Protein AF-A0A534VVU1-F1 (afdb_monomer_lite)

Secondary structure (DSSP, 8-state):
---EEE-SS-TTPPTT--EE-TT--EEEEESSEEEEEEEE--S---PPTT-EEE--TTSEEEEEEEEE-SSSEEEEEEEEEEE-TTSEEEEEEEE-SS---TT--GGGTT-EEEEEEE-S--SS-SS-S----PPPTTHHHHHHHHHHHHSSS-----HHHHHTHHHHHHHHH--GGG-BHHHHHHHHHHHHTTGGGGGG-HHHHHHHHHHHHHHHTTS-SSTTHHHHHHHHHTTGGG--S-TT-HHHHHHHHHHHHHHGGGS-HHHHHHHHHHHHHHHSPPPTT----TT-------HHHHHHHHHH-TTS-HHHHHHHHHHHHHHHHH---TTHHHHHHHHT-SS-SSS-GGGSPPHHHHHHHHHHHHTS-TTT-TTHHHHHHHHS---S-TTTPPPHHHHHHHHHHHHHTT--HHHHHHHHS--PPPHHHHHHHHTSPPPBT----

Sequence (449 aa):
DRTDALCVVPRGAPEGVEQEVQGRTFGLTLGRPVRFRLFASSGYRPEKGGDLVPLDDDLAELPPLQSVVQGEGVAQVRLHSLLTEIGTLELSCVADRGRRESAAPETMVGARWKLEFQLRQTGAAEDRGGSVSALPRAIEPAREAVQLVYGKKPQPVAGREVKDLWRNLEKALGDRAGWTLAVNRDLWGVLWAGAQKRRRSPDHERLFLQLCGFALRPGFGAPLDAWRCEQTFTLFAQGVTHHKEAAVWAAWWILWRRIAAGLGEAEHAAIFGAIEPHLRPTPKGRVANPGKKAPGLAIDEMVRLLGALERLAPSAKLEAGSWLVERLRTGAAPGTAWALGRLGARVPLAGAAHQAVPPEVAAQWLELLLGLDLRINTEAPFAIAQLARLSGDRARDLDEDLRTRAAAALEQARAPAEWARGIREVRELGEKDEQRVFGEALPLGLHLA

Radius of gyration: 26.37 Å; chains: 1; bounding box: 72×68×56 Å

Foldseek 3Di:
DDFKDFAQDAPPRDAPDKDWQPDDKDKDAAQDKDKAWDWDAPDDDPDDRNDIDGDDPRTHIDDIDIDHHHDHDIAIFTWMWHQHPQGKIKIKTWGDQPDPDPDDPPVRHGDIDIDIGHRDPPPPPPDQQQPLPDDDPLLVQLLVLLCLQQNDDPDVQDPVSLVCNVVSNCVRPNDLLQFFLNSLLVSLVSLLVRVVSCLVDLSSLLVSLQSNLSSLFQQDNHPCSLVSLVSVLVCVVVDDNPQLALSSLLSNLLSCLRHLLNDALVSLVSLLVVLCVPQQDDPPPDDDDPPDDRRNNVNLSSLQSLLSSLAYALVSLLRNLVSLLVCVVVHDDHSSLLSNLSSQFCDHQRYDNNRHHFLVSLLVSLVSLLPDDCVVVVNSLVSLLRSLFDQVDPRRHHDPVSLQSSLVSCVVSVHPNVSSVRNVDPDDDDQVNVCVSSVHHDRPSDDRD

pLDDT: mean 81.23, std 17.09, range [28.66, 98.38]

Structure (mmCIF, N/CA/C/O backbone):
data_AF-A0A534VVU1-F1
#
_entry.id   AF-A0A534VVU1-F1
#
loop_
_atom_site.group_PDB
_atom_site.id
_atom_site.type_symbol
_atom_site.label_atom_id
_atom_site.label_alt_id
_atom_site.label_comp_id
_atom_site.label_asym_id
_atom_site.label_entity_id
_atom_site.label_seq_id
_atom_site.pdbx_PDB_ins_code
_atom_site.Cartn_x
_atom_site.Cartn_y
_atom_site.Cartn_z
_atom_site.occupancy
_atom_site.B_iso_or_equiv
_atom_site.auth_seq_id
_atom_site.auth_comp_id
_atom_site.auth_asym_id
_atom_site.auth_atom_id
_atom_site.pdbx_PDB_model_num
ATOM 1 N N . ASP A 1 1 ? -16.776 -12.329 30.759 1.00 42.03 1 ASP A N 1
ATOM 2 C CA . ASP A 1 1 ? -16.805 -13.619 30.046 1.00 42.03 1 ASP A CA 1
ATOM 3 C C . ASP A 1 1 ? -18.231 -14.108 29.913 1.00 42.03 1 ASP A C 1
ATOM 5 O O . ASP A 1 1 ? -18.949 -14.120 30.902 1.00 42.03 1 ASP A O 1
ATOM 9 N N . ARG A 1 2 ? -18.690 -14.384 28.687 1.00 52.81 2 ARG A N 1
ATOM 10 C CA . ARG A 1 2 ? -20.013 -14.986 28.456 1.00 52.81 2 ARG A CA 1
ATOM 11 C C . ARG A 1 2 ? -19.814 -16.496 28.410 1.00 52.81 2 ARG A C 1
ATOM 13 O O . ARG A 1 2 ? -19.095 -16.967 27.535 1.00 52.81 2 ARG A O 1
ATOM 20 N N . THR A 1 3 ? -20.408 -17.198 29.364 1.00 72.81 3 THR A N 1
ATOM 21 C CA . THR A 1 3 ? -20.252 -18.644 29.573 1.00 72.81 3 THR A CA 1
ATOM 22 C C . THR A 1 3 ? -21.280 -19.477 28.822 1.00 72.81 3 THR A C 1
ATOM 24 O O . THR A 1 3 ? -21.130 -20.689 28.775 1.00 72.81 3 THR A O 1
ATOM 27 N N . ASP A 1 4 ? -22.286 -18.839 28.213 1.00 84.06 4 ASP A N 1
ATOM 28 C CA . ASP A 1 4 ? -23.465 -19.534 27.697 1.00 84.06 4 ASP A CA 1
ATOM 29 C C . ASP A 1 4 ? -23.689 -19.244 26.201 1.00 84.06 4 ASP A C 1
ATOM 31 O O . ASP A 1 4 ? -23.531 -18.105 25.735 1.00 84.06 4 ASP A O 1
ATOM 35 N N . ALA A 1 5 ? -24.103 -20.269 25.458 1.00 86.56 5 ALA A N 1
ATOM 36 C CA . ALA A 1 5 ? -24.592 -20.210 24.085 1.00 86.56 5 ALA A CA 1
ATOM 37 C C . ALA A 1 5 ? -26.124 -20.304 24.036 1.00 86.56 5 ALA A C 1
ATOM 39 O O . ALA A 1 5 ? -26.758 -20.850 24.931 1.00 86.56 5 ALA A O 1
ATOM 40 N N . LEU A 1 6 ? -26.725 -19.766 22.974 1.00 87.56 6 LEU A N 1
ATOM 41 C CA . LEU A 1 6 ? -28.162 -19.856 22.711 1.00 87.56 6 LEU A CA 1
ATOM 42 C C . LEU A 1 6 ? -28.423 -20.945 21.671 1.00 87.56 6 LEU A C 1
ATOM 44 O O . LEU A 1 6 ? -27.860 -20.887 20.576 1.00 87.56 6 LEU A O 1
ATOM 48 N N . CYS A 1 7 ? -29.319 -21.881 21.972 1.00 87.75 7 CYS A N 1
ATOM 49 C CA . CYS A 1 7 ? -29.801 -22.838 20.987 1.00 87.75 7 CYS A CA 1
ATOM 50 C C . CYS A 1 7 ? -30.684 -22.113 19.958 1.00 87.75 7 CYS A C 1
ATOM 52 O O . CYS A 1 7 ? -31.794 -21.678 20.269 1.00 87.75 7 CYS A O 1
ATOM 54 N N . VAL A 1 8 ? -30.180 -21.954 18.732 1.00 87.00 8 VAL A N 1
ATOM 55 C CA . VAL A 1 8 ? -30.936 -21.363 17.612 1.00 87.00 8 VAL A CA 1
ATOM 56 C C . VAL A 1 8 ? -31.584 -22.417 16.718 1.00 87.00 8 VAL A C 1
ATOM 58 O O . VAL A 1 8 ? -32.579 -22.112 16.074 1.00 87.00 8 VAL A O 1
ATOM 61 N N . VAL A 1 9 ? -31.062 -23.646 16.691 1.00 87.75 9 VAL A N 1
ATOM 62 C CA . VAL A 1 9 ? -31.640 -24.791 15.970 1.00 87.75 9 VAL A CA 1
ATOM 63 C C . VAL A 1 9 ? -31.540 -26.028 16.865 1.00 87.75 9 VAL A C 1
ATOM 65 O O . VAL A 1 9 ? -30.420 -26.440 17.176 1.00 87.75 9 VAL A O 1
ATOM 68 N N . PRO A 1 10 ? -32.669 -26.621 17.293 1.00 85.94 10 PRO A N 1
ATOM 69 C CA . PRO A 1 10 ? -32.655 -27.828 18.110 1.00 85.94 10 PRO A CA 1
ATOM 70 C C . PRO A 1 10 ? -32.318 -29.071 17.278 1.00 85.94 10 PRO A C 1
ATOM 72 O O . PRO A 1 10 ? -32.496 -29.112 16.056 1.00 85.94 10 PRO A O 1
ATOM 75 N N . ARG A 1 11 ? -31.868 -30.135 17.949 1.00 80.62 11 ARG A N 1
ATOM 76 C CA . ARG A 1 11 ? -31.642 -31.432 17.299 1.00 80.62 11 ARG A CA 1
ATOM 77 C C . ARG A 1 11 ? -32.967 -31.986 16.758 1.00 80.62 11 ARG A C 1
ATOM 79 O O . ARG A 1 11 ? -33.974 -31.983 17.458 1.00 80.62 11 ARG A O 1
ATOM 86 N N . GLY A 1 12 ? -32.956 -32.489 15.522 1.00 72.38 12 GLY A N 1
ATOM 87 C CA . GLY A 1 12 ? -34.159 -33.025 14.867 1.00 72.38 12 GLY A CA 1
ATOM 88 C C . GLY A 1 12 ? -35.072 -31.962 14.245 1.00 72.38 12 GLY A C 1
ATOM 89 O O . GLY A 1 12 ? -36.172 -32.294 13.812 1.00 72.38 12 GLY A O 1
ATOM 90 N N . ALA A 1 13 ? -34.621 -30.705 14.184 1.00 79.31 13 ALA A N 1
ATOM 91 C CA . ALA A 1 13 ? -35.245 -29.653 13.390 1.00 79.31 13 ALA A CA 1
ATOM 92 C C . ALA A 1 13 ? -35.463 -30.103 11.926 1.00 79.31 13 ALA A C 1
ATOM 94 O O . ALA A 1 13 ? -34.503 -30.561 11.301 1.00 79.31 13 ALA A O 1
ATOM 95 N N . PRO A 1 14 ? -36.682 -29.966 11.366 1.00 72.81 14 PRO A N 1
ATOM 96 C CA . PRO A 1 14 ? -36.936 -30.290 9.966 1.00 72.81 14 PRO A CA 1
ATOM 97 C C . PRO A 1 14 ? -36.177 -29.338 9.030 1.00 72.81 14 PRO A C 1
ATOM 99 O O . PRO A 1 14 ? -36.180 -28.121 9.229 1.00 72.81 14 PRO A O 1
ATOM 102 N N . GLU A 1 15 ? -35.531 -29.900 8.008 1.00 79.94 15 GLU A N 1
ATOM 103 C CA . GLU A 1 15 ? -34.862 -29.131 6.956 1.00 79.94 15 GLU A CA 1
ATOM 104 C C . GLU A 1 15 ? -35.895 -28.382 6.095 1.00 79.94 15 GLU A C 1
ATOM 106 O O . GLU A 1 15 ? -37.026 -28.833 5.915 1.00 79.94 15 GLU A O 1
ATOM 111 N N . GLY A 1 16 ? -35.530 -27.198 5.602 1.00 72.94 16 GLY A N 1
ATOM 112 C CA . GLY A 1 16 ? -36.392 -26.335 4.789 1.00 72.94 16 GLY A CA 1
ATOM 113 C C . GLY A 1 16 ? -37.519 -25.633 5.557 1.00 72.94 16 GLY A C 1
ATOM 114 O O . GLY A 1 16 ? -38.262 -24.854 4.961 1.00 72.94 16 GLY A O 1
ATOM 115 N N . VAL A 1 17 ? -37.646 -25.860 6.869 1.00 79.25 17 VAL A N 1
ATOM 116 C CA . VAL A 1 17 ? -38.691 -25.259 7.707 1.00 79.25 17 VAL A CA 1
ATOM 117 C C . VAL A 1 17 ? -38.098 -24.172 8.596 1.00 79.25 17 VAL A C 1
ATOM 119 O O . VAL A 1 17 ? -37.218 -24.420 9.423 1.00 79.25 17 VAL A O 1
ATOM 122 N N . GLU A 1 18 ? -38.611 -22.955 8.438 1.00 82.81 18 GLU A N 1
ATOM 123 C CA . GLU A 1 18 ? -38.248 -21.821 9.282 1.00 82.81 18 GLU A CA 1
ATOM 124 C C . GLU A 1 18 ? -38.813 -21.979 10.700 1.00 82.81 18 GLU A C 1
ATOM 126 O O . GLU A 1 18 ? -39.982 -22.313 10.895 1.00 82.81 18 GLU A O 1
ATOM 131 N N . GLN A 1 19 ? -37.978 -21.700 11.698 1.00 83.12 19 GLN A N 1
ATOM 132 C CA . GLN A 1 19 ? -38.290 -21.804 13.118 1.00 83.12 19 GLN A CA 1
ATOM 133 C C . GLN A 1 19 ? -37.994 -20.480 13.820 1.00 83.12 19 GLN A C 1
ATOM 135 O O . GLN A 1 19 ? -36.931 -19.894 13.645 1.00 83.12 19 GLN A O 1
ATOM 140 N N . GLU A 1 20 ? -38.928 -19.995 14.633 1.00 83.69 20 GLU A N 1
ATOM 141 C CA . GLU A 1 20 ? -38.714 -18.818 15.481 1.00 83.69 20 GLU A CA 1
ATOM 142 C C . GLU A 1 20 ? -38.092 -19.241 16.817 1.00 83.69 20 GLU A C 1
ATOM 144 O O . GLU A 1 20 ? -38.584 -20.153 17.486 1.00 83.69 20 GLU A O 1
ATOM 149 N N . VAL A 1 21 ? -37.033 -18.549 17.238 1.00 83.25 21 VAL A N 1
ATOM 150 C CA . VAL A 1 21 ? -36.447 -18.702 18.572 1.00 83.25 21 VAL A CA 1
ATOM 151 C C . VAL A 1 21 ? -37.388 -18.048 19.584 1.00 83.25 21 VAL A C 1
ATOM 153 O O . VAL A 1 21 ? -37.410 -16.825 19.737 1.00 83.25 21 VAL A O 1
ATOM 156 N N . GLN A 1 22 ? -38.199 -18.860 20.259 1.00 75.50 22 GLN A N 1
ATOM 157 C CA . GLN A 1 22 ? -39.253 -18.362 21.139 1.00 75.50 22 GLN A CA 1
ATOM 158 C C . GLN A 1 22 ? -38.719 -17.829 22.479 1.00 75.50 22 GLN A C 1
ATOM 160 O O . GLN A 1 22 ? -37.677 -18.242 22.986 1.00 75.50 22 GLN A O 1
ATOM 165 N N . GLY A 1 23 ? -39.474 -16.901 23.077 1.00 68.44 23 GLY A N 1
ATOM 166 C CA . GLY A 1 23 ? -39.276 -16.450 24.459 1.00 68.44 23 GLY A CA 1
ATOM 167 C C . GLY A 1 23 ? -38.221 -15.360 24.675 1.00 68.44 23 GLY A C 1
ATOM 168 O O . GLY A 1 23 ? -37.986 -14.992 25.827 1.00 68.44 23 GLY A O 1
ATOM 169 N N . ARG A 1 24 ? -37.583 -14.823 23.620 1.00 72.31 24 ARG A N 1
ATOM 170 C CA . ARG A 1 24 ? -36.541 -13.783 23.748 1.00 72.31 24 ARG A CA 1
ATOM 171 C C . ARG A 1 24 ? -36.556 -12.764 22.602 1.00 72.31 24 ARG A C 1
ATOM 173 O O . ARG A 1 24 ? -36.855 -13.100 21.461 1.00 72.31 24 ARG A O 1
ATOM 180 N N . THR A 1 25 ? -36.153 -11.531 22.912 1.00 77.31 25 THR A N 1
ATOM 181 C CA . THR A 1 25 ? -35.823 -10.478 21.936 1.00 77.31 25 THR A CA 1
ATOM 182 C C . THR A 1 25 ? -34.356 -10.074 22.075 1.00 77.31 25 THR A C 1
ATOM 184 O O . THR A 1 25 ? -33.770 -10.171 23.157 1.00 77.31 25 THR A O 1
ATOM 187 N N . PHE A 1 26 ? -33.747 -9.633 20.976 1.00 79.81 26 PHE A N 1
ATOM 188 C CA . PHE A 1 26 ? -32.320 -9.320 20.894 1.00 79.81 26 PHE A CA 1
ATOM 189 C C . PHE A 1 26 ? -32.096 -7.914 20.341 1.00 79.81 26 PHE A C 1
ATOM 191 O O . PHE A 1 26 ? -32.816 -7.469 19.455 1.00 79.81 26 PHE A O 1
ATOM 198 N N . GLY A 1 27 ? -31.056 -7.227 20.817 1.00 77.81 27 GLY A N 1
ATOM 199 C CA . GLY A 1 27 ? -30.595 -5.974 20.219 1.00 77.81 27 GLY A CA 1
ATOM 200 C C . GLY A 1 27 ? -29.597 -6.231 19.087 1.00 77.81 27 GLY A C 1
ATOM 201 O O . GLY A 1 27 ? -28.489 -6.704 19.339 1.00 77.81 27 GLY A O 1
ATOM 202 N N . LEU A 1 28 ? -29.959 -5.891 17.853 1.00 73.56 28 LEU A N 1
ATOM 203 C CA . LEU A 1 28 ? -29.102 -5.968 16.673 1.00 73.56 28 LEU A CA 1
ATOM 204 C C . LEU A 1 28 ? -28.465 -4.609 16.391 1.00 73.56 28 LEU A C 1
ATOM 206 O O . LEU A 1 28 ? -29.166 -3.645 16.098 1.00 73.56 28 LEU A O 1
ATOM 210 N N . THR A 1 29 ? -27.136 -4.526 16.462 1.00 73.06 29 THR A N 1
ATOM 211 C CA . THR A 1 29 ? -26.418 -3.300 16.078 1.00 73.06 29 THR A CA 1
ATOM 212 C C . THR A 1 29 ? -26.370 -3.188 14.557 1.00 73.06 29 THR A C 1
ATOM 214 O O . THR A 1 29 ? -25.878 -4.097 13.890 1.00 73.06 29 THR A O 1
ATOM 217 N N . LEU A 1 30 ? -26.847 -2.067 14.022 1.00 74.31 30 LEU A N 1
ATOM 218 C CA . LEU A 1 30 ? -26.869 -1.766 12.594 1.00 74.31 30 LEU A CA 1
ATOM 219 C C . LEU A 1 30 ? -25.737 -0.801 12.221 1.00 74.31 30 LEU A C 1
ATOM 221 O O . LEU A 1 30 ? -25.268 -0.015 13.051 1.00 74.31 30 LEU A O 1
ATOM 225 N N . GLY A 1 31 ? -25.269 -0.883 10.976 1.00 60.22 31 GLY A N 1
ATOM 226 C CA . GLY A 1 31 ? -24.243 0.005 10.420 1.00 60.22 31 GLY A CA 1
ATOM 227 C C . GLY A 1 31 ? -22.852 -0.199 11.021 1.00 60.22 31 GLY A C 1
ATOM 228 O O . GLY A 1 31 ? -21.945 0.602 10.796 1.00 60.22 31 GLY A O 1
ATOM 229 N N . ARG A 1 32 ? -22.667 -1.263 11.810 1.00 62.88 32 ARG A N 1
ATOM 230 C CA . ARG A 1 32 ? -21.386 -1.646 12.405 1.00 62.88 32 ARG A CA 1
ATOM 231 C C . ARG A 1 32 ? -21.104 -3.123 12.148 1.00 62.88 32 ARG A C 1
ATOM 233 O O . ARG A 1 32 ? -22.040 -3.921 12.153 1.00 62.88 32 ARG A O 1
ATOM 240 N N . PRO A 1 33 ? -19.827 -3.497 11.983 1.00 59.38 33 PRO A N 1
ATOM 241 C CA . PRO A 1 33 ? -19.409 -4.890 11.999 1.00 59.38 33 PRO A CA 1
ATOM 242 C C . PRO A 1 33 ? -19.873 -5.600 13.271 1.00 59.38 33 PRO A C 1
ATOM 244 O O . PRO A 1 33 ? -19.525 -5.184 14.378 1.00 59.38 33 PRO A O 1
ATOM 247 N N . VAL A 1 34 ? -20.630 -6.682 13.113 1.00 62.38 34 VAL A N 1
ATOM 248 C CA . VAL A 1 34 ? -21.014 -7.580 14.205 1.00 62.38 34 VAL A CA 1
ATOM 249 C C . VAL A 1 34 ? -20.416 -8.962 13.963 1.00 62.38 34 VAL A C 1
ATOM 251 O O . VAL A 1 34 ? -20.370 -9.445 12.832 1.00 62.38 34 VAL A O 1
ATOM 254 N N . ARG A 1 35 ? -19.920 -9.590 15.035 1.00 72.31 35 ARG A N 1
ATOM 255 C CA . ARG A 1 35 ? -19.351 -10.943 15.012 1.00 72.31 35 ARG A CA 1
ATOM 256 C C . ARG A 1 35 ? -20.297 -11.904 15.719 1.00 72.31 35 ARG A C 1
ATOM 258 O O . ARG A 1 35 ? -20.589 -11.719 16.899 1.00 72.31 35 ARG A O 1
ATOM 265 N N . PHE A 1 36 ? -20.700 -12.955 15.019 1.00 76.44 36 PHE A N 1
ATOM 266 C CA . PHE A 1 36 ? -21.474 -14.064 15.558 1.00 76.44 36 PHE A CA 1
ATOM 267 C C . PHE A 1 36 ? -20.544 -15.261 15.761 1.00 76.44 36 PHE A C 1
ATOM 269 O O . PHE A 1 36 ? -19.889 -15.715 14.824 1.00 76.44 36 PHE A O 1
ATOM 276 N N . ARG A 1 37 ? -20.453 -15.749 17.002 1.00 83.38 37 ARG A N 1
ATOM 277 C CA . ARG A 1 37 ? -19.794 -17.024 17.313 1.00 83.38 37 ARG A CA 1
ATOM 278 C C . ARG A 1 37 ? -20.843 -18.117 17.215 1.00 83.38 37 ARG A C 1
ATOM 280 O O . ARG A 1 37 ? -21.902 -17.989 17.828 1.00 83.38 37 ARG A O 1
ATOM 287 N N . LEU A 1 38 ? -20.553 -19.142 16.431 1.00 82.81 38 LEU A N 1
ATOM 288 C CA . LEU A 1 38 ? -21.445 -20.270 16.216 1.00 82.81 38 LEU A CA 1
ATOM 289 C C . LEU A 1 38 ? -20.794 -21.510 16.789 1.00 82.81 38 LEU A C 1
ATOM 291 O O . LEU A 1 38 ? -19.580 -21.667 16.714 1.00 82.81 38 LEU A O 1
ATOM 295 N N . PHE A 1 39 ? -21.622 -22.378 17.339 1.00 85.44 39 PHE A N 1
ATOM 296 C CA . PHE A 1 39 ? -21.194 -23.639 17.906 1.00 85.44 39 PHE A CA 1
ATOM 297 C C . PHE A 1 39 ? -22.112 -24.727 17.378 1.00 85.44 39 PHE A C 1
ATOM 299 O O . PHE A 1 39 ? -23.312 -24.496 17.208 1.00 85.44 39 PHE A O 1
ATOM 306 N N . ALA A 1 40 ? -21.550 -25.897 17.116 1.00 84.25 40 ALA A N 1
ATOM 307 C CA . ALA A 1 40 ? -22.297 -27.077 16.724 1.00 84.25 40 ALA A CA 1
ATOM 308 C C . ALA A 1 40 ? -21.909 -28.248 17.623 1.00 84.25 40 ALA A C 1
ATOM 310 O O . ALA A 1 40 ? -20.743 -28.414 17.971 1.00 84.25 40 ALA A O 1
ATOM 311 N N . SER A 1 41 ? -22.893 -29.075 17.968 1.00 82.38 41 SER A N 1
ATOM 312 C CA . SER A 1 41 ? -22.658 -30.349 18.642 1.00 82.38 41 SER A CA 1
ATOM 313 C C . SER A 1 41 ? -23.031 -31.498 17.711 1.00 82.38 41 SER A C 1
ATOM 315 O O . SER A 1 41 ? -24.065 -31.464 17.036 1.00 82.38 41 SER A O 1
ATOM 317 N N . SER A 1 42 ? -22.177 -32.518 17.669 1.00 72.69 42 SER A N 1
ATOM 318 C CA . SER A 1 42 ? -22.425 -33.784 16.974 1.00 72.69 42 SER A CA 1
ATOM 319 C C . SER A 1 42 ? -23.099 -34.830 17.875 1.00 72.69 42 SER A C 1
ATOM 321 O O . SER A 1 42 ? -23.611 -35.827 17.362 1.00 72.69 42 SER A O 1
ATOM 323 N N . GLY A 1 43 ? -23.132 -34.594 19.194 1.00 70.31 43 GLY A N 1
ATOM 324 C CA . GLY A 1 43 ? -23.745 -35.461 20.200 1.00 70.31 43 GLY A CA 1
ATOM 325 C C . GLY A 1 43 ? -25.255 -35.256 20.368 1.00 70.31 43 GLY A C 1
ATOM 326 O O . GLY A 1 43 ? -25.864 -34.350 19.792 1.00 70.31 43 GLY A O 1
ATOM 327 N N . TYR A 1 44 ? -25.883 -36.123 21.167 1.00 76.56 44 TYR A N 1
ATOM 328 C CA . TYR A 1 44 ? -27.276 -35.935 21.573 1.00 76.56 44 TYR A CA 1
ATOM 329 C C . TYR A 1 44 ? -27.378 -34.786 22.579 1.00 76.56 44 TYR A C 1
ATOM 331 O O . TYR A 1 44 ? -26.708 -34.794 23.608 1.00 76.56 44 TYR A O 1
ATOM 339 N N . ARG A 1 45 ? -28.253 -33.824 22.284 1.00 79.75 45 ARG A N 1
ATOM 340 C CA . ARG A 1 45 ? -28.497 -32.622 23.082 1.00 79.75 45 ARG A CA 1
ATOM 341 C C . ARG A 1 45 ? -30.016 -32.418 23.199 1.00 79.75 45 ARG A C 1
ATOM 343 O O . ARG A 1 45 ? -30.676 -32.368 22.158 1.00 79.75 45 ARG A O 1
ATOM 350 N N . PRO A 1 46 ? -30.598 -32.356 24.413 1.00 81.75 46 PRO A N 1
ATOM 351 C CA . PRO A 1 46 ? -32.051 -32.271 24.607 1.00 81.75 46 PRO A CA 1
ATOM 352 C C . PRO A 1 46 ? -32.626 -30.850 24.462 1.00 81.75 46 PRO A C 1
ATOM 354 O O . PRO A 1 46 ? -33.828 -30.661 24.661 1.00 81.75 46 PRO A O 1
ATOM 357 N N . GLU A 1 47 ? -31.792 -29.850 24.176 1.00 85.75 47 GLU A N 1
ATOM 358 C CA . GLU A 1 47 ? -32.191 -28.442 24.245 1.00 85.75 47 GLU A CA 1
ATOM 359 C C . GLU A 1 47 ? -33.103 -28.013 23.097 1.00 85.75 47 GLU A C 1
ATOM 361 O O . GLU A 1 47 ? -32.979 -28.460 21.952 1.00 85.75 47 GLU A O 1
ATOM 366 N N . LYS A 1 48 ? -34.031 -27.112 23.421 1.00 85.56 48 LYS A N 1
ATOM 367 C CA . LYS A 1 48 ? -34.996 -26.537 22.487 1.00 85.56 48 LYS A CA 1
ATOM 368 C C . LYS A 1 48 ? -34.515 -25.171 22.002 1.00 85.56 48 LYS A C 1
ATOM 370 O O . LYS A 1 48 ? -33.710 -24.500 22.647 1.00 85.56 48 LYS A O 1
ATOM 375 N N . GLY A 1 49 ? -35.051 -24.727 20.865 1.00 84.81 49 GLY A N 1
ATOM 376 C CA . GLY A 1 49 ? -34.786 -23.380 20.358 1.00 84.81 49 GLY A CA 1
ATOM 377 C C . GLY A 1 49 ? -35.157 -22.315 21.398 1.00 84.81 49 GLY A C 1
ATOM 378 O O . GLY A 1 49 ? -36.304 -22.258 21.833 1.00 84.81 49 GLY A O 1
ATOM 379 N N . GLY A 1 50 ? -34.192 -21.477 21.787 1.00 83.00 50 GLY A N 1
ATOM 380 C CA . GLY A 1 50 ? -34.346 -20.434 22.813 1.00 83.00 50 GLY A CA 1
ATOM 381 C C . GLY A 1 50 ? -33.664 -20.730 24.153 1.00 83.00 50 GLY A C 1
ATOM 382 O O . GLY A 1 50 ? -33.479 -19.803 24.958 1.00 83.00 50 GLY A O 1
ATOM 383 N N . ASP A 1 51 ? -33.243 -21.977 24.374 1.00 86.44 51 ASP A N 1
ATOM 384 C CA . ASP A 1 51 ? -32.551 -22.392 25.594 1.00 86.44 51 ASP A CA 1
ATOM 385 C C . ASP A 1 51 ? -31.115 -21.848 25.630 1.00 86.44 51 ASP A C 1
ATOM 387 O O . ASP A 1 51 ? -30.429 -21.769 24.606 1.00 86.44 51 ASP A O 1
ATOM 391 N N . LEU A 1 52 ? -30.663 -21.450 26.823 1.00 85.38 52 LEU A N 1
ATOM 392 C CA . LEU A 1 52 ? -29.267 -21.098 27.075 1.00 85.38 52 LEU A CA 1
ATOM 393 C C . LEU A 1 52 ? -28.548 -22.307 27.657 1.00 85.38 52 LEU A C 1
ATOM 395 O O . LEU A 1 52 ? -29.022 -22.906 28.621 1.00 85.38 52 LEU A O 1
ATOM 399 N N . VAL A 1 53 ? -27.401 -22.626 27.079 1.00 87.12 53 VAL A N 1
ATOM 400 C CA . VAL A 1 53 ? -26.574 -23.771 27.451 1.00 87.12 53 VAL A CA 1
ATOM 401 C C . VAL A 1 53 ? -25.174 -23.298 27.794 1.00 87.12 53 VAL A C 1
ATOM 403 O O . VAL A 1 53 ? -24.677 -22.398 27.116 1.00 87.12 53 VAL A O 1
ATOM 406 N N . PRO A 1 54 ? -24.515 -23.876 28.807 1.00 86.75 54 PRO A N 1
ATOM 407 C CA . PRO A 1 54 ? -23.113 -23.585 29.050 1.00 86.75 54 PRO A CA 1
ATOM 408 C C . PRO A 1 54 ? -22.275 -23.988 27.828 1.00 86.75 54 PRO A C 1
ATOM 410 O O . PRO A 1 54 ? -22.576 -24.961 27.137 1.00 86.75 54 PRO A O 1
ATOM 413 N N . LEU A 1 55 ? -21.232 -23.209 27.549 1.00 85.56 55 LEU A N 1
ATOM 414 C CA . LEU A 1 55 ? -20.189 -23.579 26.601 1.00 85.56 55 LEU A CA 1
ATOM 415 C C . LEU A 1 55 ? -19.334 -24.679 27.238 1.00 85.56 55 LEU A C 1
ATOM 417 O O . LEU A 1 55 ? -18.552 -24.403 28.147 1.00 85.56 55 LEU A O 1
ATOM 421 N N . ASP A 1 56 ? -19.520 -25.906 26.768 1.00 82.81 56 ASP A N 1
ATOM 422 C CA . ASP A 1 56 ? -18.787 -27.106 27.164 1.00 82.81 56 ASP A CA 1
ATOM 423 C C . ASP A 1 56 ? -17.921 -27.634 26.008 1.00 82.81 56 ASP A C 1
ATOM 425 O O . ASP A 1 56 ? -17.985 -27.142 24.879 1.00 82.81 56 ASP A O 1
ATOM 429 N N . ASP A 1 57 ? -17.087 -28.635 26.296 1.00 78.56 57 ASP A N 1
ATOM 430 C CA . ASP A 1 57 ? -16.176 -29.238 25.313 1.00 78.56 57 ASP A CA 1
ATOM 431 C C . ASP A 1 57 ? -16.922 -29.993 24.188 1.00 78.56 57 ASP A C 1
ATOM 433 O O . ASP A 1 57 ? -16.344 -30.278 23.139 1.00 78.56 57 ASP A O 1
ATOM 437 N N . ASP A 1 58 ? -18.220 -30.264 24.368 1.00 78.94 58 ASP A N 1
ATOM 438 C CA . ASP A 1 58 ? -19.094 -30.928 23.390 1.00 78.94 58 ASP A CA 1
ATOM 439 C C . ASP A 1 58 ? -19.639 -29.969 22.310 1.00 78.94 58 ASP A C 1
ATOM 441 O O . ASP A 1 58 ? -20.342 -30.392 21.377 1.00 78.94 58 ASP A O 1
ATOM 445 N N . LEU A 1 59 ? -19.329 -28.673 22.425 1.00 82.88 59 LEU A N 1
ATOM 446 C CA . LEU A 1 59 ? -19.678 -27.621 21.475 1.00 82.88 59 LEU A CA 1
ATOM 447 C C . LEU A 1 59 ? -18.453 -27.187 20.661 1.00 82.88 59 LEU A C 1
ATOM 449 O O . LEU A 1 59 ? -17.665 -26.335 21.071 1.00 82.88 59 LEU A O 1
ATOM 453 N N . ALA A 1 60 ? -18.341 -27.709 19.440 1.00 82.06 60 ALA A N 1
ATOM 454 C CA . ALA A 1 60 ? -17.307 -27.292 18.502 1.00 82.06 60 ALA A CA 1
ATOM 455 C C . ALA A 1 60 ? -17.609 -25.887 17.959 1.00 82.06 60 ALA A C 1
ATOM 457 O O . ALA A 1 60 ? -18.668 -25.652 17.369 1.00 82.06 60 ALA A O 1
ATOM 458 N N . GLU A 1 61 ? -16.678 -24.945 18.138 1.00 82.19 61 GLU A N 1
ATOM 459 C CA . GLU A 1 61 ? -16.796 -23.604 17.561 1.00 82.19 61 GLU A CA 1
ATOM 460 C C . GLU A 1 61 ? -16.631 -23.668 16.036 1.00 82.19 61 GLU A C 1
ATOM 462 O O . GLU A 1 61 ? -15.624 -24.143 15.511 1.00 82.19 61 GLU A O 1
ATOM 467 N N . LEU A 1 62 ? -17.634 -23.167 15.321 1.00 77.31 62 LEU A N 1
ATOM 468 C CA . LEU A 1 62 ? -17.604 -22.997 13.874 1.00 77.31 62 LEU A CA 1
ATOM 469 C C . LEU A 1 62 ? -16.917 -21.669 13.512 1.00 77.31 62 LEU A C 1
ATOM 471 O O . LEU A 1 62 ? -16.897 -20.743 14.334 1.00 77.31 62 LEU A O 1
ATOM 475 N N . PRO A 1 63 ? -16.397 -21.521 12.275 1.00 64.44 63 PRO A N 1
ATOM 476 C CA . PRO A 1 63 ? -15.831 -20.261 11.811 1.00 64.44 63 PRO A CA 1
ATOM 477 C C . PRO A 1 63 ? -16.776 -19.082 12.107 1.00 64.44 63 PRO A C 1
ATOM 479 O O . PRO A 1 63 ? -17.947 -19.113 11.719 1.00 64.44 63 PRO A O 1
ATOM 482 N N . PRO A 1 64 ? -16.310 -18.043 12.825 1.00 65.81 64 PRO A N 1
ATOM 483 C CA . PRO A 1 64 ? -17.179 -16.963 13.263 1.00 65.81 64 PRO A CA 1
ATOM 484 C C . PRO A 1 64 ? -17.649 -16.142 12.062 1.00 65.81 64 PRO A C 1
ATOM 486 O O . PRO A 1 64 ? -16.830 -15.677 11.267 1.00 65.81 64 PRO A O 1
ATOM 489 N N . LEU A 1 65 ? -18.953 -15.879 11.968 1.00 63.56 65 LEU A N 1
ATOM 490 C CA . LEU A 1 65 ? -19.483 -15.005 10.926 1.00 63.56 65 LEU A CA 1
ATOM 491 C C . LEU A 1 65 ? -19.271 -13.542 11.319 1.00 63.56 65 LEU A C 1
ATOM 493 O O . LEU A 1 65 ? -19.617 -13.123 12.426 1.00 63.56 65 LEU A O 1
ATOM 497 N N . GLN A 1 66 ? -18.743 -12.749 10.392 1.00 63.69 66 GLN A N 1
ATOM 498 C CA . GLN A 1 66 ? -18.682 -11.296 10.512 1.00 63.69 66 GLN A CA 1
ATOM 499 C C . GLN A 1 66 ? -19.524 -10.684 9.400 1.00 63.69 66 GLN A C 1
ATOM 501 O O . GLN A 1 66 ? -19.246 -10.903 8.226 1.00 63.69 66 GLN A O 1
ATOM 506 N N . SER A 1 67 ? -20.555 -9.928 9.769 1.00 57.25 67 SER A N 1
ATOM 507 C CA . SER A 1 67 ? -21.439 -9.263 8.811 1.00 57.25 67 SER A CA 1
ATOM 508 C C . SER A 1 67 ? -21.701 -7.822 9.239 1.00 57.25 67 SER A C 1
ATOM 510 O O . SER A 1 67 ? -21.613 -7.485 10.423 1.00 57.25 67 SER A O 1
ATOM 512 N N . VAL A 1 68 ? -21.997 -6.960 8.268 1.00 62.09 68 VAL A N 1
ATOM 513 C CA . VAL A 1 68 ? -22.489 -5.601 8.510 1.00 62.09 68 VAL A CA 1
ATOM 514 C C . VAL A 1 68 ? -23.968 -5.600 8.175 1.00 62.09 68 VAL A C 1
ATOM 516 O O . VAL A 1 68 ? -24.356 -5.752 7.019 1.00 62.09 68 VAL A O 1
ATOM 519 N N . VAL A 1 69 ? -24.800 -5.418 9.194 1.00 67.69 69 VAL A N 1
ATOM 520 C CA . VAL A 1 69 ? -26.241 -5.305 8.991 1.00 67.69 69 VAL A CA 1
ATOM 521 C C . VAL A 1 69 ? -26.568 -3.869 8.596 1.00 67.69 69 VAL A C 1
ATOM 523 O O . VAL A 1 69 ? -26.228 -2.937 9.324 1.00 67.69 69 VAL A O 1
ATOM 526 N N . GLN A 1 70 ? -27.204 -3.680 7.441 1.00 53.22 70 GLN A N 1
ATOM 527 C CA . GLN 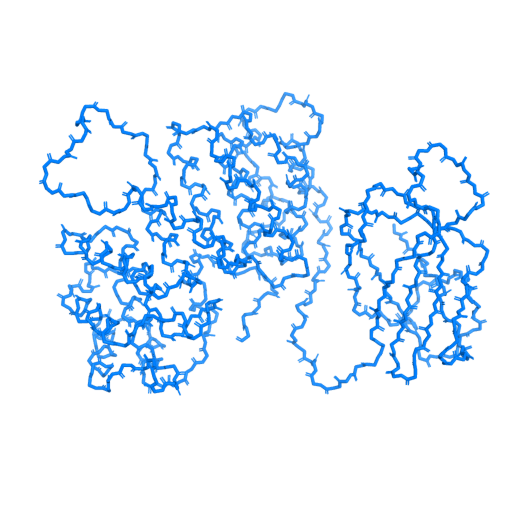A 1 70 ? -27.554 -2.350 6.941 1.00 53.22 70 GLN A CA 1
ATOM 528 C C . GLN A 1 70 ? -28.555 -1.631 7.861 1.00 53.22 70 GLN A C 1
ATOM 530 O O . GLN A 1 70 ? -29.518 -2.232 8.342 1.00 53.22 70 GLN A O 1
ATOM 535 N N . GLY A 1 71 ? -28.324 -0.333 8.075 1.00 65.38 71 GLY A N 1
ATOM 536 C CA . GLY A 1 71 ? -29.117 0.558 8.928 1.00 65.38 71 GLY A CA 1
ATOM 537 C C . GLY A 1 71 ? -28.241 1.340 9.912 1.00 65.38 71 GLY A C 1
ATOM 538 O O . GLY A 1 71 ? -27.018 1.255 9.858 1.00 65.38 71 GLY A O 1
ATOM 539 N N . GLU A 1 72 ? -28.857 2.072 10.838 1.00 59.09 72 GLU A N 1
ATOM 540 C CA . GLU A 1 72 ? -28.162 2.798 11.907 1.00 59.09 72 GLU A CA 1
ATOM 541 C C . GLU A 1 72 ? -28.825 2.528 13.265 1.00 59.09 72 GLU A C 1
ATOM 543 O O . GLU A 1 72 ? -30.042 2.378 13.358 1.00 59.09 72 GLU A O 1
ATOM 548 N N . GLY A 1 73 ? -28.028 2.472 14.336 1.00 70.19 73 GLY A N 1
ATOM 549 C CA . GLY A 1 73 ? -28.529 2.294 15.704 1.00 70.19 73 GLY A CA 1
ATOM 550 C C . GLY A 1 73 ? -28.620 0.834 16.157 1.00 70.19 73 GLY A C 1
ATOM 551 O O . GLY A 1 73 ? -27.830 -0.009 15.735 1.00 70.19 73 GLY A O 1
ATOM 552 N N . VAL A 1 74 ? -29.538 0.548 17.085 1.00 72.06 74 VAL A N 1
ATOM 553 C CA . VAL A 1 74 ? -29.789 -0.800 17.621 1.00 72.06 74 VAL A CA 1
ATOM 554 C C . VAL A 1 74 ? -31.266 -1.137 17.425 1.00 72.06 74 VAL A C 1
ATOM 556 O O . VAL A 1 74 ? -32.123 -0.422 17.937 1.00 72.06 74 VAL A O 1
ATOM 559 N N . ALA A 1 75 ? -31.564 -2.219 16.704 1.00 70.56 75 ALA A N 1
ATOM 560 C CA . ALA A 1 75 ? -32.925 -2.698 16.461 1.00 70.56 75 ALA A CA 1
ATOM 561 C C . ALA A 1 75 ? -33.281 -3.866 17.389 1.00 70.56 75 ALA A C 1
ATOM 563 O O . ALA A 1 75 ? -32.474 -4.775 17.562 1.00 70.56 75 ALA A O 1
ATOM 564 N N . GLN A 1 76 ? -34.488 -3.873 17.960 1.00 79.00 76 GLN A N 1
ATOM 565 C CA . GLN A 1 76 ? -35.012 -5.047 18.665 1.00 79.00 76 GLN A CA 1
ATOM 566 C C . GLN A 1 76 ? -35.539 -6.060 17.649 1.00 79.00 76 GLN A C 1
ATOM 568 O O . GLN A 1 76 ? -36.419 -5.748 16.845 1.00 79.00 76 GLN A O 1
ATOM 573 N N . VAL A 1 77 ? -34.981 -7.265 17.675 1.00 77.19 77 VAL A N 1
ATOM 574 C CA . VAL A 1 77 ? -35.264 -8.320 16.705 1.00 77.19 77 VAL A CA 1
ATOM 575 C C . VAL A 1 77 ? -35.585 -9.638 17.392 1.00 77.19 77 VAL A C 1
ATOM 577 O O . VAL A 1 77 ? -35.096 -9.931 18.485 1.00 77.19 77 VAL A O 1
ATOM 580 N N . ARG A 1 78 ? -36.377 -10.460 16.714 1.00 81.88 78 ARG A N 1
ATOM 581 C CA . ARG A 1 78 ? -36.499 -11.889 16.984 1.00 81.88 78 ARG A CA 1
ATOM 582 C C . ARG A 1 78 ? -35.654 -12.655 15.985 1.00 81.88 78 ARG A C 1
ATOM 584 O O . ARG A 1 78 ? -35.464 -12.212 14.852 1.00 81.88 78 ARG A O 1
ATOM 591 N N . LEU A 1 79 ? -35.114 -13.779 16.430 1.00 84.06 79 LEU A N 1
ATOM 592 C CA . LEU A 1 79 ? -34.295 -14.635 15.589 1.00 84.06 79 LEU A CA 1
ATOM 593 C C . LEU A 1 79 ? -35.172 -15.729 14.999 1.00 84.06 79 LEU A C 1
ATOM 595 O O . LEU A 1 79 ? -35.871 -16.428 15.726 1.00 84.06 79 LEU A O 1
ATOM 599 N N . HIS A 1 80 ? -35.093 -15.880 13.689 1.00 83.38 80 HIS A N 1
ATOM 600 C CA . HIS A 1 80 ? -35.614 -17.027 12.972 1.00 83.38 80 HIS A CA 1
ATOM 601 C C . HIS A 1 80 ? -34.443 -17.819 12.423 1.00 83.38 80 HIS A C 1
ATOM 603 O O . HIS A 1 80 ? -33.479 -17.223 11.953 1.00 83.38 80 HIS A O 1
ATOM 609 N N . SER A 1 81 ? -34.511 -19.136 12.482 1.00 84.62 81 SER A N 1
ATOM 610 C CA . SER A 1 81 ? -33.503 -20.037 11.951 1.00 84.62 81 SER A CA 1
ATOM 611 C C . SER A 1 81 ? -34.130 -20.987 10.936 1.00 84.62 81 SER A C 1
ATOM 613 O O . SER A 1 81 ? -35.273 -21.413 11.080 1.00 84.62 81 SER A O 1
ATOM 615 N N . LEU A 1 82 ? -33.391 -21.316 9.888 1.00 81.81 82 LEU A N 1
ATOM 616 C CA . LEU A 1 82 ? -33.773 -22.309 8.895 1.00 81.81 82 LEU A CA 1
ATOM 617 C C . LEU A 1 82 ? -32.541 -23.145 8.572 1.00 81.81 82 LEU A C 1
ATOM 619 O O . LEU A 1 82 ? -31.479 -22.604 8.282 1.00 81.81 82 LEU A O 1
ATOM 623 N N . LEU A 1 83 ? -32.672 -24.464 8.638 1.00 78.31 83 LEU A N 1
ATOM 624 C CA . LEU A 1 83 ? -31.639 -25.376 8.166 1.00 78.31 83 LEU A CA 1
ATOM 625 C C . LEU A 1 83 ? -31.998 -25.798 6.744 1.00 78.31 83 LEU A C 1
ATOM 627 O O . LEU A 1 83 ? -33.039 -26.407 6.531 1.00 78.31 83 LEU A O 1
ATOM 631 N N . THR A 1 84 ? -31.178 -25.444 5.765 1.00 72.31 84 THR A N 1
ATOM 632 C CA . THR A 1 84 ? -31.398 -25.837 4.364 1.00 72.31 84 THR A CA 1
ATOM 633 C C . THR A 1 84 ? -30.999 -27.297 4.128 1.00 72.31 84 THR A C 1
ATOM 635 O O . THR A 1 84 ? -30.125 -27.826 4.816 1.00 72.31 84 THR A O 1
ATOM 638 N N . GLU A 1 85 ? -31.569 -27.914 3.090 1.00 69.25 85 GLU A N 1
ATOM 639 C CA . GLU A 1 85 ? -31.273 -29.297 2.662 1.00 69.25 85 GLU A CA 1
ATOM 640 C C . GLU A 1 85 ? -29.792 -29.512 2.283 1.00 69.25 85 GLU A C 1
ATOM 642 O O . GLU A 1 85 ? -29.237 -30.606 2.389 1.00 69.25 85 GLU A O 1
ATOM 647 N N . ILE A 1 86 ? -29.109 -28.435 1.880 1.00 62.53 86 ILE A N 1
ATOM 648 C CA . ILE A 1 86 ? -27.675 -28.435 1.554 1.00 62.53 86 ILE A CA 1
ATOM 649 C C . ILE A 1 86 ? -26.772 -28.254 2.787 1.00 62.53 86 ILE A C 1
ATOM 651 O O . ILE A 1 86 ? -25.549 -28.218 2.656 1.00 62.53 86 ILE A O 1
ATOM 655 N N . GLY A 1 87 ? -27.341 -28.174 3.995 1.00 64.31 87 GLY A N 1
ATOM 656 C CA . GLY A 1 87 ? -26.587 -28.033 5.239 1.00 64.31 87 GLY A CA 1
ATOM 657 C C . GLY A 1 87 ? -26.062 -26.620 5.492 1.00 64.31 87 GLY A C 1
ATOM 658 O O . GLY A 1 87 ? -24.990 -26.457 6.066 1.00 64.31 87 GLY A O 1
ATOM 659 N N . THR A 1 88 ? -26.799 -25.599 5.069 1.00 70.62 88 THR A N 1
ATOM 660 C CA . THR A 1 88 ? -26.565 -24.189 5.419 1.00 70.62 88 THR A CA 1
ATOM 661 C C . THR A 1 88 ? -27.606 -23.770 6.454 1.00 70.62 88 THR A C 1
ATOM 663 O O . THR A 1 88 ? -28.800 -23.964 6.232 1.00 70.62 88 THR A O 1
ATOM 666 N N . LEU A 1 89 ? -27.169 -23.212 7.581 1.00 77.75 89 LEU A N 1
ATOM 667 C CA . LEU A 1 89 ? -28.024 -22.474 8.503 1.00 77.75 89 LEU A CA 1
ATOM 668 C C . LEU A 1 89 ? -28.323 -21.107 7.889 1.00 77.75 89 LEU A C 1
ATOM 670 O O . LEU A 1 89 ? -27.434 -20.425 7.397 1.00 77.75 89 LEU A O 1
ATOM 674 N N . GLU A 1 90 ? -29.558 -20.660 7.971 1.00 78.62 90 GLU A N 1
ATOM 675 C CA . GLU A 1 90 ? -29.950 -19.288 7.696 1.00 78.62 90 GLU A CA 1
ATOM 676 C C . GLU A 1 90 ? -30.553 -18.720 8.976 1.00 78.62 90 GLU A C 1
ATOM 678 O O . GLU A 1 90 ? -31.460 -19.313 9.548 1.00 78.62 90 GLU A O 1
ATOM 683 N N . LEU A 1 91 ? -30.056 -17.581 9.446 1.00 79.38 91 LEU A N 1
ATOM 684 C CA . LEU A 1 91 ? -30.578 -16.864 10.606 1.00 79.38 91 LEU A CA 1
ATOM 685 C C . LEU A 1 91 ? -31.116 -15.536 10.106 1.00 79.38 91 LEU A C 1
ATOM 687 O O . LEU A 1 91 ? -30.395 -14.738 9.515 1.00 79.38 91 LEU A O 1
ATOM 691 N N . SER A 1 92 ? -32.389 -15.283 10.343 1.00 79.12 92 SER A N 1
ATOM 692 C CA . SER A 1 92 ? -33.022 -14.019 10.017 1.00 79.12 92 SER A CA 1
ATOM 693 C C . SER A 1 92 ? -33.350 -13.262 11.290 1.00 79.12 92 SER A C 1
ATOM 695 O O . SER A 1 92 ? -34.062 -13.752 12.160 1.00 79.12 92 SER A O 1
ATOM 697 N N . CYS A 1 93 ? -32.843 -12.041 11.388 1.00 77.38 93 CYS A N 1
ATOM 698 C CA . CYS A 1 93 ? -33.260 -11.093 12.405 1.00 77.38 93 CYS A CA 1
ATOM 699 C C . CYS A 1 93 ? -34.513 -10.378 11.894 1.00 77.38 93 CYS A C 1
ATOM 701 O O . CYS A 1 93 ? -34.445 -9.674 10.888 1.00 77.38 93 CYS A O 1
ATOM 703 N N . VAL A 1 94 ? -35.652 -10.553 12.558 1.00 79.12 94 VAL A N 1
ATOM 704 C CA . VAL A 1 94 ? -36.925 -9.922 12.185 1.00 79.12 94 VAL A CA 1
ATOM 705 C C . VAL A 1 94 ? -37.276 -8.870 13.227 1.00 79.12 94 VAL A C 1
ATOM 707 O O . VAL A 1 94 ? -37.334 -9.178 14.415 1.00 79.12 94 VAL A O 1
ATOM 710 N N . ALA A 1 95 ? -37.491 -7.626 12.801 1.00 75.50 95 ALA A N 1
ATOM 711 C CA . ALA A 1 95 ? -37.862 -6.530 13.691 1.00 75.50 95 ALA A CA 1
ATOM 712 C C . ALA A 1 95 ? -39.152 -6.853 14.466 1.00 75.50 95 ALA A C 1
ATOM 714 O O . ALA A 1 95 ? -40.177 -7.200 13.869 1.00 75.50 95 ALA A O 1
ATOM 715 N N . ASP A 1 96 ? -39.109 -6.726 15.795 1.00 68.38 96 ASP A N 1
ATOM 716 C CA . ASP A 1 96 ? -40.270 -7.004 16.638 1.00 68.38 96 ASP A CA 1
ATOM 717 C C . ASP A 1 96 ? -41.323 -5.892 16.495 1.00 68.38 96 ASP A C 1
ATOM 719 O O . ASP A 1 96 ? -41.053 -4.715 16.733 1.00 68.38 96 ASP A O 1
ATOM 723 N N . ARG A 1 97 ? -42.553 -6.264 16.122 1.00 56.84 97 ARG A N 1
ATOM 724 C CA . ARG A 1 97 ? -43.686 -5.331 15.979 1.00 56.84 97 ARG A CA 1
ATOM 725 C C . ARG A 1 97 ? -44.260 -4.868 17.329 1.00 56.84 97 ARG A C 1
ATOM 727 O O . ARG A 1 97 ? -45.097 -3.971 17.347 1.00 56.84 97 ARG A O 1
ATOM 734 N N . GLY A 1 98 ? -43.852 -5.486 18.443 1.00 48.50 98 GLY A N 1
ATOM 735 C CA . GLY A 1 98 ? -44.595 -5.461 19.707 1.00 48.50 98 GLY A CA 1
ATOM 736 C C . GLY A 1 98 ? -44.278 -4.366 20.730 1.00 48.50 98 GLY A C 1
ATOM 737 O O . GLY A 1 98 ? -45.054 -4.217 21.673 1.00 48.50 98 GLY A O 1
ATOM 738 N N . ARG A 1 99 ? -43.194 -3.583 20.619 1.00 43.88 99 ARG A N 1
ATOM 739 C CA . ARG A 1 99 ? -42.908 -2.550 21.636 1.00 43.88 99 ARG A CA 1
ATOM 740 C C . ARG A 1 99 ? -42.269 -1.300 21.038 1.00 43.88 99 ARG A C 1
ATOM 742 O O . ARG A 1 99 ? -41.085 -1.258 20.725 1.00 43.88 99 ARG A O 1
ATOM 749 N N . ARG A 1 100 ? -43.101 -0.269 20.884 1.00 43.19 100 ARG A N 1
ATOM 750 C CA . ARG A 1 100 ? -42.727 1.079 20.450 1.00 43.19 100 ARG A CA 1
ATOM 751 C C . ARG A 1 100 ? -42.003 1.780 21.606 1.00 43.19 100 ARG A C 1
ATOM 753 O O . ARG A 1 100 ? -42.615 2.551 22.334 1.00 43.19 100 ARG A O 1
ATOM 760 N N . GLU A 1 101 ? -40.724 1.483 21.813 1.00 37.47 101 GLU A N 1
ATOM 761 C CA . GLU A 1 101 ? -39.864 2.366 22.604 1.00 37.47 101 GLU A CA 1
ATOM 762 C C . GLU A 1 101 ? -39.215 3.399 21.681 1.00 37.47 101 GLU A C 1
ATOM 764 O O . GLU A 1 101 ? -38.702 3.114 20.599 1.00 37.47 101 GLU A O 1
ATOM 769 N N . SER A 1 102 ? -39.371 4.644 22.104 1.00 43.12 102 SER A N 1
ATOM 770 C CA . SER A 1 102 ? -39.093 5.898 21.420 1.00 43.12 102 SER A CA 1
ATOM 771 C C . SER A 1 102 ? -37.645 6.013 20.933 1.00 43.12 102 SER A C 1
ATOM 773 O O . SER A 1 102 ? -36.786 6.405 21.714 1.00 43.12 102 SER A O 1
ATOM 775 N N . ALA A 1 103 ? -37.400 5.685 19.655 1.00 43.09 103 ALA A N 1
ATOM 776 C CA . ALA A 1 103 ? -36.338 6.239 18.787 1.00 43.09 103 ALA A CA 1
ATOM 777 C C . ALA A 1 103 ? -36.223 5.555 17.400 1.00 43.09 103 ALA A C 1
ATOM 779 O O . ALA A 1 103 ? -35.395 5.980 16.599 1.00 43.09 103 ALA A O 1
ATOM 780 N N . ALA A 1 104 ? -36.992 4.505 17.083 1.00 40.78 104 ALA A N 1
ATOM 781 C CA . ALA A 1 104 ? -36.887 3.854 15.772 1.00 40.78 104 ALA A CA 1
ATOM 782 C C . ALA A 1 104 ? -37.669 4.632 14.684 1.00 40.78 104 ALA A C 1
ATOM 784 O O . ALA A 1 104 ? -38.858 4.898 14.887 1.00 40.78 104 ALA A O 1
ATOM 785 N N . PRO A 1 105 ? -37.050 4.998 13.542 1.00 42.62 105 PRO A N 1
ATOM 786 C CA . PRO A 1 105 ? -37.754 5.627 12.425 1.00 42.62 105 PRO A CA 1
ATOM 787 C C . PRO A 1 105 ? -38.820 4.686 11.833 1.00 42.62 105 PRO A C 1
ATOM 789 O O . PRO A 1 105 ? -38.655 3.465 11.818 1.00 42.62 105 PRO A O 1
ATOM 792 N N . GLU A 1 106 ? -39.921 5.255 11.325 1.00 42.38 106 GLU A N 1
ATOM 793 C CA . GLU A 1 106 ? -41.093 4.522 10.798 1.00 42.38 106 GLU A CA 1
ATOM 794 C C . GLU A 1 106 ? -40.763 3.544 9.652 1.00 42.38 106 GLU A C 1
ATOM 796 O O . GLU A 1 106 ? -41.530 2.625 9.377 1.00 42.38 106 GLU A O 1
ATOM 801 N N . THR A 1 107 ? -39.584 3.672 9.040 1.00 45.03 107 THR A N 1
ATOM 802 C CA . THR A 1 107 ? -39.062 2.819 7.962 1.00 45.03 107 THR A CA 1
ATOM 803 C C . THR A 1 107 ? -38.628 1.411 8.394 1.00 45.03 107 THR A C 1
ATOM 805 O O . THR A 1 107 ? -38.239 0.618 7.540 1.00 45.03 107 THR A O 1
ATOM 808 N N . MET A 1 108 ? -38.684 1.065 9.686 1.00 45.75 108 MET A N 1
ATOM 809 C CA . MET A 1 108 ? -38.152 -0.206 10.215 1.00 45.75 108 MET A CA 1
ATOM 810 C C . MET A 1 108 ? -39.210 -1.242 10.637 1.00 45.75 108 MET A C 1
ATOM 812 O O . MET A 1 108 ? -38.861 -2.327 11.111 1.00 45.75 108 MET A O 1
ATOM 816 N N . VAL A 1 109 ? -40.504 -0.952 10.467 1.00 43.81 109 VAL A N 1
ATOM 817 C CA . VAL A 1 109 ? -41.589 -1.877 10.838 1.00 43.81 109 VAL A CA 1
ATOM 818 C C . VAL A 1 109 ? -41.613 -3.075 9.880 1.00 43.81 109 VAL A C 1
ATOM 820 O O . VAL A 1 109 ? -41.992 -2.949 8.722 1.00 43.81 109 VAL A O 1
ATOM 823 N N . GLY A 1 110 ? -41.241 -4.260 10.373 1.00 51.38 110 GLY A N 1
ATOM 824 C CA . GLY A 1 110 ? -41.204 -5.493 9.572 1.00 51.38 110 GLY A CA 1
ATOM 825 C C . GLY A 1 110 ? -39.913 -5.713 8.777 1.00 51.38 110 GLY A C 1
ATOM 826 O O . GLY A 1 110 ? -39.894 -6.565 7.893 1.00 51.38 110 GLY A O 1
ATOM 827 N N . ALA A 1 111 ? -38.842 -4.977 9.087 1.00 59.28 111 ALA A N 1
ATOM 828 C CA . ALA A 1 111 ? -37.531 -5.218 8.497 1.00 59.28 111 ALA A CA 1
ATOM 829 C C . ALA A 1 111 ? -37.005 -6.622 8.857 1.00 59.28 111 ALA A C 1
ATOM 831 O O . ALA A 1 111 ? -37.101 -7.066 10.005 1.00 59.28 111 ALA A O 1
ATOM 832 N N . ARG A 1 112 ? -36.455 -7.317 7.857 1.00 71.12 112 ARG A N 1
ATOM 833 C CA . ARG A 1 112 ? -35.869 -8.655 7.975 1.00 71.12 112 ARG A CA 1
ATOM 834 C C . ARG A 1 112 ? -34.445 -8.625 7.436 1.00 71.12 112 ARG A C 1
ATOM 836 O O . ARG A 1 112 ? -34.235 -8.294 6.273 1.00 71.12 112 ARG A O 1
ATOM 843 N N . TRP A 1 113 ? -33.484 -9.005 8.269 1.00 72.94 113 TRP A N 1
ATOM 844 C CA . TRP A 1 113 ? -32.072 -9.093 7.899 1.00 72.94 113 TRP A CA 1
ATOM 845 C C . TRP A 1 113 ? -31.635 -10.553 7.895 1.00 72.94 113 TRP A C 1
ATOM 847 O O . TRP A 1 113 ? -31.642 -11.194 8.944 1.00 72.94 113 TRP A O 1
ATOM 857 N N . LYS A 1 114 ? -31.273 -11.072 6.718 1.00 69.50 114 LYS A N 1
ATOM 858 C CA . LYS A 1 114 ? -30.833 -12.459 6.529 1.00 69.50 114 LYS A CA 1
ATOM 859 C C . LYS A 1 114 ? -29.322 -12.582 6.751 1.00 69.50 114 LYS A C 1
ATOM 861 O O . LYS A 1 114 ? -28.549 -11.772 6.246 1.00 69.50 114 LYS A O 1
ATOM 866 N N . LEU A 1 115 ? -28.919 -13.601 7.499 1.00 68.56 115 LEU A N 1
ATOM 867 C CA . LEU A 1 115 ? -27.544 -14.029 7.736 1.00 68.56 115 LEU A CA 1
ATOM 868 C C . LEU A 1 115 ? -27.452 -15.500 7.308 1.00 68.56 115 LEU A C 1
ATOM 870 O O . LEU A 1 115 ? -28.233 -16.319 7.780 1.00 68.56 115 LEU A O 1
ATOM 874 N N . GLU A 1 116 ? -26.538 -15.844 6.407 1.00 59.44 116 GLU A N 1
ATOM 875 C CA . GLU A 1 116 ? -26.374 -17.215 5.898 1.00 59.44 116 GLU A CA 1
ATOM 876 C C . GLU A 1 116 ? -25.068 -17.824 6.437 1.00 59.44 116 GLU A C 1
ATOM 878 O O . GLU A 1 116 ? -24.040 -17.146 6.488 1.00 59.44 116 GLU A O 1
ATOM 883 N N . PHE A 1 117 ? -25.100 -19.095 6.851 1.00 65.62 117 PHE A N 1
ATOM 884 C CA . PHE A 1 117 ? -23.972 -19.824 7.441 1.00 65.62 117 PHE A CA 1
ATOM 885 C C . PHE A 1 117 ? -23.871 -21.231 6.851 1.00 65.62 117 PHE A C 1
ATOM 887 O O . PHE A 1 117 ? -24.763 -22.054 7.027 1.00 65.62 117 PHE A O 1
ATOM 894 N N . GLN A 1 118 ? -22.767 -21.559 6.191 1.00 55.94 118 GLN A N 1
ATOM 895 C CA . GLN A 1 118 ? -22.535 -22.911 5.676 1.00 55.94 118 GLN A CA 1
ATOM 896 C C . GLN A 1 118 ? -22.086 -23.830 6.825 1.00 55.94 118 GLN A C 1
ATOM 898 O O . GLN A 1 118 ? -21.092 -23.535 7.485 1.00 55.94 118 GLN A O 1
ATOM 903 N N . LEU A 1 119 ? -22.814 -24.923 7.096 1.00 54.78 119 LEU A N 1
ATOM 904 C CA . LEU A 1 119 ? -22.499 -25.852 8.198 1.00 54.78 119 LEU A CA 1
ATOM 905 C C . LEU A 1 119 ? -21.713 -27.086 7.742 1.00 54.78 119 LEU A C 1
ATOM 907 O O . LEU A 1 119 ? -21.139 -27.785 8.574 1.00 54.78 119 LEU A O 1
ATOM 911 N N . ARG A 1 120 ? -21.689 -27.381 6.437 1.00 47.16 120 ARG A N 1
ATOM 912 C CA . ARG A 1 120 ? -20.926 -28.501 5.876 1.00 47.16 120 ARG A CA 1
ATOM 913 C C . ARG A 1 120 ? -19.607 -27.985 5.314 1.00 47.16 120 ARG A C 1
ATOM 915 O O . ARG A 1 120 ? -19.600 -27.183 4.386 1.00 47.16 120 ARG A O 1
ATOM 922 N N . GLN A 1 121 ? -18.493 -28.478 5.856 1.00 46.06 121 GLN A N 1
ATOM 923 C CA . GLN A 1 121 ? -17.205 -28.380 5.179 1.00 46.06 121 GLN A CA 1
ATOM 924 C C . GLN A 1 121 ? -17.276 -29.241 3.916 1.00 46.06 121 GLN A C 1
ATOM 926 O O . GLN A 1 121 ? -17.189 -30.467 3.973 1.00 46.06 121 GLN A O 1
ATOM 931 N N . THR A 1 122 ? -17.453 -28.612 2.759 1.00 30.94 122 THR A N 1
ATOM 932 C CA . THR A 1 122 ? -17.018 -29.223 1.506 1.00 30.94 122 THR A CA 1
ATOM 933 C C . THR A 1 122 ? -15.496 -29.212 1.520 1.00 30.94 122 THR A C 1
ATOM 935 O O . THR A 1 122 ? -14.879 -28.148 1.431 1.00 30.94 122 THR A O 1
ATOM 938 N N . GLY A 1 123 ? -14.901 -30.394 1.689 1.00 38.66 123 GLY A N 1
ATOM 939 C CA . GLY A 1 123 ? -13.468 -30.601 1.512 1.00 38.66 123 GLY A CA 1
ATOM 940 C C . GLY A 1 123 ? -13.017 -29.993 0.182 1.00 38.66 123 GLY A C 1
ATOM 941 O O . GLY A 1 123 ? -13.642 -30.260 -0.843 1.00 38.66 123 GLY A O 1
ATOM 942 N N . ALA A 1 124 ? -11.979 -29.152 0.268 1.00 30.30 124 ALA A N 1
ATOM 943 C CA . ALA A 1 124 ? -11.359 -28.268 -0.742 1.00 30.30 124 ALA A CA 1
ATOM 944 C C . ALA A 1 124 ? -11.266 -26.787 -0.305 1.00 30.30 124 ALA A C 1
ATOM 946 O O . ALA A 1 124 ? -10.906 -25.928 -1.105 1.00 30.30 124 ALA A O 1
ATOM 947 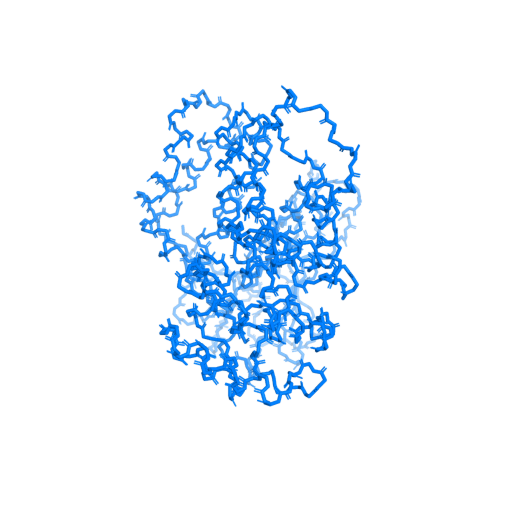N N . ALA A 1 125 ? -11.527 -26.482 0.969 1.00 30.88 125 ALA A N 1
ATOM 948 C CA . ALA A 1 125 ? -11.130 -25.223 1.601 1.00 30.88 125 ALA A CA 1
ATOM 949 C C . ALA A 1 125 ? -10.445 -25.482 2.952 1.00 30.88 125 ALA A C 1
ATOM 951 O O . ALA A 1 125 ? -10.755 -24.841 3.953 1.00 30.88 125 ALA A O 1
ATOM 952 N N . GLU A 1 126 ? -9.525 -26.445 2.995 1.00 32.34 126 GLU A N 1
ATOM 953 C CA . GLU A 1 126 ? -8.529 -26.459 4.063 1.00 32.34 126 GLU A CA 1
ATOM 954 C C . GLU A 1 126 ? -7.465 -25.401 3.717 1.00 32.34 126 GLU A C 1
ATOM 956 O O . GLU A 1 126 ? -6.907 -25.391 2.620 1.00 32.34 126 GLU A O 1
ATOM 961 N N . ASP A 1 127 ? -7.253 -24.477 4.658 1.00 29.19 127 ASP A N 1
ATOM 962 C CA . ASP A 1 127 ? -6.104 -23.564 4.773 1.00 29.19 127 ASP A CA 1
ATOM 963 C C . ASP A 1 127 ? -6.039 -22.219 4.018 1.00 29.19 127 ASP A C 1
ATOM 965 O O . ASP A 1 127 ? -4.955 -21.672 3.825 1.00 29.19 127 ASP A O 1
ATOM 969 N N . ARG A 1 128 ? -7.166 -21.574 3.671 1.00 31.70 128 ARG A N 1
ATOM 970 C CA . ARG A 1 128 ? -7.125 -20.181 3.131 1.00 31.70 128 ARG A CA 1
ATOM 971 C C . ARG A 1 128 ? -8.041 -19.146 3.792 1.00 31.70 128 ARG A C 1
ATOM 973 O O . ARG A 1 128 ? -8.139 -18.013 3.326 1.00 31.70 128 ARG A O 1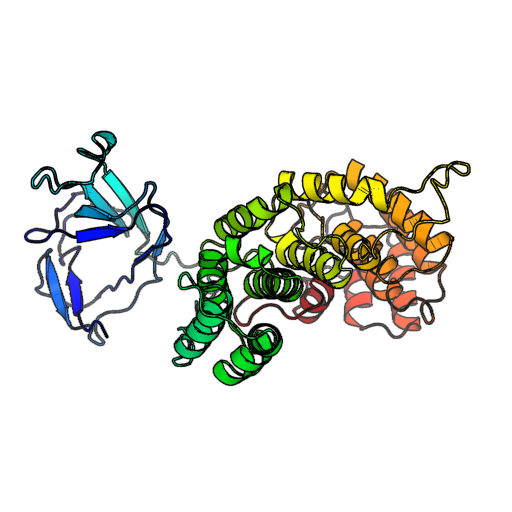
ATOM 980 N N . GLY A 1 129 ? -8.666 -19.484 4.917 1.00 28.66 129 GLY A N 1
ATOM 981 C CA . GLY A 1 129 ? -9.297 -18.503 5.801 1.00 28.66 129 GLY A CA 1
ATOM 982 C C . GLY A 1 129 ? -8.340 -18.159 6.931 1.00 28.66 129 GLY A C 1
ATOM 983 O O . GLY A 1 129 ? -8.248 -18.934 7.876 1.00 28.66 129 GLY A O 1
ATOM 984 N N . GLY A 1 130 ? -7.623 -17.032 6.833 1.00 32.97 130 GLY A N 1
ATOM 985 C CA . GLY A 1 130 ? -6.677 -16.594 7.862 1.00 32.97 130 GLY A CA 1
ATOM 986 C C . GLY A 1 130 ? -7.294 -16.733 9.251 1.00 32.97 130 GLY A C 1
ATOM 987 O O . GLY A 1 130 ? -8.294 -16.077 9.559 1.00 32.97 130 GLY A O 1
ATOM 988 N N . SER A 1 131 ? -6.733 -17.626 10.072 1.00 30.98 131 SER A N 1
ATOM 989 C CA . SER A 1 131 ? -7.178 -17.814 11.445 1.00 30.98 131 SER A CA 1
ATOM 990 C C . SER A 1 131 ? -7.110 -16.448 12.118 1.00 30.98 131 SER A C 1
ATOM 992 O O . SER A 1 131 ? -6.024 -15.887 12.296 1.00 30.98 131 SER A O 1
ATOM 994 N N . VAL A 1 132 ? -8.258 -15.860 12.453 1.00 38.97 132 VAL A N 1
ATOM 995 C CA . VAL A 1 132 ? -8.273 -14.645 13.263 1.00 38.97 132 VAL A CA 1
ATOM 996 C C . VAL A 1 132 ? -7.799 -15.080 14.641 1.00 38.97 132 VAL A C 1
ATOM 998 O O . VAL A 1 132 ? -8.599 -15.537 15.456 1.00 38.97 132 VAL A O 1
ATOM 1001 N N . SER A 1 133 ? -6.486 -14.981 14.867 1.00 48.34 133 SER A N 1
ATOM 1002 C CA . SER A 1 133 ? -5.862 -15.145 16.176 1.00 48.34 133 SER A CA 1
ATOM 1003 C C . SER A 1 133 ? -6.723 -14.425 17.205 1.00 48.34 133 SER A C 1
ATOM 1005 O O . SER A 1 133 ? -7.108 -13.270 16.991 1.00 48.34 133 SER A O 1
ATOM 1007 N N . ALA A 1 134 ? -7.028 -15.090 18.319 1.00 54.72 134 ALA A N 1
ATOM 1008 C CA . ALA A 1 134 ? -7.674 -14.433 19.444 1.00 54.72 134 ALA A CA 1
ATOM 1009 C C . ALA A 1 134 ? -6.902 -13.150 19.798 1.00 54.72 134 ALA A C 1
ATOM 1011 O O . ALA A 1 134 ? -5.671 -13.098 19.683 1.00 54.72 134 ALA A O 1
ATOM 1012 N N . LEU A 1 135 ? -7.628 -12.098 20.184 1.00 69.75 135 LEU A N 1
ATOM 1013 C CA . LEU A 1 135 ? -6.989 -10.863 20.623 1.00 69.75 135 LEU A CA 1
ATOM 1014 C C . LEU A 1 135 ? -6.187 -11.144 21.903 1.00 69.75 135 LEU A C 1
ATOM 1016 O O . LEU A 1 135 ? -6.683 -11.847 22.789 1.00 69.75 135 LEU A O 1
ATOM 1020 N N . PRO A 1 136 ? -4.963 -10.604 22.028 1.00 71.62 136 PRO A N 1
ATOM 1021 C CA . PRO A 1 136 ? -4.175 -10.775 23.237 1.00 71.62 136 PRO A CA 1
ATOM 1022 C C . PRO A 1 136 ? -4.880 -10.096 24.414 1.00 71.62 136 PRO A C 1
ATOM 1024 O O . PRO A 1 136 ? -5.513 -9.056 24.252 1.00 71.62 136 PRO A O 1
ATOM 1027 N N . ARG A 1 137 ? -4.702 -10.622 25.632 1.00 69.56 137 ARG A N 1
ATOM 1028 C CA . ARG A 1 137 ? -5.228 -9.983 26.858 1.00 69.56 137 ARG A CA 1
ATOM 1029 C C . ARG A 1 137 ? -4.745 -8.535 27.021 1.00 69.56 137 ARG A C 1
ATOM 1031 O O . ARG A 1 137 ? -5.447 -7.712 27.593 1.00 69.56 137 ARG A O 1
ATOM 1038 N N . ALA A 1 138 ? -3.570 -8.220 26.475 1.00 74.88 138 ALA A N 1
ATOM 1039 C CA . ALA A 1 138 ? -2.988 -6.882 26.474 1.00 74.88 138 ALA A CA 1
ATOM 1040 C C . ALA A 1 138 ? -3.595 -5.920 25.427 1.00 74.88 138 ALA A C 1
ATOM 1042 O O . ALA A 1 138 ? -3.094 -4.806 25.265 1.00 74.88 138 ALA A O 1
ATOM 1043 N N . ILE A 1 139 ? -4.668 -6.308 24.723 1.00 86.88 139 ILE A N 1
ATOM 1044 C CA . ILE A 1 139 ? -5.333 -5.429 23.755 1.00 86.88 139 ILE A CA 1
ATOM 1045 C C . ILE A 1 139 ? -5.981 -4.214 24.429 1.00 86.88 139 ILE A C 1
ATOM 1047 O O . ILE A 1 139 ? -5.902 -3.118 23.882 1.00 86.88 139 ILE A O 1
ATOM 1051 N N . GLU A 1 140 ? -6.556 -4.360 25.629 1.00 86.81 140 GLU A N 1
ATOM 1052 C CA . GLU A 1 140 ? -7.271 -3.255 26.289 1.00 86.81 140 GLU A CA 1
ATOM 1053 C C . GLU A 1 140 ? -6.357 -2.054 26.603 1.00 86.81 140 GLU A C 1
ATOM 1055 O O . GLU A 1 140 ? -6.690 -0.952 26.162 1.00 86.81 140 GLU A O 1
ATOM 1060 N N . PRO A 1 141 ? -5.159 -2.219 27.211 1.00 90.44 141 PRO A N 1
ATOM 1061 C CA . PRO A 1 141 ? -4.207 -1.113 27.365 1.00 90.44 141 PRO A CA 1
ATOM 1062 C C . PRO A 1 141 ? -3.830 -0.420 26.046 1.00 90.44 141 PRO A C 1
ATOM 1064 O O . PRO A 1 141 ? -3.620 0.793 26.007 1.00 90.44 141 PRO A O 1
ATOM 1067 N N . ALA A 1 142 ? -3.753 -1.170 24.942 1.00 92.62 142 ALA A N 1
ATOM 1068 C CA . ALA A 1 142 ? -3.464 -0.598 23.631 1.00 92.62 142 ALA A CA 1
ATOM 1069 C C . ALA A 1 142 ? -4.641 0.240 23.103 1.00 92.62 142 ALA A C 1
ATOM 1071 O O . ALA A 1 142 ? -4.434 1.338 22.579 1.00 92.62 142 ALA A O 1
ATOM 1072 N N . ARG A 1 143 ? -5.883 -0.228 23.293 1.00 89.06 143 ARG A N 1
ATOM 1073 C CA . ARG A 1 143 ? -7.090 0.545 22.962 1.00 89.06 143 ARG A CA 1
ATOM 1074 C C . ARG A 1 143 ? -7.171 1.825 23.782 1.00 89.06 143 ARG A C 1
ATOM 1076 O O . ARG A 1 143 ? -7.452 2.879 23.216 1.00 89.06 143 ARG A O 1
ATOM 1083 N N . GLU A 1 144 ? -6.888 1.750 25.079 1.00 91.81 144 GLU A N 1
ATOM 1084 C CA . GLU A 1 144 ? -6.849 2.911 25.972 1.00 91.81 144 GLU A CA 1
ATOM 1085 C C . GLU A 1 144 ? -5.820 3.944 25.506 1.00 91.81 144 GLU A C 1
ATOM 1087 O O . GLU A 1 144 ? -6.140 5.130 25.434 1.00 91.81 144 GLU A O 1
ATOM 1092 N N . ALA A 1 145 ? -4.623 3.512 25.093 1.00 92.81 145 ALA A N 1
ATOM 1093 C CA . ALA A 1 145 ? -3.601 4.409 24.554 1.00 92.81 145 ALA A CA 1
ATOM 1094 C C . ALA A 1 145 ? -4.076 5.152 23.289 1.00 92.81 145 ALA A C 1
ATOM 1096 O O . ALA A 1 145 ? -3.856 6.358 23.156 1.00 92.81 145 ALA A O 1
ATOM 1097 N N . VAL A 1 146 ? -4.776 4.469 22.373 1.00 93.19 146 VAL A N 1
ATOM 1098 C CA . VAL A 1 146 ? -5.367 5.113 21.184 1.00 93.19 146 VAL A CA 1
ATOM 1099 C C . VAL A 1 146 ? -6.506 6.058 21.575 1.00 93.19 146 VAL A C 1
ATOM 1101 O O . VAL A 1 146 ? -6.589 7.173 21.057 1.00 93.19 146 VAL A O 1
ATOM 1104 N N . GLN A 1 147 ? -7.376 5.645 22.498 1.00 91.50 147 GLN A N 1
ATOM 1105 C CA . GLN A 1 147 ? -8.507 6.449 22.969 1.00 91.50 147 GLN A CA 1
ATOM 1106 C C . GLN A 1 147 ? -8.070 7.681 23.762 1.00 91.50 147 GLN A C 1
ATOM 1108 O O . GLN A 1 147 ? -8.753 8.701 23.700 1.00 91.50 147 GLN A O 1
ATOM 1113 N N . LEU A 1 148 ? -6.934 7.636 24.455 1.00 90.44 148 LEU A N 1
ATOM 1114 C CA . LEU A 1 148 ? -6.361 8.807 25.111 1.00 90.44 148 LEU A CA 1
ATOM 1115 C C . LEU A 1 148 ? -6.079 9.913 24.084 1.00 90.44 148 LEU A C 1
ATOM 1117 O O . LEU A 1 148 ? -6.456 11.063 24.289 1.00 90.44 148 LEU A O 1
ATOM 1121 N N . VAL A 1 149 ? -5.498 9.552 22.935 1.00 91.44 149 VAL A N 1
ATOM 1122 C CA . VAL A 1 149 ? -5.117 10.507 21.881 1.00 91.44 149 VAL A CA 1
ATOM 1123 C C . VAL A 1 149 ? -6.306 10.900 20.989 1.00 91.44 149 VAL A C 1
ATOM 1125 O O . VAL A 1 149 ? -6.508 12.084 20.703 1.00 91.44 149 VAL A O 1
ATOM 1128 N N . TYR A 1 150 ? -7.125 9.935 20.556 1.00 91.62 150 TYR A N 1
ATOM 1129 C CA . TYR A 1 150 ? -8.177 10.133 19.541 1.00 91.62 150 TYR A CA 1
ATOM 1130 C C . TYR A 1 150 ? -9.616 9.984 20.064 1.00 91.62 150 TYR A C 1
ATOM 1132 O O . TYR A 1 150 ? -10.570 10.073 19.290 1.00 91.62 150 TYR A O 1
ATOM 1140 N N . GLY A 1 151 ? -9.808 9.785 21.366 1.00 85.25 151 GLY A N 1
ATOM 1141 C CA . GLY A 1 151 ? -11.117 9.538 21.968 1.00 85.25 151 GLY A CA 1
ATOM 1142 C C . GLY A 1 151 ? -12.069 10.737 21.990 1.00 85.25 151 GLY A C 1
ATOM 1143 O O . GLY A 1 151 ? -11.736 11.885 21.672 1.00 85.25 151 GLY A O 1
ATOM 1144 N N . LYS A 1 152 ? -13.315 10.443 22.389 1.00 70.44 152 LYS A N 1
ATOM 1145 C CA . LYS A 1 152 ? -14.429 11.406 22.413 1.00 70.44 152 LYS A CA 1
ATOM 1146 C C . LYS A 1 152 ? -14.266 12.490 23.475 1.00 70.44 152 LYS A C 1
ATOM 1148 O O . LYS A 1 152 ? -14.620 13.637 23.208 1.00 70.44 152 LYS A O 1
ATOM 1153 N N . LYS A 1 153 ? -13.755 12.140 24.661 1.00 64.69 153 LYS A N 1
ATOM 1154 C CA . LYS A 1 153 ? -13.561 13.100 25.753 1.00 64.69 153 LYS A CA 1
ATOM 1155 C C . LYS A 1 153 ? -12.344 13.970 25.423 1.00 64.69 153 LYS A C 1
ATOM 1157 O O . LYS A 1 153 ? -11.263 13.415 25.241 1.00 64.69 153 LYS A O 1
ATOM 1162 N N . PRO A 1 154 ? -12.489 15.301 25.309 1.00 53.75 154 PRO A N 1
ATOM 1163 C CA . PRO A 1 154 ? -11.346 16.187 25.183 1.00 53.75 154 PRO A CA 1
ATOM 1164 C C . PRO A 1 154 ? -10.602 16.180 26.519 1.00 53.75 154 PRO A C 1
ATOM 1166 O O . PRO A 1 154 ? -10.927 16.935 27.427 1.00 53.75 154 PRO A O 1
ATOM 1169 N N . GLN A 1 155 ? -9.637 15.278 26.661 1.00 59.84 155 GLN A N 1
ATOM 1170 C CA . GLN A 1 155 ? -8.591 15.467 27.649 1.00 59.84 155 GLN A CA 1
ATOM 1171 C C . GLN A 1 155 ? -7.566 16.433 27.044 1.00 59.84 155 GLN A C 1
ATOM 1173 O O . GLN A 1 155 ? -7.341 16.387 25.828 1.00 59.84 155 GLN A O 1
ATOM 1178 N N . PRO A 1 156 ? -6.982 17.346 27.834 1.00 60.22 156 PRO A N 1
ATOM 1179 C CA . PRO A 1 156 ? -5.803 18.083 27.412 1.00 60.22 156 PRO A CA 1
ATOM 1180 C C . PRO A 1 156 ? -4.656 17.080 27.262 1.00 60.22 156 PRO A C 1
ATOM 1182 O O . PRO A 1 156 ? -3.889 16.853 28.189 1.00 60.22 156 PRO A O 1
ATOM 1185 N N . VAL A 1 157 ? -4.591 16.437 26.096 1.00 62.81 157 VAL A N 1
ATOM 1186 C CA . VAL A 1 157 ? -3.521 15.506 25.751 1.00 62.81 157 VAL A CA 1
ATOM 1187 C C . VAL A 1 157 ? -2.262 16.342 25.577 1.00 62.81 157 VAL A C 1
ATOM 1189 O O . VAL A 1 157 ? -2.194 17.203 24.691 1.00 62.81 157 VAL A O 1
ATOM 1192 N N . ALA A 1 158 ? -1.272 16.135 26.437 1.00 63.34 158 ALA A N 1
ATOM 1193 C CA . ALA A 1 158 ? 0.006 16.811 26.302 1.00 63.34 158 ALA A CA 1
ATOM 1194 C C . ALA A 1 158 ? 0.639 16.399 24.964 1.00 63.34 158 ALA A C 1
ATOM 1196 O O . ALA A 1 158 ? 0.575 15.236 24.567 1.00 63.34 158 ALA A O 1
ATOM 1197 N N . GLY A 1 159 ? 1.329 17.314 24.271 1.00 71.06 159 GLY A N 1
ATOM 1198 C CA . GLY A 1 159 ? 1.987 16.996 22.990 1.00 71.06 159 GLY A CA 1
ATOM 1199 C C . GLY A 1 159 ? 2.956 15.801 23.061 1.00 71.06 159 GLY A C 1
ATOM 1200 O O . GLY A 1 159 ? 3.244 15.170 22.046 1.00 71.06 159 GLY A O 1
ATOM 1201 N N . ARG A 1 160 ? 3.420 15.453 24.269 1.00 77.69 160 ARG A N 1
ATOM 1202 C CA . ARG A 1 160 ? 4.216 14.258 24.565 1.00 77.69 160 ARG A CA 1
ATOM 1203 C C . ARG A 1 160 ? 3.436 12.949 24.395 1.00 77.69 160 ARG A C 1
ATOM 1205 O O . ARG A 1 160 ? 3.975 12.013 23.821 1.00 77.69 160 ARG A O 1
ATOM 1212 N N . GLU A 1 161 ? 2.189 12.882 24.846 1.00 77.38 161 GLU A N 1
ATOM 1213 C CA . GLU A 1 161 ? 1.377 11.655 24.817 1.00 77.38 161 GLU A CA 1
ATOM 1214 C C . GLU A 1 161 ? 1.042 11.233 23.385 1.00 77.38 161 GLU A C 1
ATOM 1216 O O . GLU A 1 161 ? 1.048 10.047 23.068 1.00 77.38 161 GLU A O 1
ATOM 1221 N N . VAL A 1 162 ? 0.848 12.212 22.496 1.00 83.50 162 VAL A N 1
ATOM 1222 C CA . VAL A 1 162 ? 0.686 11.976 21.056 1.00 83.50 162 VAL A CA 1
ATOM 1223 C C . VAL A 1 162 ? 1.959 11.336 20.495 1.00 83.50 162 VAL A C 1
ATOM 1225 O O . VAL A 1 162 ? 1.904 10.263 19.903 1.00 83.50 162 VAL A O 1
ATOM 1228 N N . LYS A 1 163 ? 3.125 11.949 20.739 1.00 87.50 163 LYS A N 1
ATOM 1229 C CA . LYS A 1 163 ? 4.429 11.469 20.242 1.00 87.50 163 LYS A CA 1
ATOM 1230 C C . LYS A 1 163 ? 4.820 10.098 20.795 1.00 87.50 163 LYS A C 1
ATOM 1232 O O . LYS A 1 163 ? 5.481 9.331 20.100 1.00 87.50 163 LYS A O 1
ATOM 1237 N N . ASP A 1 164 ? 4.389 9.792 22.013 1.00 91.69 164 ASP A N 1
ATOM 1238 C CA . ASP A 1 164 ? 4.680 8.539 22.703 1.00 91.69 164 ASP A CA 1
ATOM 1239 C C . ASP A 1 164 ? 3.710 7.398 22.330 1.00 91.69 164 ASP A C 1
ATOM 1241 O O . ASP A 1 164 ? 3.904 6.275 22.794 1.00 91.69 164 ASP A O 1
ATOM 1245 N N . LEU A 1 165 ? 2.705 7.633 21.470 1.00 93.56 165 LEU A N 1
ATOM 1246 C CA . LEU A 1 165 ? 1.683 6.636 21.121 1.00 93.56 165 LEU A CA 1
ATOM 1247 C C . LEU A 1 165 ? 2.283 5.318 20.612 1.00 93.56 165 LEU A C 1
ATOM 1249 O O . LEU A 1 165 ? 1.928 4.261 21.122 1.00 93.56 165 LEU A O 1
ATOM 1253 N N . TRP A 1 166 ? 3.226 5.364 19.664 1.00 94.69 166 TRP A N 1
ATOM 1254 C CA . TRP A 1 166 ? 3.892 4.151 19.165 1.00 94.69 166 TRP A CA 1
ATOM 1255 C C . TRP A 1 166 ? 4.596 3.377 20.279 1.00 94.69 166 TRP A C 1
ATOM 1257 O O . TRP A 1 166 ? 4.408 2.170 20.398 1.00 94.69 166 TRP A O 1
ATOM 1267 N N . ARG A 1 167 ? 5.336 4.085 21.140 1.00 94.69 167 ARG A N 1
ATOM 1268 C CA . ARG A 1 167 ? 6.046 3.484 22.273 1.00 94.69 167 ARG A CA 1
ATOM 1269 C C . ARG A 1 167 ? 5.075 2.852 23.271 1.00 94.69 167 ARG A C 1
ATOM 1271 O O . ARG A 1 167 ? 5.357 1.792 23.816 1.00 94.69 167 ARG A O 1
ATOM 1278 N N . ASN A 1 168 ? 3.937 3.494 23.522 1.00 93.69 168 ASN A N 1
ATOM 1279 C CA . ASN A 1 168 ? 2.917 2.976 24.431 1.00 93.69 168 ASN A CA 1
ATOM 1280 C C . ASN A 1 168 ? 2.226 1.731 23.856 1.00 93.69 168 ASN A C 1
ATOM 1282 O O . ASN A 1 168 ? 1.967 0.789 24.601 1.00 93.69 168 ASN A O 1
ATOM 1286 N N . LEU A 1 169 ? 1.988 1.697 22.541 1.00 94.88 169 LEU A N 1
ATOM 1287 C CA . LEU A 1 169 ? 1.466 0.512 21.861 1.00 94.88 169 LEU A CA 1
ATOM 1288 C C . LEU A 1 169 ? 2.465 -0.650 21.904 1.00 94.88 169 LEU A C 1
ATOM 1290 O O . LEU A 1 169 ? 2.075 -1.757 22.254 1.00 94.88 169 LEU A O 1
ATOM 1294 N N . GLU A 1 170 ? 3.749 -0.408 21.626 1.00 94.69 170 GLU A N 1
ATOM 1295 C CA . GLU A 1 170 ? 4.805 -1.431 21.732 1.00 94.69 170 GLU A CA 1
ATOM 1296 C C . GLU A 1 170 ? 4.987 -1.926 23.172 1.00 94.69 170 GLU A C 1
ATOM 1298 O O . GLU A 1 170 ? 5.169 -3.118 23.405 1.00 94.69 170 GLU A O 1
ATOM 1303 N N . LYS A 1 171 ? 4.865 -1.038 24.165 1.00 94.62 171 LYS A N 1
ATOM 1304 C CA . LYS A 1 171 ? 4.888 -1.428 25.581 1.00 94.62 171 LYS A CA 1
ATOM 1305 C C . LYS A 1 171 ? 3.731 -2.370 25.938 1.00 94.62 171 LYS A C 1
ATOM 1307 O O . LYS A 1 171 ? 3.909 -3.239 26.785 1.00 94.62 171 LYS A O 1
ATOM 1312 N N . ALA A 1 172 ? 2.559 -2.181 25.333 1.00 91.62 172 ALA A N 1
ATOM 1313 C CA . ALA A 1 172 ? 1.382 -3.007 25.591 1.00 91.62 172 ALA A CA 1
ATOM 1314 C C . ALA A 1 172 ? 1.398 -4.326 24.800 1.00 91.62 172 ALA A C 1
ATOM 1316 O O . ALA A 1 172 ? 1.084 -5.376 25.350 1.00 91.62 172 ALA A O 1
ATOM 1317 N N . LEU A 1 173 ? 1.752 -4.277 23.516 1.00 88.38 173 LEU A N 1
ATOM 1318 C CA . LEU A 1 173 ? 1.566 -5.379 22.566 1.00 88.38 173 LEU A CA 1
ATOM 1319 C C . LEU A 1 173 ? 2.865 -6.105 22.194 1.00 88.38 173 LEU A C 1
ATOM 1321 O O . LEU A 1 173 ? 2.816 -7.110 21.489 1.00 88.38 173 LEU A O 1
ATOM 1325 N N . GLY A 1 174 ? 4.016 -5.613 22.651 1.00 91.19 174 GLY A N 1
ATOM 1326 C CA . GLY A 1 174 ? 5.323 -6.082 22.208 1.00 91.19 174 GLY A CA 1
ATOM 1327 C C . GLY A 1 174 ? 5.710 -5.526 20.837 1.00 91.19 174 GLY A C 1
ATOM 1328 O O . GLY A 1 174 ? 5.121 -4.559 20.340 1.00 91.19 174 GLY A O 1
ATOM 1329 N N . ASP A 1 175 ? 6.725 -6.144 20.232 1.00 90.44 175 ASP A N 1
ATOM 1330 C CA . ASP A 1 175 ? 7.294 -5.692 18.963 1.00 90.44 175 ASP A CA 1
ATOM 1331 C C . ASP A 1 175 ? 6.254 -5.639 17.832 1.00 90.44 175 ASP A C 1
ATOM 1333 O O . ASP A 1 175 ? 5.418 -6.531 17.674 1.00 90.44 175 ASP A O 1
ATOM 1337 N N . ARG A 1 176 ? 6.335 -4.586 17.014 1.00 89.44 176 ARG A N 1
ATOM 1338 C CA . ARG A 1 176 ? 5.386 -4.310 15.927 1.00 89.44 176 ARG A CA 1
ATOM 1339 C C . ARG A 1 176 ? 5.356 -5.382 14.845 1.00 89.44 176 ARG A C 1
ATOM 1341 O O . ARG A 1 176 ? 4.307 -5.553 14.219 1.00 89.44 176 ARG A O 1
ATOM 1348 N N . ALA A 1 177 ? 6.463 -6.086 14.602 1.00 82.81 177 ALA A N 1
ATOM 1349 C CA . ALA A 1 177 ? 6.478 -7.195 13.650 1.00 82.81 177 ALA A CA 1
ATOM 1350 C C . ALA A 1 177 ? 5.667 -8.395 14.169 1.00 82.81 177 ALA A C 1
ATOM 1352 O O . ALA A 1 177 ? 5.173 -9.186 13.372 1.00 82.81 177 ALA A O 1
ATOM 1353 N N . GLY A 1 178 ? 5.468 -8.491 15.489 1.00 78.56 178 GLY A N 1
ATOM 1354 C CA . GLY A 1 178 ? 4.656 -9.519 16.138 1.00 78.56 178 GLY A CA 1
ATOM 1355 C C . GLY A 1 178 ? 3.146 -9.253 16.132 1.00 78.56 178 GLY A C 1
ATOM 1356 O O . GLY A 1 178 ? 2.376 -10.098 16.585 1.00 78.56 178 GLY A O 1
ATOM 1357 N N . TRP A 1 179 ? 2.682 -8.093 15.654 1.00 84.75 179 TRP A N 1
ATOM 1358 C CA . TRP A 1 179 ? 1.256 -7.760 15.701 1.00 84.75 179 TRP A CA 1
ATOM 1359 C C . TRP A 1 179 ? 0.477 -8.529 14.627 1.00 84.75 179 TRP A C 1
ATOM 1361 O O . TRP A 1 179 ? 0.687 -8.344 13.426 1.00 84.75 179 TRP A O 1
ATOM 1371 N N . THR A 1 180 ? -0.467 -9.362 15.067 1.00 79.00 180 THR A N 1
ATOM 1372 C CA . THR A 1 180 ? -1.313 -10.186 14.190 1.00 79.00 180 THR A CA 1
ATOM 1373 C C . THR A 1 180 ? -2.319 -9.350 13.396 1.00 79.00 180 THR A C 1
ATOM 1375 O O . THR A 1 180 ? -2.607 -8.196 13.735 1.00 79.00 180 THR A O 1
ATOM 1378 N N . LEU A 1 181 ? -2.915 -9.934 12.349 1.00 76.12 181 LEU A N 1
ATOM 1379 C CA . LEU A 1 181 ? -4.043 -9.316 11.635 1.00 76.12 181 LEU A CA 1
ATOM 1380 C C . LEU A 1 181 ? -5.161 -8.868 12.589 1.00 76.12 181 LEU A C 1
ATOM 1382 O O . LEU A 1 181 ? -5.648 -7.746 12.477 1.00 76.12 181 LEU A O 1
ATOM 1386 N N . ALA A 1 182 ? -5.530 -9.710 13.559 1.00 76.19 182 ALA A N 1
ATOM 1387 C CA . ALA A 1 182 ? -6.590 -9.410 14.519 1.00 76.19 182 ALA A CA 1
ATOM 1388 C C . ALA A 1 182 ? -6.289 -8.143 15.335 1.00 76.19 182 ALA A C 1
ATOM 1390 O O . ALA A 1 182 ? -7.139 -7.258 15.427 1.00 76.19 182 ALA A O 1
ATOM 1391 N N . VAL A 1 183 ? -5.065 -8.027 15.864 1.00 85.06 183 VAL A N 1
ATOM 1392 C CA . VAL A 1 183 ? -4.609 -6.845 16.615 1.00 85.06 183 VAL A CA 1
ATOM 1393 C C . VAL A 1 183 ? -4.644 -5.601 15.735 1.00 85.06 183 VAL A C 1
ATOM 1395 O O . VAL A 1 183 ? -5.204 -4.580 16.126 1.00 85.06 183 VAL A O 1
ATOM 1398 N N . ASN A 1 184 ? -4.093 -5.687 14.524 1.00 88.06 184 ASN A N 1
ATOM 1399 C CA . ASN A 1 184 ? -4.057 -4.555 13.603 1.00 88.06 184 ASN A CA 1
ATOM 1400 C C . ASN A 1 184 ? -5.476 -4.072 13.247 1.00 88.06 184 ASN A C 1
ATOM 1402 O O . ASN A 1 184 ? -5.763 -2.880 13.348 1.00 88.06 184 ASN A O 1
ATOM 1406 N N . ARG A 1 185 ? -6.403 -4.975 12.907 1.00 86.19 185 ARG A N 1
ATOM 1407 C CA . ARG A 1 185 ? -7.781 -4.590 12.552 1.00 86.19 185 ARG A CA 1
ATOM 1408 C C . ARG A 1 185 ? -8.594 -4.070 13.738 1.00 86.19 185 ARG A C 1
ATOM 1410 O O . ARG A 1 185 ? -9.450 -3.206 13.538 1.00 86.19 185 ARG A O 1
ATOM 1417 N N . ASP A 1 186 ? -8.311 -4.540 14.951 1.00 87.19 186 ASP A N 1
ATOM 1418 C CA . ASP A 1 186 ? -8.894 -3.998 16.181 1.00 87.19 186 ASP A CA 1
ATOM 1419 C C . ASP A 1 186 ? -8.426 -2.558 16.442 1.00 87.19 186 ASP A C 1
ATOM 1421 O O . ASP A 1 186 ? -9.250 -1.650 16.588 1.00 87.19 186 ASP A O 1
ATOM 1425 N N . LEU A 1 187 ? -7.109 -2.321 16.379 1.00 92.88 187 LEU A N 1
ATOM 1426 C CA . LEU A 1 187 ? -6.526 -0.986 16.528 1.00 92.88 187 LEU A CA 1
ATOM 1427 C C . LEU A 1 187 ? -7.034 -0.015 15.459 1.00 92.88 187 LEU A C 1
ATOM 1429 O O . LEU A 1 187 ? -7.320 1.139 15.783 1.00 92.88 187 LEU A O 1
ATOM 1433 N N . TRP A 1 188 ? -7.200 -0.472 14.211 1.00 94.69 188 TRP A N 1
ATOM 1434 C CA . TRP A 1 188 ? -7.829 0.334 13.162 1.00 94.69 188 TRP A CA 1
ATOM 1435 C C . TRP A 1 188 ? -9.234 0.777 13.582 1.00 94.69 188 TRP A C 1
ATOM 1437 O O . TRP A 1 188 ? -9.553 1.955 13.462 1.00 94.69 188 TRP A O 1
ATOM 1447 N N . GLY A 1 189 ? -10.055 -0.124 14.135 1.00 88.00 189 GLY A N 1
ATOM 1448 C CA . GLY A 1 189 ? -11.420 0.197 14.563 1.00 88.00 189 GLY A CA 1
ATOM 1449 C C . GLY A 1 189 ? -11.461 1.262 15.660 1.00 88.00 189 GLY A C 1
ATOM 1450 O O . GLY A 1 189 ? -12.239 2.217 15.579 1.00 88.00 189 GLY A O 1
ATOM 1451 N N . VAL A 1 190 ? -10.582 1.140 16.658 1.00 89.44 190 VAL A N 1
ATOM 1452 C CA . VAL A 1 190 ? -10.477 2.119 17.752 1.00 89.44 190 VAL A CA 1
ATOM 1453 C C . VAL A 1 190 ? -9.955 3.467 17.256 1.00 89.44 190 VAL A C 1
ATOM 1455 O O . VAL A 1 190 ? -10.492 4.511 17.632 1.00 89.44 190 VAL A O 1
ATOM 1458 N N . LEU A 1 191 ? -8.949 3.459 16.381 1.00 95.12 191 LEU A N 1
ATOM 1459 C CA . LEU A 1 191 ? -8.394 4.667 15.773 1.00 95.12 191 LEU A CA 1
ATOM 1460 C C . LEU A 1 191 ? -9.431 5.381 14.895 1.00 95.12 191 LEU A C 1
ATOM 1462 O O . LEU A 1 191 ? -9.605 6.599 14.992 1.00 95.12 191 LEU A O 1
ATOM 1466 N N . TRP A 1 192 ? -10.143 4.624 14.059 1.00 93.50 192 TRP A N 1
ATOM 1467 C CA . TRP A 1 192 ? -11.107 5.142 13.093 1.00 93.50 192 TRP A CA 1
ATOM 1468 C C . TRP A 1 192 ? -12.299 5.827 13.765 1.00 93.50 192 TRP A C 1
ATOM 1470 O O . TRP A 1 192 ? -12.740 6.886 13.315 1.00 93.50 192 TRP A O 1
ATOM 1480 N N . ALA A 1 193 ? -12.756 5.311 14.911 1.00 89.19 193 ALA A N 1
ATOM 1481 C CA . ALA A 1 193 ? -13.796 5.955 15.718 1.00 89.19 193 ALA A CA 1
ATOM 1482 C C . ALA A 1 193 ? -13.444 7.407 16.120 1.00 89.19 193 ALA A C 1
ATOM 1484 O O . ALA A 1 193 ? -14.336 8.217 16.388 1.00 89.19 193 ALA A O 1
ATOM 1485 N N . GLY A 1 194 ? -12.150 7.742 16.146 1.00 89.62 194 GLY A N 1
ATOM 1486 C CA . GLY A 1 194 ? -11.603 9.064 16.431 1.00 89.62 194 GLY A CA 1
ATOM 1487 C C . GLY A 1 194 ? -11.084 9.834 15.211 1.00 89.62 194 GLY A C 1
ATOM 1488 O O . GLY A 1 194 ? -10.400 10.841 15.396 1.00 89.62 194 GLY A O 1
ATOM 1489 N N . ALA A 1 195 ? -11.389 9.424 13.973 1.00 92.38 195 ALA A N 1
ATOM 1490 C CA . ALA A 1 195 ? -10.742 9.942 12.756 1.00 92.38 195 ALA A CA 1
ATOM 1491 C C . ALA A 1 195 ? -10.793 11.470 12.582 1.00 92.38 195 ALA A C 1
ATOM 1493 O O . ALA A 1 195 ? -9.862 12.080 12.049 1.00 92.38 195 ALA A O 1
ATOM 1494 N N . GLN A 1 196 ? -11.847 12.130 13.064 1.00 91.06 196 GLN A N 1
ATOM 1495 C CA . GLN A 1 196 ? -11.957 13.593 13.002 1.00 91.06 196 GLN A CA 1
ATOM 1496 C C . GLN A 1 196 ? -10.959 14.310 13.927 1.00 91.06 196 GLN A C 1
ATOM 1498 O O . GLN A 1 196 ? -10.599 15.460 13.684 1.00 91.06 196 GLN A O 1
ATOM 1503 N N . LYS A 1 197 ? -10.451 13.636 14.967 1.00 91.81 197 LYS A N 1
ATOM 1504 C CA . LYS A 1 197 ? -9.485 14.204 15.919 1.00 91.81 197 LYS A CA 1
ATOM 1505 C C . LYS A 1 197 ? -8.066 14.297 15.356 1.00 91.81 197 LYS A C 1
ATOM 1507 O O . LYS A 1 197 ? -7.254 15.027 15.918 1.00 91.81 197 LYS A O 1
ATOM 1512 N N . ARG A 1 198 ? -7.777 13.654 14.219 1.00 94.69 198 ARG A N 1
ATOM 1513 C CA . ARG A 1 198 ? -6.475 13.761 13.537 1.00 94.69 198 ARG A CA 1
ATOM 1514 C C . ARG A 1 198 ? -6.098 15.206 13.189 1.00 94.69 198 ARG A C 1
ATOM 1516 O O . ARG A 1 198 ? -4.927 15.544 13.153 1.00 94.69 198 ARG A O 1
ATOM 1523 N N . ARG A 1 199 ? -7.089 16.081 12.984 1.00 93.69 199 ARG A N 1
ATOM 1524 C CA . ARG A 1 199 ? -6.892 17.474 12.553 1.00 93.69 199 ARG A CA 1
ATOM 1525 C C . ARG A 1 199 ? -6.430 18.424 13.672 1.00 93.69 199 ARG A C 1
ATOM 1527 O O . ARG A 1 199 ? -6.302 19.614 13.425 1.00 93.69 199 ARG A O 1
ATOM 1534 N N . ARG A 1 200 ? -6.205 17.932 14.898 1.00 92.38 200 ARG A N 1
ATOM 1535 C CA . ARG A 1 200 ? -5.865 18.757 16.077 1.00 92.38 200 ARG A CA 1
ATOM 1536 C C . ARG A 1 200 ? -4.477 19.396 16.018 1.00 92.38 200 ARG A C 1
ATOM 1538 O O . ARG A 1 200 ? -4.313 20.521 16.474 1.00 92.38 200 ARG A O 1
ATOM 1545 N N . SER A 1 201 ? -3.476 18.663 15.538 1.00 93.19 201 SER A N 1
ATOM 1546 C CA . SER A 1 201 ? -2.105 19.162 15.381 1.00 93.19 201 SER A CA 1
ATOM 1547 C C . SER A 1 201 ? -1.351 18.348 14.323 1.00 93.19 201 SER A C 1
ATOM 1549 O O . SER A 1 201 ? -1.799 17.244 13.991 1.00 93.19 201 SER A O 1
ATOM 1551 N N . PRO A 1 202 ? -0.187 18.822 13.833 1.00 94.25 202 PRO A N 1
ATOM 1552 C CA . PRO A 1 202 ? 0.643 18.060 12.901 1.00 94.25 202 PRO A CA 1
ATOM 1553 C C . PRO A 1 202 ? 0.993 16.653 13.388 1.00 94.25 202 PRO A C 1
ATOM 1555 O O . PRO A 1 202 ? 0.959 15.699 12.615 1.00 94.25 202 PRO A O 1
ATOM 1558 N N . ASP A 1 203 ? 1.295 16.510 14.682 1.00 94.94 203 ASP A N 1
ATOM 1559 C CA . ASP A 1 203 ? 1.622 15.213 15.276 1.00 94.94 203 ASP A CA 1
ATOM 1560 C C . ASP A 1 203 ? 0.415 14.271 15.301 1.00 94.94 203 ASP A C 1
ATOM 1562 O O . ASP A 1 203 ? 0.577 13.093 14.991 1.00 94.94 203 ASP A O 1
ATOM 1566 N N . HIS A 1 204 ? -0.791 14.779 15.592 1.00 95.88 204 HIS A N 1
ATOM 1567 C CA . HIS A 1 204 ? -2.012 13.970 15.520 1.00 95.88 204 HIS A CA 1
ATOM 1568 C C . HIS A 1 204 ? -2.263 13.490 14.091 1.00 95.88 204 HIS A C 1
ATOM 1570 O O . HIS A 1 204 ? -2.583 12.326 13.881 1.00 95.88 204 HIS A O 1
ATOM 1576 N N . GLU A 1 205 ? -2.117 14.362 13.096 1.00 97.12 205 GLU A N 1
ATOM 1577 C CA . GLU A 1 205 ? -2.392 13.981 11.714 1.00 97.12 205 GLU A CA 1
ATOM 1578 C C . GLU A 1 205 ? -1.361 12.973 11.204 1.00 97.12 205 GLU A C 1
ATOM 1580 O O . GLU A 1 205 ? -1.727 11.913 10.698 1.00 97.12 205 GLU A O 1
ATOM 1585 N N . ARG A 1 206 ? -0.071 13.251 11.420 1.00 97.12 206 ARG A N 1
ATOM 1586 C CA . ARG A 1 206 ? 1.029 12.362 11.037 1.00 97.12 206 ARG A CA 1
ATOM 1587 C C . ARG A 1 206 ? 0.875 10.971 11.649 1.00 97.12 206 ARG A C 1
ATOM 1589 O O . ARG A 1 206 ? 0.952 9.978 10.928 1.00 97.12 206 ARG A O 1
ATOM 1596 N N . LEU A 1 207 ? 0.670 10.885 12.963 1.00 97.00 207 LEU A N 1
ATOM 1597 C CA . LEU A 1 207 ? 0.596 9.600 13.660 1.00 97.00 207 LEU A CA 1
ATOM 1598 C C . LEU A 1 207 ? -0.691 8.844 13.344 1.00 97.00 207 LEU A C 1
ATOM 1600 O O . LEU A 1 207 ? -0.647 7.622 13.217 1.00 97.00 207 LEU A O 1
ATOM 1604 N N . PHE A 1 208 ? -1.808 9.549 13.154 1.00 97.88 208 PHE A N 1
ATOM 1605 C CA . PHE A 1 208 ? -3.048 8.939 12.688 1.00 97.88 208 PHE A CA 1
ATOM 1606 C C . PHE A 1 208 ? -2.844 8.263 11.329 1.00 97.88 208 PHE A C 1
ATOM 1608 O O . PHE A 1 208 ? -3.171 7.091 11.181 1.00 97.88 208 PHE A O 1
ATOM 1615 N N . LEU A 1 209 ? -2.266 8.972 10.352 1.00 98.19 209 LEU A N 1
ATOM 1616 C CA . LEU A 1 209 ? -2.028 8.438 9.006 1.00 98.19 209 LEU A CA 1
ATOM 1617 C C . LEU A 1 209 ? -1.075 7.234 9.040 1.00 98.19 209 LEU A C 1
ATOM 1619 O O . LEU A 1 209 ? -1.356 6.200 8.433 1.00 98.19 209 LEU A O 1
ATOM 1623 N N . GLN A 1 210 ? 0.012 7.333 9.813 1.00 97.56 210 GLN A N 1
ATOM 1624 C CA . GLN A 1 210 ? 0.969 6.238 9.987 1.00 97.56 210 GLN A CA 1
ATOM 1625 C C . GLN A 1 210 ? 0.329 4.992 10.604 1.00 97.56 210 GLN A C 1
ATOM 1627 O O . GLN A 1 210 ? 0.519 3.896 10.073 1.00 97.56 210 GLN A O 1
ATOM 1632 N N . LEU A 1 211 ? -0.398 5.145 11.716 1.00 97.25 211 LEU A N 1
ATOM 1633 C CA . LEU A 1 211 ? -1.017 4.024 12.421 1.00 97.25 211 LEU A CA 1
ATOM 1634 C C . LEU A 1 211 ? -2.177 3.438 11.617 1.00 97.25 211 LEU A C 1
ATOM 1636 O O . LEU A 1 211 ? -2.289 2.223 11.554 1.00 97.25 211 LEU A O 1
ATOM 1640 N N . CYS A 1 212 ? -2.985 4.268 10.953 1.00 97.50 212 CYS A N 1
ATOM 1641 C CA . CYS A 1 212 ? -4.076 3.811 10.094 1.00 97.50 212 CYS A CA 1
ATOM 1642 C C . CYS A 1 212 ? -3.549 2.928 8.955 1.00 97.50 212 CYS A C 1
ATOM 1644 O O . CYS A 1 212 ? -4.018 1.806 8.778 1.00 97.50 212 CYS A O 1
ATOM 1646 N N . GLY A 1 213 ? -2.508 3.385 8.248 1.00 96.69 213 GLY A N 1
ATOM 1647 C CA . GLY A 1 213 ? -1.912 2.618 7.154 1.00 96.69 213 GLY A CA 1
ATOM 1648 C C . GLY A 1 213 ? -1.235 1.348 7.642 1.00 96.69 213 GLY A C 1
ATOM 1649 O O . GLY A 1 213 ? -1.399 0.296 7.038 1.00 96.69 213 GLY A O 1
ATOM 1650 N N . PHE A 1 214 ? -0.524 1.421 8.771 1.00 95.69 214 PHE A N 1
ATOM 1651 C CA . PHE A 1 214 ? 0.084 0.243 9.385 1.00 95.69 214 PHE A CA 1
ATOM 1652 C C . PHE A 1 214 ? -0.990 -0.778 9.782 1.00 95.69 214 PHE A C 1
ATOM 1654 O O . PHE A 1 214 ? -0.916 -1.936 9.392 1.00 95.69 214 PHE A O 1
ATOM 1661 N N . ALA A 1 215 ? -2.026 -0.352 10.498 1.00 95.19 215 ALA A N 1
ATOM 1662 C CA . ALA A 1 215 ? -3.096 -1.207 10.994 1.00 95.19 215 ALA A CA 1
ATOM 1663 C C . ALA A 1 215 ? -3.989 -1.786 9.886 1.00 95.19 215 ALA A C 1
ATOM 1665 O O . ALA A 1 215 ? -4.670 -2.781 10.130 1.00 95.19 215 ALA A O 1
ATOM 1666 N N . LEU A 1 216 ? -3.996 -1.192 8.685 1.00 93.81 216 LEU A N 1
ATOM 1667 C CA . LEU A 1 216 ? -4.798 -1.648 7.548 1.00 93.81 216 LEU A CA 1
ATOM 1668 C C . LEU A 1 216 ? -3.996 -2.384 6.461 1.00 93.81 216 LEU A C 1
ATOM 1670 O O . LEU A 1 216 ? -4.598 -3.064 5.639 1.00 93.81 216 LEU A O 1
ATOM 1674 N N . ARG A 1 217 ? -2.658 -2.346 6.470 1.00 91.94 217 ARG A N 1
ATOM 1675 C CA . ARG A 1 217 ? -1.826 -3.024 5.456 1.00 91.94 217 ARG A CA 1
ATOM 1676 C C . ARG A 1 217 ? -2.166 -4.523 5.304 1.00 91.94 217 ARG A C 1
ATOM 1678 O O . ARG A 1 217 ? -2.510 -5.157 6.311 1.00 91.94 217 ARG A O 1
ATOM 1685 N N . PRO A 1 218 ? -2.085 -5.104 4.094 1.00 87.69 218 PRO A N 1
ATOM 1686 C CA . PRO A 1 218 ? -1.928 -4.462 2.781 1.00 87.69 218 PRO A CA 1
ATOM 1687 C C . PRO A 1 218 ? -3.249 -3.899 2.200 1.00 87.69 218 PRO A C 1
ATOM 1689 O O . PRO A 1 218 ? -3.324 -3.553 1.024 1.00 87.69 218 PRO A O 1
ATOM 1692 N N . GLY A 1 219 ? -4.311 -3.827 3.006 1.00 88.12 219 GLY A N 1
ATOM 1693 C CA . GLY A 1 219 ? -5.664 -3.440 2.598 1.00 88.12 219 GLY A CA 1
ATOM 1694 C C . GLY A 1 219 ? -6.603 -4.621 2.326 1.00 88.12 219 GLY A C 1
ATOM 1695 O O . GLY A 1 219 ? -7.749 -4.412 1.942 1.00 88.12 219 GLY A O 1
ATOM 1696 N N . PHE A 1 220 ? -6.144 -5.857 2.528 1.00 80.44 220 PHE A N 1
ATOM 1697 C CA . PHE A 1 220 ? -6.935 -7.080 2.379 1.00 80.44 220 PHE A CA 1
ATOM 1698 C C . PHE A 1 220 ? -6.395 -8.194 3.288 1.00 80.44 220 PHE A C 1
ATOM 1700 O O . PHE A 1 220 ? -5.369 -8.024 3.953 1.00 80.44 220 PHE A O 1
ATOM 1707 N N . GLY A 1 221 ? -7.086 -9.337 3.289 1.00 70.75 221 GLY A N 1
ATOM 1708 C CA . GLY A 1 221 ? -6.652 -10.554 3.977 1.00 70.75 221 GLY A CA 1
ATOM 1709 C C . GLY A 1 221 ? -7.351 -10.829 5.307 1.00 70.75 221 GLY A C 1
ATOM 1710 O O . GLY A 1 221 ? -7.322 -11.958 5.783 1.00 70.75 221 GLY A O 1
ATOM 1711 N N . ALA A 1 222 ? -8.037 -9.840 5.884 1.00 70.06 222 ALA A N 1
ATOM 1712 C CA . ALA A 1 222 ? -8.953 -10.041 6.999 1.00 70.06 222 ALA A CA 1
ATOM 1713 C C . ALA A 1 222 ? -10.411 -9.751 6.588 1.00 70.06 222 ALA A C 1
ATOM 1715 O O . ALA A 1 222 ? -10.663 -8.952 5.676 1.00 70.06 222 ALA A O 1
ATOM 1716 N N . PRO A 1 223 ? -11.403 -10.354 7.274 1.00 70.62 223 PRO A N 1
ATOM 1717 C CA . PRO A 1 223 ? -12.807 -10.041 7.037 1.00 70.62 223 PRO A CA 1
ATOM 1718 C C . PRO A 1 223 ? -13.074 -8.537 7.150 1.00 70.62 223 PRO A C 1
ATOM 1720 O O . PRO A 1 223 ? -12.602 -7.895 8.090 1.00 70.62 223 PRO A O 1
ATOM 1723 N N . LEU A 1 224 ? -13.871 -7.995 6.224 1.00 79.00 224 LEU A N 1
ATOM 1724 C CA . LEU A 1 224 ? -14.258 -6.576 6.133 1.00 79.00 224 LEU A CA 1
ATOM 1725 C C . LEU A 1 224 ? -13.141 -5.599 5.742 1.00 79.00 224 LEU A C 1
ATOM 1727 O O . LEU A 1 224 ? -13.326 -4.389 5.859 1.00 79.00 224 LEU A O 1
ATOM 1731 N N . ASP A 1 225 ? -12.002 -6.075 5.246 1.00 82.69 225 ASP A N 1
ATOM 1732 C CA . ASP A 1 225 ? -10.937 -5.169 4.807 1.00 82.69 225 ASP A CA 1
ATOM 1733 C C . ASP A 1 225 ? -11.323 -4.294 3.616 1.00 82.69 225 ASP A C 1
ATOM 1735 O O . ASP A 1 225 ? -10.967 -3.120 3.612 1.00 82.69 225 ASP A O 1
ATOM 1739 N N . ALA A 1 226 ? -12.130 -4.803 2.678 1.00 80.00 226 ALA A N 1
ATOM 1740 C CA . ALA A 1 226 ? -12.686 -3.988 1.595 1.00 80.00 226 ALA A CA 1
ATOM 1741 C C . ALA A 1 226 ? -13.470 -2.783 2.148 1.00 80.00 226 ALA A C 1
ATOM 1743 O O . ALA A 1 226 ? -13.231 -1.646 1.748 1.00 80.00 226 ALA A O 1
ATOM 1744 N N . TRP A 1 227 ? -14.318 -3.014 3.156 1.00 85.56 227 TRP A N 1
ATOM 1745 C CA . TRP A 1 227 ? -15.052 -1.947 3.837 1.00 85.56 227 TRP A CA 1
ATOM 1746 C C . TRP A 1 227 ? -14.116 -1.000 4.601 1.00 85.56 227 TRP A C 1
ATOM 1748 O O . TRP A 1 227 ? -14.265 0.213 4.511 1.00 85.56 227 TRP A O 1
ATOM 1758 N N . ARG A 1 228 ? -13.108 -1.509 5.326 1.00 88.88 228 ARG A N 1
ATOM 1759 C CA . ARG A 1 228 ? -12.128 -0.643 6.015 1.00 88.88 228 ARG A CA 1
ATOM 1760 C C . ARG A 1 228 ? -11.349 0.234 5.036 1.00 88.88 228 ARG A C 1
ATOM 1762 O O . ARG A 1 228 ? -11.069 1.391 5.356 1.00 88.88 228 ARG A O 1
ATOM 1769 N N . CYS A 1 229 ? -11.003 -0.302 3.869 1.00 91.56 229 CYS A N 1
ATOM 1770 C CA . CYS A 1 229 ? -10.358 0.431 2.786 1.00 91.56 229 CYS A CA 1
ATOM 1771 C C . CYS A 1 229 ? -11.274 1.521 2.235 1.00 91.56 229 CYS A C 1
ATOM 1773 O O . CYS A 1 229 ? -10.849 2.671 2.192 1.00 91.56 229 CYS A O 1
ATOM 1775 N N . GLU A 1 230 ? -12.533 1.201 1.931 1.00 89.75 230 GLU A N 1
ATOM 1776 C CA . GLU A 1 230 ? -13.548 2.173 1.503 1.00 89.75 230 GLU A CA 1
ATOM 1777 C C . GLU A 1 230 ? -13.703 3.307 2.529 1.00 89.75 230 GLU A C 1
ATOM 1779 O O . GLU A 1 230 ? -13.577 4.486 2.193 1.00 89.75 230 GLU A O 1
ATOM 1784 N N . GLN A 1 231 ? -13.876 2.962 3.811 1.00 91.69 231 GLN A N 1
ATOM 1785 C CA . GLN A 1 231 ? -13.970 3.947 4.887 1.00 91.69 231 GLN A CA 1
ATOM 1786 C C . GLN A 1 231 ? -12.708 4.806 4.964 1.00 91.69 231 GLN A C 1
ATOM 1788 O O . GLN A 1 231 ? -12.801 6.032 4.995 1.00 91.69 231 GLN A O 1
ATOM 1793 N N . THR A 1 232 ? -11.524 4.191 4.937 1.00 97.31 232 THR A N 1
ATOM 1794 C CA . THR A 1 232 ? -10.248 4.918 4.973 1.00 97.31 232 THR A CA 1
ATOM 1795 C C . THR A 1 232 ? -10.109 5.853 3.771 1.00 97.31 232 THR A C 1
ATOM 1797 O O . THR A 1 232 ? -9.664 6.990 3.935 1.00 97.31 232 THR A O 1
ATOM 1800 N N . PHE A 1 233 ? -10.557 5.435 2.585 1.00 97.69 233 PHE A N 1
ATOM 1801 C CA . PHE A 1 233 ? -10.480 6.219 1.355 1.00 97.69 233 PHE A CA 1
ATOM 1802 C C . PHE A 1 233 ? -11.373 7.469 1.370 1.00 97.69 233 PHE A C 1
ATOM 1804 O O . PHE A 1 233 ? -11.049 8.454 0.710 1.00 97.69 233 PHE A O 1
ATOM 1811 N N . THR A 1 234 ? -12.403 7.532 2.225 1.00 95.81 234 THR A N 1
ATOM 1812 C CA . THR A 1 234 ? -13.163 8.782 2.456 1.00 95.81 234 THR A CA 1
ATOM 1813 C C . THR A 1 234 ? -12.285 9.949 2.931 1.00 95.81 234 THR A C 1
ATOM 1815 O O . THR A 1 234 ? -12.674 11.115 2.808 1.00 95.81 234 THR A O 1
ATOM 1818 N N . LEU A 1 235 ? -11.090 9.672 3.472 1.00 96.50 235 LEU A N 1
ATOM 1819 C CA . LEU A 1 235 ? -10.114 10.705 3.810 1.00 96.50 235 LEU A CA 1
ATOM 1820 C C . LEU A 1 235 ? -9.504 11.356 2.575 1.00 96.50 235 LEU A C 1
ATOM 1822 O O . LEU A 1 235 ? -9.151 12.527 2.662 1.00 96.50 235 LEU A O 1
ATOM 1826 N N . PHE A 1 236 ? -9.380 10.637 1.457 1.00 97.31 236 PHE A N 1
ATOM 1827 C CA . PHE A 1 236 ? -8.642 11.083 0.276 1.00 97.31 236 PHE A CA 1
ATOM 1828 C C . PHE A 1 236 ? -9.157 12.432 -0.240 1.00 97.31 236 PHE A C 1
ATOM 1830 O O . PHE A 1 236 ? -8.387 13.383 -0.360 1.00 97.31 236 PHE A O 1
ATOM 1837 N N . ALA A 1 237 ? -10.479 12.562 -0.393 1.00 93.06 237 ALA A N 1
ATOM 1838 C CA . ALA A 1 237 ? -11.139 13.806 -0.797 1.00 93.06 237 ALA A CA 1
ATOM 1839 C C . ALA A 1 237 ? -10.982 14.958 0.218 1.00 93.06 237 ALA A C 1
ATOM 1841 O O . ALA A 1 237 ? -11.142 16.124 -0.132 1.00 93.06 237 ALA A O 1
ATOM 1842 N N . GLN A 1 238 ? -10.676 14.653 1.482 1.00 94.19 238 GLN A N 1
ATOM 1843 C CA . GLN A 1 238 ? -10.473 15.657 2.531 1.00 94.19 238 GLN A CA 1
ATOM 1844 C C . GLN A 1 238 ? -9.046 16.222 2.531 1.00 94.19 238 GLN A C 1
ATOM 1846 O O . GLN A 1 238 ? -8.829 17.297 3.088 1.00 94.19 238 GLN A O 1
ATOM 1851 N N . GLY A 1 239 ? -8.085 15.493 1.955 1.00 93.38 239 GLY A N 1
ATOM 1852 C CA . GLY A 1 239 ? -6.669 15.843 1.968 1.00 93.38 239 GLY A CA 1
ATOM 1853 C C . GLY A 1 239 ? -6.051 15.922 3.370 1.00 93.38 239 GLY A C 1
ATOM 1854 O O . GLY A 1 239 ? -6.624 15.482 4.376 1.00 93.38 239 GLY A O 1
ATOM 1855 N N . VAL A 1 240 ? -4.852 16.506 3.421 1.00 94.44 240 VAL A N 1
ATOM 1856 C CA . VAL A 1 240 ? -4.136 16.809 4.667 1.00 94.44 240 VAL A CA 1
ATOM 1857 C C . VAL A 1 240 ? -4.480 18.210 5.168 1.00 94.44 240 VAL A C 1
ATOM 1859 O O . VAL A 1 240 ? -4.556 19.170 4.403 1.00 94.44 240 VAL A O 1
ATOM 1862 N N . THR A 1 241 ? -4.646 18.349 6.479 1.00 95.06 241 THR A N 1
ATOM 1863 C CA . THR A 1 241 ? -4.945 19.628 7.136 1.00 95.06 241 THR A CA 1
ATOM 1864 C C . THR A 1 241 ? -3.667 20.451 7.303 1.00 95.06 241 THR A C 1
ATOM 1866 O O . THR A 1 241 ? -3.597 21.618 6.909 1.00 95.06 241 THR A O 1
ATOM 1869 N N . HIS A 1 242 ? -2.610 19.828 7.825 1.00 94.38 242 HIS A N 1
ATOM 1870 C CA . HIS A 1 242 ? -1.324 20.464 8.115 1.00 94.38 242 HIS A CA 1
ATOM 1871 C C . HIS A 1 242 ? -0.370 20.389 6.913 1.00 94.38 242 HIS A C 1
ATOM 1873 O O . HIS A 1 242 ? 0.760 19.923 7.009 1.00 94.38 242 HIS A O 1
ATOM 1879 N N . HIS A 1 243 ? -0.821 20.890 5.762 1.00 92.06 243 HIS A N 1
ATOM 1880 C CA . HIS A 1 243 ? -0.123 20.852 4.467 1.00 92.06 243 HIS A CA 1
ATOM 1881 C C . HIS A 1 243 ? 1.266 21.523 4.434 1.00 92.06 243 HIS A C 1
ATOM 1883 O O . HIS A 1 243 ? 2.009 21.340 3.470 1.00 92.06 243 HIS A O 1
ATOM 1889 N N . LYS A 1 244 ? 1.633 22.317 5.447 1.00 91.25 244 LYS A N 1
ATOM 1890 C CA . LYS A 1 244 ? 2.976 22.915 5.561 1.00 91.25 244 LYS A CA 1
ATOM 1891 C C . LYS A 1 244 ? 4.028 21.926 6.075 1.00 91.25 244 LYS A C 1
ATOM 1893 O O . LYS A 1 244 ? 5.220 22.177 5.929 1.00 91.25 244 LYS A O 1
ATOM 1898 N N . GLU A 1 245 ? 3.592 20.811 6.650 1.00 94.12 245 GLU A N 1
ATOM 1899 C CA . GLU A 1 245 ? 4.441 19.869 7.371 1.00 94.12 245 GLU A CA 1
ATOM 1900 C C . GLU A 1 245 ? 4.847 18.705 6.465 1.00 94.12 245 GLU A C 1
ATOM 1902 O O . GLU A 1 245 ? 4.034 17.848 6.116 1.00 94.12 245 GLU A O 1
ATOM 1907 N N . ALA A 1 246 ? 6.129 18.635 6.102 1.00 92.62 246 ALA A N 1
ATOM 1908 C CA . ALA A 1 246 ? 6.630 17.602 5.189 1.00 92.62 246 ALA A CA 1
ATOM 1909 C C . ALA A 1 246 ? 6.417 16.174 5.724 1.00 92.62 246 ALA A C 1
ATOM 1911 O O . ALA A 1 246 ? 6.116 15.248 4.973 1.00 92.62 246 ALA A O 1
ATOM 1912 N N . ALA A 1 247 ? 6.510 15.996 7.044 1.00 94.44 247 ALA A N 1
ATOM 1913 C CA . ALA A 1 247 ? 6.294 14.703 7.683 1.00 94.44 247 ALA A CA 1
ATOM 1914 C C . ALA A 1 247 ? 4.828 14.228 7.607 1.00 94.44 247 ALA A C 1
ATOM 1916 O O . ALA A 1 247 ? 4.578 13.023 7.637 1.00 94.44 247 ALA A O 1
ATOM 1917 N N . VAL A 1 248 ? 3.865 15.152 7.492 1.00 96.94 248 VAL A N 1
ATOM 1918 C CA . VAL A 1 248 ? 2.446 14.821 7.282 1.00 96.94 248 VAL A CA 1
ATOM 1919 C C . VAL A 1 248 ? 2.229 14.340 5.849 1.00 96.94 248 VAL A C 1
ATOM 1921 O O . VAL A 1 248 ? 1.578 13.317 5.654 1.00 96.94 248 VAL A O 1
ATOM 1924 N N . TRP A 1 249 ? 2.844 14.996 4.859 1.00 96.31 249 TRP A N 1
ATOM 1925 C CA . TRP A 1 249 ? 2.820 14.533 3.465 1.00 96.31 249 TRP A CA 1
ATOM 1926 C C . TRP A 1 249 ? 3.459 13.159 3.288 1.00 96.31 249 TRP A C 1
ATOM 1928 O O . TRP A 1 249 ? 2.881 12.297 2.634 1.00 96.31 249 TRP A O 1
ATOM 1938 N N . ALA A 1 250 ? 4.607 12.915 3.923 1.00 95.50 250 ALA A N 1
ATOM 1939 C CA . ALA A 1 250 ? 5.221 11.590 3.904 1.00 95.50 250 ALA A CA 1
ATOM 1940 C C . ALA A 1 250 ? 4.261 10.526 4.463 1.00 95.50 250 ALA A C 1
ATOM 1942 O O . ALA A 1 250 ? 4.013 9.511 3.817 1.00 95.50 250 ALA A O 1
ATOM 1943 N N . ALA A 1 251 ? 3.651 10.779 5.627 1.00 97.44 251 ALA A N 1
ATOM 1944 C CA . ALA A 1 251 ? 2.681 9.861 6.224 1.00 97.44 251 ALA A CA 1
ATOM 1945 C C . ALA A 1 251 ? 1.433 9.645 5.348 1.00 97.44 251 ALA A C 1
ATOM 1947 O O . ALA A 1 251 ? 0.905 8.536 5.311 1.00 97.44 251 ALA A O 1
ATOM 1948 N N . TRP A 1 252 ? 0.986 10.680 4.634 1.00 97.88 252 TRP A N 1
ATOM 1949 C CA . TRP A 1 252 ? -0.140 10.618 3.704 1.00 97.88 252 TRP A CA 1
ATOM 1950 C C . TRP A 1 252 ? 0.128 9.664 2.538 1.00 97.88 252 TRP A C 1
ATOM 1952 O O . TRP A 1 252 ? -0.650 8.741 2.312 1.00 97.88 252 TRP A O 1
ATOM 1962 N N . TRP A 1 253 ? 1.250 9.821 1.834 1.00 96.75 253 TRP A N 1
ATOM 1963 C CA . TRP A 1 253 ? 1.586 8.939 0.712 1.00 96.75 253 TRP A CA 1
ATOM 1964 C C . TRP A 1 253 ? 1.908 7.514 1.167 1.00 96.75 253 TRP A C 1
ATOM 1966 O O . TRP A 1 253 ? 1.515 6.554 0.503 1.00 96.75 253 TRP A O 1
ATOM 1976 N N . ILE A 1 254 ? 2.548 7.361 2.332 1.00 96.38 254 ILE A N 1
ATOM 1977 C CA . ILE A 1 254 ? 2.817 6.048 2.931 1.00 96.38 254 ILE A CA 1
ATOM 1978 C C . ILE A 1 254 ? 1.515 5.318 3.277 1.00 96.38 254 ILE A C 1
ATOM 1980 O O . ILE A 1 254 ? 1.421 4.124 3.004 1.00 96.38 254 ILE A O 1
ATOM 1984 N N . LEU A 1 255 ? 0.506 6.000 3.838 1.00 98.00 255 LEU A N 1
ATOM 1985 C CA . LEU A 1 255 ? -0.810 5.403 4.105 1.00 98.00 255 LEU A CA 1
ATOM 1986 C C . LEU A 1 255 ? -1.373 4.753 2.839 1.00 98.00 255 LEU A C 1
ATOM 1988 O O . LEU A 1 255 ? -1.674 3.561 2.851 1.00 98.00 255 LEU A O 1
ATOM 1992 N N . TRP A 1 256 ? -1.474 5.518 1.751 1.00 98.00 256 TRP A N 1
ATOM 1993 C CA . TRP A 1 256 ? -2.047 5.013 0.505 1.00 98.00 256 TRP A CA 1
ATOM 1994 C C . TRP A 1 256 ? -1.203 3.898 -0.098 1.00 98.00 256 TRP A C 1
ATOM 1996 O O . TRP A 1 256 ? -1.759 2.908 -0.559 1.00 98.00 256 TRP A O 1
ATOM 2006 N N . ARG A 1 257 ? 0.129 3.991 -0.008 1.00 95.50 257 ARG A N 1
ATOM 2007 C CA . ARG A 1 257 ? 1.039 2.949 -0.506 1.00 95.50 257 ARG A CA 1
ATOM 2008 C C . ARG A 1 257 ? 0.826 1.628 0.223 1.00 95.50 257 ARG A C 1
ATOM 2010 O O . ARG A 1 257 ? 0.787 0.582 -0.416 1.00 95.50 257 ARG A O 1
ATOM 2017 N N . ARG A 1 258 ? 0.648 1.680 1.545 1.00 94.50 258 ARG A N 1
ATOM 2018 C CA . ARG A 1 258 ? 0.428 0.502 2.394 1.00 94.50 258 ARG A CA 1
ATOM 2019 C C . ARG A 1 258 ? -0.882 -0.218 2.113 1.00 94.50 258 ARG A C 1
ATOM 2021 O O . ARG A 1 258 ? -0.948 -1.417 2.342 1.00 94.50 258 ARG A O 1
ATOM 2028 N N . ILE A 1 259 ? -1.914 0.494 1.664 1.00 95.44 259 ILE A N 1
ATOM 2029 C CA . ILE A 1 259 ? -3.245 -0.090 1.441 1.00 95.44 259 ILE A CA 1
ATOM 2030 C C . ILE A 1 259 ? -3.612 -0.219 -0.039 1.00 95.44 259 ILE A C 1
ATOM 2032 O O . ILE A 1 259 ? -4.683 -0.731 -0.343 1.00 95.44 259 ILE A O 1
ATOM 2036 N N . ALA A 1 260 ? -2.746 0.227 -0.959 1.00 94.88 260 ALA A N 1
ATOM 2037 C CA . ALA A 1 260 ? -3.025 0.296 -2.395 1.00 94.88 260 ALA A CA 1
ATOM 2038 C C . ALA A 1 260 ? -3.526 -1.034 -2.970 1.00 94.88 260 ALA A C 1
ATOM 2040 O O . ALA A 1 260 ? -4.427 -1.047 -3.804 1.00 94.88 260 ALA A O 1
ATOM 2041 N N . ALA A 1 261 ? -2.994 -2.155 -2.490 1.00 90.06 261 ALA A N 1
ATOM 2042 C CA . ALA A 1 261 ? -3.393 -3.477 -2.948 1.00 90.06 261 ALA A CA 1
ATOM 2043 C C . ALA A 1 261 ? -4.843 -3.855 -2.562 1.00 90.06 261 ALA A C 1
ATOM 2045 O O . ALA A 1 261 ? -5.473 -4.650 -3.255 1.00 90.06 261 ALA A O 1
ATOM 2046 N N . GLY A 1 262 ? -5.396 -3.253 -1.504 1.00 88.94 262 GLY A N 1
ATOM 2047 C CA . GLY A 1 262 ? -6.809 -3.366 -1.128 1.00 88.94 262 GLY A CA 1
ATOM 2048 C C . GLY A 1 262 ? -7.748 -2.367 -1.814 1.00 88.94 262 GLY A C 1
ATOM 2049 O O . GLY A 1 262 ? -8.963 -2.506 -1.695 1.00 88.94 262 GLY A O 1
ATOM 2050 N N . LEU A 1 263 ? -7.218 -1.365 -2.524 1.00 94.38 263 LEU A N 1
ATOM 2051 C CA . L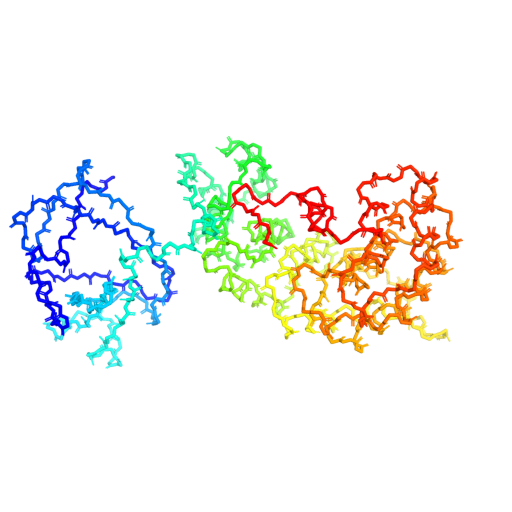EU A 1 263 ? -8.003 -0.325 -3.200 1.00 94.38 263 LEU A CA 1
ATOM 2052 C C . LEU A 1 263 ? -8.410 -0.746 -4.620 1.00 94.38 263 LEU A C 1
ATOM 2054 O O . LEU A 1 263 ? -7.677 -1.478 -5.284 1.00 94.38 263 LEU A O 1
ATOM 2058 N N . GLY A 1 264 ? -9.570 -0.294 -5.099 1.00 91.69 264 GLY A N 1
ATOM 2059 C CA . GLY A 1 264 ? -10.092 -0.579 -6.439 1.00 91.69 264 GLY A CA 1
ATOM 2060 C C . GLY A 1 264 ? -9.502 0.308 -7.541 1.00 91.69 264 GLY A C 1
ATOM 2061 O O . GLY A 1 264 ? -8.658 1.170 -7.308 1.00 91.69 264 GLY A O 1
ATOM 2062 N N . GLU A 1 265 ? -9.941 0.084 -8.781 1.00 95.19 265 GLU A N 1
ATOM 2063 C CA . GLU A 1 265 ? -9.457 0.827 -9.957 1.00 95.19 265 GLU A CA 1
ATOM 2064 C C . GLU A 1 265 ? -9.759 2.330 -9.873 1.00 95.19 265 GLU A C 1
ATOM 2066 O O . GLU A 1 265 ? -8.909 3.156 -10.212 1.00 95.19 265 GLU A O 1
ATOM 2071 N N . ALA A 1 266 ? -10.946 2.693 -9.376 1.00 96.38 266 ALA A N 1
ATOM 2072 C CA . ALA A 1 266 ? -11.360 4.086 -9.230 1.00 96.38 266 ALA A CA 1
ATOM 2073 C C . ALA A 1 266 ? -10.466 4.837 -8.231 1.00 96.38 266 ALA A C 1
ATOM 2075 O O . ALA A 1 266 ? -10.039 5.964 -8.492 1.00 96.38 266 ALA A O 1
ATOM 2076 N N . GLU A 1 267 ? -10.128 4.199 -7.110 1.00 97.94 267 GLU A N 1
ATOM 2077 C CA . GLU A 1 267 ? -9.223 4.756 -6.111 1.00 97.94 267 GLU A CA 1
ATOM 2078 C C . GLU A 1 267 ? -7.797 4.898 -6.653 1.00 97.94 267 GLU A C 1
ATOM 2080 O O . GLU A 1 267 ? -7.152 5.920 -6.416 1.00 97.94 267 GLU A O 1
ATOM 2085 N N . HIS A 1 268 ? -7.308 3.917 -7.423 1.00 98.00 268 HIS A N 1
ATOM 2086 C CA . HIS A 1 268 ? -5.995 4.002 -8.076 1.00 98.00 268 HIS A CA 1
ATOM 2087 C C . HIS A 1 268 ? -5.937 5.177 -9.053 1.00 98.00 268 HIS A C 1
ATOM 2089 O O . HIS A 1 268 ? -4.983 5.954 -9.013 1.00 98.00 268 HIS A O 1
ATOM 2095 N N . ALA A 1 269 ? -6.968 5.354 -9.883 1.00 98.12 269 ALA A N 1
ATOM 2096 C CA . ALA A 1 269 ? -7.063 6.476 -10.814 1.00 98.12 269 ALA A CA 1
ATOM 2097 C C . ALA A 1 269 ? -7.117 7.833 -10.087 1.00 98.12 269 ALA A C 1
ATOM 2099 O O . ALA A 1 269 ? -6.429 8.774 -10.485 1.00 98.12 269 ALA A O 1
ATOM 2100 N N . ALA A 1 270 ? -7.873 7.933 -8.988 1.00 98.38 270 ALA A N 1
ATOM 2101 C CA . ALA A 1 270 ? -7.942 9.147 -8.175 1.00 98.38 270 ALA A CA 1
ATOM 2102 C C . ALA A 1 270 ? -6.592 9.491 -7.521 1.00 98.38 270 ALA A C 1
ATOM 2104 O O . ALA A 1 270 ? -6.181 10.655 -7.522 1.00 98.38 270 ALA A O 1
ATOM 2105 N N . ILE A 1 271 ? -5.872 8.488 -7.005 1.00 98.38 271 ILE A N 1
ATOM 2106 C CA . ILE A 1 271 ? -4.518 8.674 -6.468 1.00 98.38 271 ILE A CA 1
ATOM 2107 C C . ILE A 1 271 ? -3.561 9.127 -7.571 1.00 98.38 271 ILE A C 1
ATOM 2109 O O . ILE A 1 271 ? -2.798 10.071 -7.365 1.00 98.38 271 ILE A O 1
ATOM 2113 N N . PHE A 1 272 ? -3.616 8.499 -8.746 1.00 98.12 272 PHE A N 1
ATOM 2114 C CA . PHE A 1 272 ? -2.785 8.880 -9.885 1.00 98.12 272 PHE A CA 1
ATOM 2115 C C . PHE A 1 272 ? -3.019 10.336 -10.308 1.00 98.12 272 PHE A C 1
ATOM 2117 O O . PHE A 1 272 ? -2.054 11.090 -10.430 1.00 98.12 272 PHE A O 1
ATOM 2124 N N . GLY A 1 273 ? -4.279 10.770 -10.406 1.00 97.00 273 GLY A N 1
ATOM 2125 C CA . GLY A 1 273 ? -4.623 12.163 -10.708 1.00 97.00 273 GLY A CA 1
ATOM 2126 C C . GLY A 1 273 ? -4.120 13.170 -9.664 1.00 97.00 273 GLY A C 1
ATOM 2127 O O . GLY A 1 273 ? -3.812 14.308 -10.006 1.00 97.00 273 GLY A O 1
ATOM 2128 N N . ALA A 1 274 ? -3.971 12.767 -8.397 1.00 95.38 274 ALA A N 1
ATOM 2129 C CA . ALA A 1 274 ? -3.362 13.613 -7.366 1.00 95.38 274 ALA A CA 1
ATOM 2130 C C . ALA A 1 274 ? -1.825 13.664 -7.449 1.00 95.38 274 ALA A C 1
ATOM 2132 O O . ALA A 1 274 ? -1.220 14.627 -6.985 1.00 95.38 274 ALA A O 1
ATOM 2133 N N . ILE A 1 275 ? -1.188 12.638 -8.020 1.00 94.44 275 ILE A N 1
ATOM 2134 C CA . ILE A 1 275 ? 0.267 12.561 -8.215 1.00 94.44 275 ILE A CA 1
ATOM 2135 C C . ILE A 1 275 ? 0.698 13.311 -9.484 1.00 94.44 275 ILE A C 1
ATOM 2137 O O . ILE A 1 275 ? 1.758 13.944 -9.491 1.00 94.44 275 ILE A O 1
ATOM 2141 N N . GLU A 1 276 ? -0.113 13.255 -10.546 1.00 92.69 276 GLU A N 1
ATOM 2142 C CA . GLU A 1 276 ? 0.206 13.795 -11.873 1.00 92.69 276 GLU A CA 1
ATOM 2143 C C . GLU A 1 276 ? 0.761 15.233 -11.841 1.00 92.69 276 GLU A C 1
ATOM 2145 O O . GLU A 1 276 ? 1.849 15.443 -12.384 1.00 92.69 276 GLU A O 1
ATOM 2150 N N . PRO A 1 277 ? 0.140 16.219 -11.156 1.00 90.31 277 PRO A N 1
ATOM 2151 C CA . PRO A 1 277 ? 0.619 17.605 -11.169 1.00 90.31 277 PRO A CA 1
ATOM 2152 C C . PRO A 1 277 ? 2.018 17.796 -10.568 1.00 90.31 277 PRO A C 1
ATOM 2154 O O . PRO A 1 277 ? 2.630 18.849 -10.749 1.00 90.31 277 PRO A O 1
ATOM 2157 N N . HIS A 1 278 ? 2.508 16.810 -9.815 1.00 87.75 278 HIS A N 1
ATOM 2158 C CA . HIS A 1 278 ? 3.767 16.878 -9.081 1.00 87.75 278 HIS A CA 1
ATOM 2159 C C . HIS A 1 278 ? 4.892 16.076 -9.736 1.00 87.75 278 HIS A C 1
ATOM 2161 O O . HIS A 1 278 ? 6.056 16.460 -9.607 1.00 87.75 278 HIS A O 1
ATOM 2167 N N . LEU A 1 279 ? 4.568 14.967 -10.409 1.00 88.00 279 LEU A N 1
ATOM 2168 C CA . LEU A 1 279 ? 5.567 14.098 -11.041 1.00 88.00 279 LEU A CA 1
ATOM 2169 C C . LEU A 1 279 ? 5.678 14.278 -12.551 1.00 88.00 279 LEU A C 1
ATOM 2171 O O . LEU A 1 279 ? 6.737 13.969 -13.101 1.00 88.00 279 LEU A O 1
ATOM 2175 N N . ARG A 1 280 ? 4.634 14.783 -13.216 1.00 88.88 280 ARG A N 1
ATOM 2176 C CA . ARG A 1 280 ? 4.660 15.014 -14.658 1.00 88.88 280 ARG A CA 1
ATOM 2177 C C . ARG A 1 280 ? 5.776 16.010 -15.011 1.00 88.88 280 ARG A C 1
ATOM 2179 O O . ARG A 1 280 ? 5.773 17.131 -14.493 1.00 88.88 280 ARG A O 1
ATOM 2186 N N . PRO A 1 281 ? 6.723 15.645 -15.897 1.00 81.31 281 PRO A N 1
ATOM 2187 C CA . PRO A 1 281 ? 7.775 16.554 -16.328 1.00 81.31 281 PRO A CA 1
ATOM 2188 C C . PRO A 1 281 ? 7.174 17.823 -16.938 1.00 81.31 281 PRO A C 1
ATOM 2190 O O . PRO A 1 281 ? 6.352 17.763 -17.855 1.00 81.31 281 PRO A O 1
ATOM 2193 N N . THR A 1 282 ? 7.574 18.989 -16.433 1.00 76.38 282 THR A N 1
ATOM 2194 C CA . THR A 1 282 ? 7.156 20.268 -17.014 1.00 76.38 282 THR A CA 1
ATOM 2195 C C . THR A 1 282 ? 7.944 20.537 -18.300 1.00 76.38 282 THR A C 1
ATOM 2197 O O . THR A 1 282 ? 9.158 20.318 -18.330 1.00 76.38 282 THR A O 1
ATOM 2200 N N . PRO A 1 283 ? 7.304 21.053 -19.367 1.00 71.25 283 PRO A N 1
ATOM 2201 C CA . PRO A 1 283 ? 8.023 21.507 -20.550 1.00 71.25 283 PRO A CA 1
ATOM 2202 C C . PRO A 1 283 ? 9.089 22.541 -20.168 1.00 71.25 283 PRO A C 1
ATOM 2204 O O . PRO A 1 283 ? 8.827 23.448 -19.369 1.00 71.25 283 PRO A O 1
ATOM 2207 N N . LYS A 1 284 ? 10.292 22.417 -20.746 1.00 57.56 284 LYS A N 1
ATOM 2208 C CA . LYS A 1 284 ? 11.397 23.370 -20.555 1.00 57.56 284 LYS A CA 1
ATOM 2209 C C . LYS A 1 284 ? 10.895 24.788 -20.875 1.00 57.56 284 LYS A C 1
ATOM 2211 O O . LYS A 1 284 ? 10.634 25.093 -22.032 1.00 57.56 284 LYS A O 1
ATOM 2216 N N . GLY A 1 285 ? 10.727 25.633 -19.852 1.00 54.09 285 GLY A N 1
ATOM 2217 C CA . GLY A 1 285 ? 10.315 27.036 -20.024 1.00 54.09 285 GLY A CA 1
ATOM 2218 C C . GLY A 1 285 ? 9.343 27.609 -18.987 1.00 54.09 285 GLY A C 1
ATOM 2219 O O . GLY A 1 285 ? 9.127 28.817 -18.984 1.00 54.09 285 GLY A O 1
ATOM 2220 N N . ARG A 1 286 ? 8.768 26.804 -18.082 1.00 50.78 286 ARG A N 1
ATOM 2221 C CA . ARG A 1 286 ? 7.819 27.312 -17.071 1.00 50.78 286 ARG A CA 1
ATOM 2222 C C . ARG A 1 286 ? 8.167 26.839 -15.660 1.00 50.78 286 ARG A C 1
ATOM 2224 O O . ARG A 1 286 ? 7.476 26.014 -15.075 1.00 50.78 286 ARG A O 1
ATOM 2231 N N . VAL A 1 287 ? 9.237 27.389 -15.086 1.00 53.12 287 VAL A N 1
ATOM 2232 C CA . VAL A 1 287 ? 9.454 27.288 -13.635 1.00 53.12 287 VAL A CA 1
ATOM 2233 C C . VAL A 1 287 ? 8.633 28.395 -12.980 1.00 53.12 287 VAL A C 1
ATOM 2235 O O . VAL A 1 287 ? 9.019 29.562 -12.996 1.00 53.12 287 VAL A O 1
ATOM 2238 N N . ALA A 1 288 ? 7.461 28.051 -12.448 1.00 49.28 288 ALA A N 1
ATOM 2239 C CA . ALA A 1 288 ? 6.685 28.987 -11.646 1.00 49.28 288 ALA A CA 1
ATOM 2240 C C . ALA A 1 288 ? 7.466 29.306 -10.356 1.00 49.28 288 ALA A C 1
ATOM 2242 O O . ALA A 1 288 ? 7.659 28.435 -9.517 1.00 49.28 288 ALA A O 1
ATOM 2243 N N . ASN A 1 289 ? 7.924 30.556 -10.227 1.00 49.75 289 ASN A N 1
ATOM 2244 C CA . ASN A 1 289 ? 8.522 31.166 -9.031 1.00 49.75 289 ASN A CA 1
ATOM 2245 C C . ASN A 1 289 ? 9.549 30.308 -8.246 1.00 49.75 289 ASN A C 1
ATOM 2247 O O . ASN A 1 289 ? 9.209 29.720 -7.218 1.00 49.75 289 ASN A O 1
ATOM 2251 N N . PRO A 1 290 ? 10.845 30.369 -8.614 1.00 52.31 290 PRO A N 1
ATOM 2252 C CA . PRO A 1 290 ? 11.951 29.720 -7.893 1.00 52.31 290 PRO A CA 1
ATOM 2253 C C . PRO A 1 290 ? 12.107 30.118 -6.407 1.00 52.31 290 PRO A C 1
ATOM 2255 O O . PRO A 1 290 ? 12.826 29.455 -5.665 1.00 52.31 290 PRO A O 1
ATOM 2258 N N . GLY A 1 291 ? 11.467 31.209 -5.964 1.00 51.56 291 GLY A N 1
ATOM 2259 C CA . GLY A 1 291 ? 11.647 31.797 -4.629 1.00 51.56 291 GLY A CA 1
ATOM 2260 C C . GLY A 1 291 ? 10.749 31.248 -3.511 1.00 51.56 291 GLY A C 1
ATOM 2261 O O . GLY A 1 291 ? 11.003 31.536 -2.344 1.00 51.56 291 GLY A O 1
ATOM 2262 N N . LYS A 1 292 ? 9.712 30.454 -3.816 1.00 48.12 292 LYS A N 1
ATOM 2263 C CA . LYS A 1 292 ? 8.883 29.789 -2.794 1.00 48.12 292 LYS A CA 1
ATOM 2264 C C . LYS A 1 292 ? 9.160 28.292 -2.832 1.00 48.12 292 LYS A C 1
ATOM 2266 O O . LYS A 1 292 ? 8.587 27.584 -3.653 1.00 48.12 292 LYS A O 1
ATOM 2271 N N . LYS A 1 293 ? 10.009 27.796 -1.922 1.00 50.12 293 LYS A N 1
ATOM 2272 C CA . LYS A 1 293 ? 10.078 26.354 -1.650 1.00 50.12 293 LYS A CA 1
ATOM 2273 C C . LYS A 1 293 ? 8.685 25.919 -1.200 1.00 50.12 293 LYS A C 1
ATOM 2275 O O . LYS A 1 293 ? 8.248 26.293 -0.111 1.00 50.12 293 LYS A O 1
ATOM 2280 N N . ALA A 1 294 ? 7.974 25.189 -2.057 1.00 55.88 294 ALA A N 1
ATOM 2281 C CA . ALA A 1 294 ? 6.763 24.502 -1.645 1.00 55.88 294 ALA A CA 1
ATOM 2282 C C . ALA A 1 294 ? 7.098 23.648 -0.407 1.00 55.88 294 ALA A C 1
ATOM 2284 O O . ALA A 1 294 ? 8.225 23.141 -0.318 1.00 55.88 294 ALA A O 1
ATOM 2285 N N . PRO A 1 295 ? 6.176 23.509 0.564 1.00 61.19 295 PRO A N 1
ATOM 2286 C CA . PRO A 1 295 ? 6.375 22.562 1.654 1.00 61.19 295 PRO A CA 1
ATOM 2287 C C . PRO A 1 295 ? 6.765 21.209 1.060 1.00 61.19 295 PRO A C 1
ATOM 2289 O O . PRO A 1 295 ? 6.258 20.838 0.003 1.00 61.19 295 PRO A O 1
ATOM 2292 N N . GLY A 1 296 ? 7.717 20.512 1.683 1.00 76.25 296 GLY A N 1
ATOM 2293 C CA . GLY A 1 296 ? 8.240 19.258 1.146 1.00 76.25 296 GLY A CA 1
ATOM 2294 C C . GLY A 1 296 ? 7.115 18.237 0.993 1.00 76.25 296 GLY A C 1
ATOM 2295 O O . GLY A 1 296 ? 6.757 17.582 1.962 1.00 76.25 296 GLY A O 1
ATOM 2296 N N . LEU A 1 297 ? 6.572 18.091 -0.218 1.00 87.75 297 LEU A N 1
ATOM 2297 C CA . LEU A 1 297 ? 5.422 17.229 -0.527 1.00 87.75 297 LEU A CA 1
ATOM 2298 C C . LEU A 1 297 ? 5.756 15.729 -0.467 1.00 87.75 297 LEU A C 1
ATOM 2300 O O . LEU A 1 297 ? 4.954 14.912 -0.904 1.00 87.75 297 LEU A O 1
ATOM 2304 N N . ALA A 1 298 ? 6.938 15.372 0.046 1.00 90.56 298 ALA A N 1
ATOM 2305 C CA . ALA A 1 298 ? 7.473 14.016 0.081 1.00 90.56 298 ALA A CA 1
ATOM 2306 C C . ALA A 1 298 ? 7.403 13.326 -1.296 1.00 90.56 298 ALA A C 1
ATOM 2308 O O . ALA A 1 298 ? 6.826 12.252 -1.442 1.00 90.56 298 ALA A O 1
ATOM 2309 N N . ILE A 1 299 ? 8.010 13.967 -2.304 1.00 90.12 299 ILE A N 1
ATOM 2310 C CA . ILE A 1 299 ? 8.037 13.501 -3.702 1.00 90.12 299 ILE A CA 1
ATOM 2311 C C . ILE A 1 299 ? 8.519 12.047 -3.814 1.00 90.12 299 ILE A C 1
ATOM 2313 O O . ILE A 1 299 ? 7.952 11.280 -4.585 1.00 90.12 299 ILE A O 1
ATOM 2317 N N . ASP A 1 300 ? 9.506 11.639 -3.017 1.00 89.94 300 ASP A N 1
ATOM 2318 C CA . ASP A 1 300 ? 10.017 10.263 -3.045 1.00 89.94 300 ASP A CA 1
ATOM 2319 C C . ASP A 1 300 ? 8.950 9.239 -2.610 1.00 89.94 300 ASP A C 1
ATOM 2321 O O . ASP A 1 300 ? 8.863 8.147 -3.171 1.00 89.94 300 ASP A O 1
ATOM 2325 N N . GLU A 1 301 ? 8.066 9.598 -1.672 1.00 93.25 301 GLU A N 1
ATOM 2326 C CA . GLU A 1 301 ? 6.943 8.740 -1.277 1.00 93.25 301 GLU A CA 1
ATOM 2327 C C . GLU A 1 301 ? 5.825 8.731 -2.329 1.00 93.25 301 GLU A C 1
ATOM 2329 O O . GLU A 1 301 ? 5.208 7.687 -2.530 1.00 93.25 301 GLU A O 1
ATOM 2334 N N . MET A 1 302 ? 5.600 9.837 -3.055 1.00 93.50 302 MET A N 1
ATOM 2335 C CA . MET A 1 302 ? 4.702 9.842 -4.224 1.00 93.50 302 MET A CA 1
ATOM 2336 C C . MET A 1 302 ? 5.210 8.893 -5.314 1.00 93.50 302 MET A C 1
ATOM 2338 O O . MET A 1 302 ? 4.430 8.132 -5.879 1.00 93.50 302 MET A O 1
ATOM 2342 N N . VAL A 1 303 ? 6.520 8.906 -5.587 1.00 94.12 303 VAL A N 1
ATOM 2343 C CA . VAL A 1 303 ? 7.158 8.002 -6.556 1.00 94.12 303 VAL A CA 1
ATOM 2344 C C . VAL A 1 303 ? 6.961 6.545 -6.137 1.00 94.12 303 VAL A C 1
ATOM 2346 O O . VAL A 1 303 ? 6.543 5.723 -6.950 1.00 94.12 303 VAL A O 1
ATOM 2349 N N . ARG A 1 304 ? 7.186 6.212 -4.859 1.00 94.00 304 ARG A N 1
ATOM 2350 C CA . ARG A 1 304 ? 6.946 4.851 -4.350 1.00 94.00 304 ARG A CA 1
ATOM 2351 C C . ARG A 1 304 ? 5.465 4.466 -4.393 1.00 94.00 304 ARG A C 1
ATOM 2353 O O . ARG A 1 304 ? 5.152 3.323 -4.709 1.00 94.00 304 ARG A O 1
ATOM 2360 N N . LEU A 1 305 ? 4.552 5.390 -4.092 1.00 95.94 305 LEU A N 1
ATOM 2361 C CA . LEU A 1 305 ? 3.113 5.152 -4.214 1.00 95.94 305 LEU A CA 1
ATOM 2362 C C . LEU A 1 305 ? 2.721 4.858 -5.663 1.00 95.94 305 LEU A C 1
ATOM 2364 O O . LEU A 1 305 ? 2.000 3.896 -5.890 1.00 95.94 305 LEU A O 1
ATOM 2368 N N . LEU A 1 306 ? 3.250 5.609 -6.633 1.00 95.94 306 LEU A N 1
ATOM 2369 C CA . LEU A 1 306 ? 2.984 5.398 -8.057 1.00 95.94 306 LEU A CA 1
ATOM 2370 C C . LEU A 1 306 ? 3.301 3.961 -8.498 1.00 95.94 306 LEU A C 1
ATOM 2372 O O . LEU A 1 306 ? 2.511 3.349 -9.210 1.00 95.94 306 LEU A O 1
ATOM 2376 N N . GLY A 1 307 ? 4.411 3.393 -8.016 1.00 94.50 307 GLY A N 1
ATOM 2377 C CA . GLY A 1 307 ? 4.759 1.992 -8.273 1.00 94.50 307 GLY A CA 1
ATOM 2378 C C . GLY A 1 307 ? 3.777 0.978 -7.669 1.00 94.50 307 GLY A C 1
ATOM 2379 O O . GLY A 1 307 ? 3.646 -0.124 -8.186 1.00 94.50 307 GLY A O 1
ATOM 2380 N N . ALA A 1 308 ? 3.066 1.330 -6.595 1.00 94.38 308 ALA A N 1
ATOM 2381 C CA . ALA A 1 308 ? 2.080 0.457 -5.955 1.00 94.38 308 ALA A CA 1
ATOM 2382 C C . ALA A 1 308 ? 0.696 0.481 -6.637 1.00 94.38 308 ALA A C 1
ATOM 2384 O O . ALA A 1 308 ? -0.160 -0.338 -6.294 1.00 94.38 308 ALA A O 1
ATOM 2385 N N . LEU A 1 309 ? 0.465 1.380 -7.603 1.00 96.00 309 LEU A N 1
ATOM 2386 C CA . LEU A 1 309 ? -0.817 1.526 -8.302 1.00 96.00 309 LEU A CA 1
ATOM 2387 C C . LEU A 1 309 ? -0.982 0.495 -9.433 1.00 96.00 309 LEU A C 1
ATOM 2389 O O . LEU A 1 309 ? -1.095 0.816 -10.618 1.00 96.00 309 LEU A O 1
ATOM 2393 N N . GLU A 1 310 ? -0.970 -0.786 -9.071 1.00 93.75 310 GLU A N 1
ATOM 2394 C CA . GLU A 1 310 ? -1.027 -1.887 -10.036 1.00 93.75 310 GLU A CA 1
ATOM 2395 C C . GLU A 1 310 ? -2.349 -1.987 -10.811 1.00 93.75 310 GLU A C 1
ATOM 2397 O O . GLU A 1 310 ? -2.363 -2.621 -11.866 1.00 93.75 310 GLU A O 1
ATOM 2402 N N . ARG A 1 311 ? -3.435 -1.365 -10.334 1.00 95.44 311 ARG A N 1
ATOM 2403 C CA . ARG A 1 311 ? -4.760 -1.402 -10.974 1.00 95.44 311 ARG A CA 1
ATOM 2404 C C . ARG A 1 311 ? -5.020 -0.227 -11.916 1.00 95.44 311 ARG A C 1
ATOM 2406 O O . ARG A 1 311 ? -6.138 -0.036 -12.381 1.00 95.44 311 ARG A O 1
ATOM 2413 N N . LEU A 1 312 ? -3.994 0.572 -12.213 1.00 96.81 312 LEU A N 1
ATOM 2414 C CA . LEU A 1 312 ? -4.086 1.579 -13.265 1.00 96.81 312 LEU A CA 1
ATOM 2415 C C . LEU A 1 312 ? -4.298 0.932 -14.634 1.00 96.81 312 LEU A C 1
ATOM 2417 O O . LEU A 1 312 ? -3.704 -0.103 -14.950 1.00 96.81 312 LEU A O 1
ATOM 2421 N N . ALA A 1 313 ? -5.082 1.608 -15.473 1.00 95.62 313 ALA A N 1
ATOM 2422 C CA . ALA A 1 313 ? -5.200 1.260 -16.880 1.00 95.62 313 ALA A CA 1
ATOM 2423 C C . ALA A 1 313 ? -3.812 1.265 -17.555 1.00 95.62 313 ALA A C 1
ATOM 2425 O O . ALA A 1 313 ? -2.976 2.115 -17.218 1.00 95.62 313 ALA A O 1
ATOM 2426 N N . PRO A 1 314 ? -3.560 0.385 -18.545 1.00 94.94 314 PRO A N 1
ATOM 2427 C CA . PRO A 1 314 ? -2.266 0.318 -19.220 1.00 94.94 314 PRO A CA 1
ATOM 2428 C C . PRO A 1 314 ? -1.780 1.674 -19.746 1.00 94.94 314 PRO A C 1
ATOM 2430 O O . PRO A 1 314 ? -0.616 2.010 -19.559 1.00 94.94 314 PRO A O 1
ATOM 2433 N N . SER A 1 315 ? -2.663 2.501 -20.315 1.00 96.38 315 SER A N 1
ATOM 2434 C CA . SER A 1 315 ? -2.322 3.848 -20.801 1.00 96.38 315 SER A CA 1
ATOM 2435 C C . SER A 1 315 ? -1.786 4.772 -19.701 1.00 96.38 315 SER A C 1
ATOM 2437 O O . SER A 1 315 ? -0.765 5.426 -19.900 1.00 96.38 315 SER A O 1
ATOM 2439 N N . ALA A 1 316 ? -2.415 4.777 -18.524 1.00 97.31 316 ALA A N 1
ATOM 2440 C CA . ALA A 1 316 ? -1.948 5.549 -17.374 1.00 97.31 316 ALA A CA 1
ATOM 2441 C C . ALA A 1 316 ? -0.595 5.032 -16.859 1.00 97.31 316 ALA A C 1
ATOM 2443 O O . ALA A 1 316 ? 0.272 5.822 -16.491 1.00 97.31 316 ALA A O 1
ATOM 2444 N N . LYS A 1 317 ? -0.361 3.713 -16.897 1.00 97.31 317 LYS A N 1
ATOM 2445 C CA . LYS A 1 317 ? 0.951 3.138 -16.560 1.00 97.31 317 LYS A CA 1
ATOM 2446 C C . LYS A 1 317 ? 2.040 3.524 -17.560 1.00 97.31 317 LYS A C 1
ATOM 2448 O O . LYS A 1 317 ? 3.173 3.763 -17.150 1.00 97.31 317 LYS A O 1
ATOM 2453 N N . LEU A 1 318 ? 1.723 3.603 -18.853 1.00 97.56 318 LEU A N 1
ATOM 2454 C CA . LEU A 1 318 ? 2.667 4.079 -19.870 1.00 97.56 318 LEU A CA 1
ATOM 2455 C C . LEU A 1 318 ? 3.081 5.528 -19.600 1.00 97.56 318 LEU A C 1
ATOM 2457 O O . LEU A 1 318 ? 4.271 5.847 -19.619 1.00 97.56 318 LEU A O 1
ATOM 2461 N N . GLU A 1 319 ? 2.108 6.385 -19.296 1.00 97.06 319 GLU A N 1
ATOM 2462 C CA . GLU A 1 319 ? 2.359 7.782 -18.959 1.00 97.06 319 GLU A CA 1
ATOM 2463 C C . GLU A 1 319 ? 3.203 7.904 -17.683 1.00 97.06 319 GLU A C 1
ATOM 2465 O O . GLU A 1 319 ? 4.285 8.492 -17.716 1.00 97.06 319 GLU A O 1
ATOM 2470 N N . ALA A 1 320 ? 2.779 7.263 -16.594 1.00 96.94 320 ALA A N 1
ATOM 2471 C CA . ALA A 1 320 ? 3.514 7.199 -15.335 1.00 96.94 320 ALA A CA 1
ATOM 2472 C C . ALA A 1 320 ? 4.961 6.707 -15.516 1.00 96.94 320 ALA A C 1
ATOM 2474 O O . ALA A 1 320 ? 5.910 7.307 -15.003 1.00 96.94 320 ALA A O 1
ATOM 2475 N N . GLY A 1 321 ? 5.145 5.629 -16.281 1.00 96.88 321 GLY A N 1
ATOM 2476 C CA . GLY A 1 321 ? 6.453 5.051 -16.562 1.00 96.88 321 GLY A CA 1
ATOM 2477 C C . GLY A 1 321 ? 7.354 5.990 -17.356 1.00 96.88 321 GLY A C 1
ATOM 2478 O O . GLY A 1 321 ? 8.548 6.062 -17.073 1.00 96.88 321 GLY A O 1
ATOM 2479 N N . SER A 1 322 ? 6.798 6.785 -18.275 1.00 96.00 322 SER A N 1
ATOM 2480 C CA . SER A 1 322 ? 7.562 7.801 -19.012 1.00 96.00 322 SER A CA 1
ATOM 2481 C C . SER A 1 322 ? 8.169 8.861 -18.084 1.00 96.00 322 SER A C 1
ATOM 2483 O O . SER A 1 322 ? 9.319 9.263 -18.270 1.00 96.00 322 SER A O 1
ATOM 2485 N N . TRP A 1 323 ? 7.444 9.254 -17.029 1.00 94.81 323 TRP A N 1
ATOM 2486 C CA . TRP A 1 323 ? 7.939 10.198 -16.026 1.00 94.81 323 TRP A CA 1
ATOM 2487 C C . TRP A 1 323 ? 9.082 9.589 -15.210 1.00 94.81 323 TRP A C 1
ATOM 2489 O O . TRP A 1 323 ? 10.087 10.251 -14.956 1.00 94.81 323 TRP A O 1
ATOM 2499 N N . LEU A 1 324 ? 8.951 8.318 -14.817 1.00 95.44 324 LEU A N 1
ATOM 2500 C CA . LEU A 1 324 ? 9.980 7.592 -14.065 1.00 95.44 324 LEU A CA 1
ATOM 2501 C C . LEU A 1 324 ? 11.242 7.347 -14.906 1.00 95.44 324 LEU A C 1
ATOM 2503 O O . LEU A 1 324 ? 12.352 7.496 -14.397 1.00 95.44 324 LEU A O 1
ATOM 2507 N N . VAL A 1 325 ? 11.082 7.032 -16.193 1.00 95.00 325 VAL A N 1
ATOM 2508 C CA . VAL A 1 325 ? 12.186 6.892 -17.154 1.00 95.00 325 VAL A CA 1
ATOM 2509 C C . VAL A 1 325 ? 12.951 8.205 -17.309 1.00 95.00 325 VAL A C 1
ATOM 2511 O O . VAL A 1 325 ? 14.179 8.202 -17.230 1.00 95.00 325 VAL A O 1
ATOM 2514 N N . GLU A 1 326 ? 12.252 9.329 -17.489 1.00 92.69 326 GLU A N 1
ATOM 2515 C CA . GLU A 1 326 ? 12.898 10.643 -17.591 1.00 92.69 326 GLU A CA 1
ATOM 2516 C C . GLU A 1 326 ? 13.661 10.982 -16.306 1.00 92.69 326 GLU A C 1
ATOM 2518 O O . GLU A 1 326 ? 14.830 11.368 -16.360 1.00 92.69 326 GLU A O 1
ATOM 2523 N N . ARG A 1 327 ? 13.047 10.743 -15.137 1.00 90.69 327 ARG A N 1
ATOM 2524 C CA . ARG A 1 327 ? 13.719 10.914 -13.842 1.00 90.69 327 ARG A CA 1
ATOM 2525 C C . ARG A 1 327 ? 15.009 10.099 -13.783 1.00 90.69 327 ARG A C 1
ATOM 2527 O O . ARG A 1 327 ? 16.052 10.695 -13.551 1.00 90.69 327 ARG A O 1
ATOM 2534 N N . LEU A 1 328 ? 14.971 8.797 -14.088 1.00 90.75 328 LEU A N 1
ATOM 2535 C CA . LEU A 1 328 ? 16.167 7.940 -14.102 1.00 90.75 328 LEU A CA 1
ATOM 2536 C C . LEU A 1 328 ? 17.268 8.466 -15.030 1.00 90.75 328 LEU A C 1
ATOM 2538 O O . LEU A 1 328 ? 18.433 8.464 -14.639 1.00 90.75 328 LEU A O 1
ATOM 2542 N N . ARG A 1 329 ? 16.914 8.954 -16.225 1.00 90.06 329 ARG A N 1
ATOM 2543 C CA . ARG A 1 329 ? 17.878 9.514 -17.190 1.00 90.06 329 ARG A CA 1
ATOM 2544 C C . ARG A 1 329 ? 18.536 10.798 -16.698 1.00 90.06 329 ARG A C 1
ATOM 2546 O O . ARG A 1 329 ? 19.715 11.016 -16.955 1.00 90.06 329 ARG A O 1
ATOM 2553 N N . THR A 1 330 ? 17.785 11.646 -16.001 1.00 85.19 330 THR A N 1
ATOM 2554 C CA . THR A 1 330 ? 18.304 12.902 -15.431 1.00 85.19 330 THR A CA 1
ATOM 2555 C C . THR A 1 330 ? 19.067 12.713 -14.115 1.00 85.19 330 THR A C 1
ATOM 2557 O O . THR A 1 330 ? 19.741 13.637 -13.662 1.00 85.19 330 THR A O 1
ATOM 2560 N N . GLY A 1 331 ? 18.989 11.521 -13.516 1.00 78.19 331 GLY A N 1
ATOM 2561 C CA . GLY A 1 331 ? 19.678 11.135 -12.287 1.00 78.19 331 GLY A CA 1
ATOM 2562 C C . GLY A 1 331 ? 18.796 10.260 -11.392 1.00 78.19 331 GLY A C 1
ATOM 2563 O O . GLY A 1 331 ? 17.601 10.500 -11.234 1.00 78.19 331 GLY A O 1
ATOM 2564 N N . ALA A 1 332 ? 19.377 9.235 -10.769 1.00 65.31 332 ALA A N 1
ATOM 2565 C CA . ALA A 1 332 ? 18.622 8.281 -9.962 1.00 65.31 332 ALA A CA 1
ATOM 2566 C C . ALA A 1 332 ? 18.129 8.892 -8.639 1.00 65.31 332 ALA A C 1
ATOM 2568 O O . ALA A 1 332 ? 18.836 8.909 -7.632 1.00 65.31 332 ALA A O 1
ATOM 2569 N N . ALA A 1 333 ? 16.890 9.389 -8.637 1.00 75.81 333 ALA A N 1
ATOM 2570 C CA . ALA A 1 333 ? 16.207 9.789 -7.413 1.00 75.81 333 ALA A CA 1
ATOM 2571 C C . ALA A 1 333 ? 15.720 8.547 -6.634 1.00 75.81 333 ALA A C 1
ATOM 2573 O O . ALA A 1 333 ? 15.217 7.604 -7.266 1.00 75.81 333 ALA A O 1
ATOM 2574 N N . PRO A 1 334 ? 15.808 8.544 -5.289 1.00 82.69 334 PRO A N 1
ATOM 2575 C CA . PRO A 1 334 ? 15.351 7.432 -4.457 1.00 82.69 334 PRO A CA 1
ATOM 2576 C C . PRO A 1 334 ? 13.928 6.975 -4.803 1.00 82.69 334 PRO A C 1
ATOM 2578 O O . PRO A 1 334 ? 13.030 7.788 -5.006 1.00 82.69 334 PRO A O 1
ATOM 2581 N N . GLY A 1 335 ? 13.706 5.665 -4.872 1.00 88.44 335 GLY A N 1
ATOM 2582 C CA . GLY A 1 335 ? 12.411 5.058 -5.171 1.00 88.44 335 GLY A CA 1
ATOM 2583 C C . GLY A 1 335 ? 12.074 4.949 -6.659 1.00 88.44 335 GLY A C 1
ATOM 2584 O O . GLY A 1 335 ? 11.142 4.222 -6.995 1.00 88.44 335 GLY A O 1
ATOM 2585 N N . THR A 1 336 ? 12.798 5.624 -7.563 1.00 93.75 336 THR A N 1
ATOM 2586 C CA . THR A 1 336 ? 12.401 5.718 -8.984 1.00 93.75 336 THR A CA 1
ATOM 2587 C C . THR A 1 336 ? 12.553 4.389 -9.721 1.00 93.75 336 THR A C 1
ATOM 2589 O O . THR A 1 336 ? 11.614 3.952 -10.386 1.00 93.75 336 THR A O 1
ATOM 2592 N N . ALA A 1 337 ? 13.701 3.716 -9.581 1.00 94.12 337 ALA A N 1
ATOM 2593 C CA . ALA A 1 337 ? 13.910 2.410 -10.208 1.00 94.12 337 ALA A CA 1
ATOM 2594 C C . ALA A 1 337 ? 12.939 1.376 -9.624 1.00 94.12 337 ALA A C 1
ATOM 2596 O O . ALA A 1 337 ? 12.273 0.662 -10.370 1.00 94.12 337 ALA A O 1
ATOM 2597 N N . TRP A 1 338 ? 12.787 1.370 -8.296 1.00 93.69 338 TRP A N 1
ATOM 2598 C CA . TRP A 1 338 ? 11.837 0.501 -7.606 1.00 93.69 338 TRP A CA 1
ATOM 2599 C C . TRP A 1 338 ? 10.405 0.685 -8.132 1.00 93.69 338 TRP A C 1
ATOM 2601 O O . TRP A 1 338 ? 9.740 -0.295 -8.467 1.00 93.69 338 TRP A O 1
ATOM 2611 N N . ALA A 1 339 ? 9.948 1.935 -8.268 1.00 95.62 339 ALA A N 1
ATOM 2612 C CA . ALA A 1 339 ? 8.610 2.249 -8.756 1.00 95.62 339 ALA A CA 1
ATOM 2613 C C . ALA A 1 339 ? 8.408 1.809 -10.209 1.00 95.62 339 ALA A C 1
ATOM 2615 O O . ALA A 1 339 ? 7.365 1.239 -10.524 1.00 95.62 339 ALA A O 1
ATOM 2616 N N . LEU A 1 340 ? 9.412 2.009 -11.072 1.00 96.50 340 LEU A N 1
ATOM 2617 C CA . LEU A 1 340 ? 9.365 1.576 -12.470 1.00 96.50 340 LEU A CA 1
ATOM 2618 C C . LEU A 1 340 ? 9.236 0.051 -12.575 1.00 96.50 340 LEU A C 1
ATOM 2620 O O . LEU A 1 340 ? 8.410 -0.454 -13.333 1.00 96.50 340 LEU A O 1
ATOM 2624 N N . GLY A 1 341 ? 10.007 -0.675 -11.762 1.00 95.25 341 GLY A N 1
ATOM 2625 C CA . GLY A 1 341 ? 9.937 -2.130 -11.680 1.00 95.25 341 GLY A CA 1
ATOM 2626 C C . GLY A 1 341 ? 8.562 -2.643 -11.266 1.00 95.25 341 GLY A C 1
ATOM 2627 O O . GLY A 1 341 ? 8.045 -3.581 -11.864 1.00 95.25 341 GLY A O 1
ATOM 2628 N N . ARG A 1 342 ? 7.945 -2.007 -10.265 1.00 94.06 342 ARG A N 1
ATOM 2629 C CA . ARG A 1 342 ? 6.612 -2.384 -9.775 1.00 94.06 342 ARG A CA 1
ATOM 2630 C C . ARG A 1 342 ? 5.506 -2.055 -10.770 1.00 94.06 342 ARG A C 1
ATOM 2632 O O . ARG A 1 342 ? 4.660 -2.900 -11.041 1.00 94.06 342 ARG A O 1
ATOM 2639 N N . LEU A 1 343 ? 5.558 -0.868 -11.368 1.00 95.12 343 LEU A N 1
ATOM 2640 C CA . LEU A 1 343 ? 4.601 -0.435 -12.383 1.00 95.12 343 LEU A CA 1
ATOM 2641 C C . LEU A 1 343 ? 4.619 -1.358 -13.611 1.00 95.12 343 LEU A C 1
ATOM 2643 O O . LEU A 1 343 ? 3.574 -1.648 -14.198 1.00 95.12 343 LEU A O 1
ATOM 2647 N N . GLY A 1 344 ? 5.813 -1.828 -13.980 1.00 95.12 344 GLY A N 1
ATOM 2648 C CA . GLY A 1 344 ? 6.036 -2.743 -15.091 1.00 95.12 344 GLY A CA 1
ATOM 2649 C C . GLY A 1 344 ? 6.041 -4.229 -14.729 1.00 95.12 344 GLY A C 1
ATOM 2650 O O . GLY A 1 344 ? 6.333 -5.040 -15.611 1.00 95.12 344 GLY A O 1
ATOM 2651 N N . ALA A 1 345 ? 5.720 -4.607 -13.489 1.00 93.81 345 ALA A N 1
ATOM 2652 C CA . ALA A 1 345 ? 5.823 -5.988 -13.025 1.00 93.81 345 ALA A CA 1
ATOM 2653 C C . ALA A 1 345 ? 5.032 -6.956 -13.920 1.00 93.81 345 ALA A C 1
ATOM 2655 O O . ALA A 1 345 ? 3.883 -6.696 -14.283 1.00 93.81 345 ALA A O 1
ATOM 2656 N N . ARG A 1 346 ? 5.654 -8.085 -14.283 1.00 93.00 346 ARG A N 1
ATOM 2657 C CA . ARG A 1 346 ? 5.005 -9.124 -15.108 1.00 93.00 346 ARG A CA 1
ATOM 2658 C C . ARG A 1 346 ? 4.007 -9.955 -14.312 1.00 93.00 346 ARG A C 1
ATOM 2660 O O . ARG A 1 346 ? 2.994 -10.387 -14.857 1.00 93.00 346 ARG A O 1
ATOM 2667 N N . VAL A 1 347 ? 4.277 -10.131 -13.020 1.00 89.25 347 VAL A N 1
ATOM 2668 C CA . VAL A 1 347 ? 3.417 -10.820 -12.052 1.00 89.25 347 VAL A CA 1
ATOM 2669 C C . VAL A 1 347 ? 2.987 -9.795 -10.990 1.00 89.25 347 VAL A C 1
ATOM 2671 O O . VAL A 1 347 ? 3.692 -9.634 -9.993 1.00 89.25 347 VAL A O 1
ATOM 2674 N N . PRO A 1 348 ? 1.909 -9.022 -11.235 1.00 84.31 348 PRO A N 1
ATOM 2675 C CA . PRO A 1 348 ? 1.357 -8.097 -10.243 1.00 84.31 348 PRO A CA 1
ATOM 2676 C C . PRO A 1 348 ? 0.818 -8.852 -9.015 1.00 84.31 348 PRO A C 1
ATOM 2678 O O . PRO A 1 348 ? 0.388 -9.996 -9.134 1.00 84.31 348 PRO A O 1
ATOM 2681 N N . LEU A 1 349 ? 0.828 -8.205 -7.845 1.00 79.19 349 LEU A N 1
ATOM 2682 C CA . LEU A 1 349 ? 0.284 -8.760 -6.596 1.00 79.19 349 LEU A CA 1
ATOM 2683 C C . LEU A 1 349 ? -1.230 -8.584 -6.456 1.00 79.19 349 LEU A C 1
ATOM 2685 O O . LEU A 1 349 ? -1.909 -9.429 -5.886 1.00 79.19 349 LEU A O 1
ATOM 2689 N N . ALA A 1 350 ? -1.748 -7.444 -6.901 1.00 76.88 350 ALA A N 1
ATOM 2690 C CA . ALA A 1 350 ? -3.135 -7.031 -6.712 1.00 76.88 350 ALA A CA 1
ATOM 2691 C C . ALA A 1 350 ? -3.799 -6.544 -8.005 1.00 76.88 350 ALA A C 1
ATOM 2693 O O . ALA A 1 350 ? -5.029 -6.421 -8.048 1.00 76.88 350 ALA A O 1
ATOM 2694 N N . GLY A 1 351 ? -3.004 -6.235 -9.033 1.00 79.69 351 GLY A N 1
ATOM 2695 C CA . GLY A 1 351 ? -3.478 -5.953 -10.385 1.00 79.69 351 GLY A CA 1
ATOM 2696 C C . GLY A 1 351 ? -3.820 -7.220 -11.169 1.00 79.69 351 GLY A C 1
ATOM 2697 O O . GLY A 1 351 ? -3.242 -8.284 -10.959 1.00 79.69 351 GLY A O 1
ATOM 2698 N N . ALA A 1 352 ? -4.748 -7.100 -12.112 1.00 84.19 352 ALA A N 1
ATOM 2699 C CA . ALA A 1 352 ? -5.064 -8.161 -13.058 1.00 84.19 352 ALA A CA 1
ATOM 2700 C C . ALA A 1 352 ? -4.020 -8.228 -14.187 1.00 84.19 352 ALA A C 1
ATOM 2702 O O . ALA A 1 352 ? -3.416 -7.222 -14.560 1.00 84.19 352 ALA A O 1
ATOM 2703 N N . ALA A 1 353 ? -3.852 -9.406 -14.797 1.00 86.25 353 ALA A N 1
ATOM 2704 C CA . ALA A 1 353 ? -2.881 -9.623 -15.876 1.00 86.25 353 ALA A CA 1
ATOM 2705 C C . ALA A 1 353 ? -3.040 -8.635 -17.051 1.00 86.25 353 ALA A C 1
ATOM 2707 O O . ALA A 1 353 ? -2.048 -8.128 -17.567 1.00 86.25 353 ALA A O 1
ATOM 2708 N N . HIS A 1 354 ? -4.281 -8.297 -17.422 1.00 88.06 354 HIS A N 1
ATOM 2709 C CA . HIS A 1 354 ? -4.582 -7.364 -18.516 1.00 88.06 354 HIS A CA 1
ATOM 2710 C C . HIS A 1 354 ? -4.203 -5.901 -18.212 1.00 88.06 354 HIS A C 1
ATOM 2712 O O . HIS A 1 354 ? -4.185 -5.069 -19.115 1.00 88.06 354 HIS A O 1
ATOM 2718 N N . GLN A 1 355 ? -3.907 -5.573 -16.951 1.00 92.00 355 GLN A N 1
ATOM 2719 C CA . GLN A 1 355 ? -3.446 -4.247 -16.539 1.00 92.00 355 GLN A CA 1
ATOM 2720 C C . GLN A 1 355 ? -1.921 -4.118 -16.652 1.00 92.00 355 GLN A C 1
ATOM 2722 O O . GLN A 1 355 ? -1.377 -3.042 -16.403 1.00 92.00 355 GLN A O 1
ATOM 2727 N N . ALA A 1 356 ? -1.193 -5.192 -16.971 1.00 92.94 356 ALA A N 1
ATOM 2728 C CA . ALA A 1 356 ? 0.247 -5.123 -17.188 1.00 92.94 356 ALA A CA 1
ATOM 2729 C C . ALA A 1 356 ? 0.573 -4.228 -18.395 1.00 92.94 356 ALA A C 1
ATOM 2731 O O . ALA A 1 356 ? -0.154 -4.204 -19.387 1.00 92.94 356 ALA A O 1
ATOM 2732 N N . VAL A 1 357 ? 1.688 -3.494 -18.327 1.00 95.94 357 VAL A N 1
ATOM 2733 C CA . VAL A 1 357 ? 2.163 -2.752 -19.506 1.00 95.94 357 VAL A CA 1
ATOM 2734 C C . VAL A 1 357 ? 2.581 -3.731 -20.613 1.00 95.94 357 VAL A C 1
ATOM 2736 O O . VAL A 1 357 ? 3.066 -4.820 -20.275 1.00 95.94 357 VAL A O 1
ATOM 2739 N N . PRO A 1 358 ? 2.448 -3.357 -21.900 1.00 96.38 358 PRO A N 1
ATOM 2740 C CA . PRO A 1 358 ? 2.864 -4.198 -23.019 1.00 96.38 358 PRO A CA 1
ATOM 2741 C C . PRO A 1 358 ? 4.323 -4.670 -22.894 1.00 96.38 358 PRO A C 1
ATOM 2743 O O . PRO A 1 358 ? 5.162 -3.914 -22.379 1.00 96.38 358 PRO A O 1
ATOM 2746 N N . PRO A 1 359 ? 4.643 -5.901 -23.337 1.00 96.56 359 PRO A N 1
ATOM 2747 C CA . PRO A 1 359 ? 5.986 -6.465 -23.217 1.00 96.56 359 PRO A CA 1
ATOM 2748 C C . PRO A 1 359 ? 7.045 -5.613 -23.927 1.00 96.56 359 PRO A C 1
ATOM 2750 O O . PRO A 1 359 ? 8.154 -5.478 -23.418 1.00 96.56 359 PRO A O 1
ATOM 2753 N N . GLU A 1 360 ? 6.702 -4.943 -25.028 1.00 97.12 360 GLU A N 1
ATOM 2754 C CA . GLU A 1 360 ? 7.616 -4.073 -25.775 1.00 97.12 360 GLU A CA 1
ATOM 2755 C C . GLU A 1 360 ? 8.063 -2.870 -24.939 1.00 97.12 360 GLU A C 1
ATOM 2757 O O . GLU A 1 360 ? 9.218 -2.450 -24.996 1.00 97.12 360 GLU A O 1
ATOM 2762 N N . VAL A 1 361 ? 7.157 -2.317 -24.130 1.00 97.94 361 VAL A N 1
ATOM 2763 C CA . VAL A 1 361 ? 7.461 -1.179 -23.254 1.00 97.94 361 VAL A CA 1
ATOM 2764 C C . VAL A 1 361 ? 8.238 -1.640 -22.025 1.00 97.94 361 VAL A C 1
ATOM 2766 O O . VAL A 1 361 ? 9.219 -1.004 -21.642 1.00 97.94 361 VAL A O 1
ATOM 2769 N N . ALA A 1 362 ? 7.851 -2.772 -21.433 1.00 97.75 362 ALA A N 1
ATOM 2770 C CA . ALA A 1 362 ? 8.601 -3.370 -20.332 1.00 97.75 362 ALA A CA 1
ATOM 2771 C C . ALA A 1 362 ? 10.042 -3.723 -20.747 1.00 97.75 362 ALA A C 1
ATOM 2773 O O . ALA A 1 362 ? 10.970 -3.471 -19.979 1.00 97.75 362 ALA A O 1
ATOM 2774 N N . ALA A 1 363 ? 10.246 -4.218 -21.972 1.00 98.19 363 ALA A N 1
ATOM 2775 C CA . ALA A 1 363 ? 11.568 -4.475 -22.536 1.00 98.19 363 ALA A CA 1
ATOM 2776 C C . ALA A 1 363 ? 12.411 -3.192 -22.646 1.00 98.19 363 ALA A C 1
ATOM 2778 O O . ALA A 1 363 ? 13.569 -3.184 -22.237 1.00 98.19 363 ALA A O 1
ATOM 2779 N N . GLN A 1 364 ? 11.828 -2.080 -23.108 1.00 98.19 364 GLN A N 1
ATOM 2780 C CA . GLN A 1 364 ? 12.527 -0.786 -23.168 1.00 98.19 364 GLN A CA 1
ATOM 2781 C C . GLN A 1 364 ? 12.953 -0.286 -21.781 1.00 98.19 364 GLN A C 1
ATOM 2783 O O . GLN A 1 364 ? 14.054 0.243 -21.615 1.00 98.19 364 GLN A O 1
ATOM 2788 N N . TRP A 1 365 ? 12.090 -0.442 -20.774 1.00 98.06 365 TRP A N 1
ATOM 2789 C CA . TRP A 1 365 ? 12.414 -0.074 -19.394 1.00 98.06 365 TRP A CA 1
ATOM 2790 C C . TRP A 1 365 ? 13.497 -0.978 -18.805 1.00 98.06 365 TRP A C 1
ATOM 2792 O O . TRP A 1 365 ? 14.380 -0.494 -18.099 1.00 98.06 365 TRP A O 1
ATOM 2802 N N . LEU A 1 366 ? 13.459 -2.272 -19.120 1.00 98.25 366 LEU A N 1
ATOM 2803 C CA . LEU A 1 366 ? 14.474 -3.231 -18.704 1.00 98.25 366 LEU A CA 1
ATOM 2804 C C . LEU A 1 366 ? 15.843 -2.914 -19.318 1.00 98.25 366 LEU A C 1
ATOM 2806 O O . LEU A 1 366 ? 16.827 -2.873 -18.587 1.00 98.25 366 LEU A O 1
ATOM 2810 N N . GLU A 1 367 ? 15.913 -2.610 -20.614 1.00 98.12 367 GLU A N 1
ATOM 2811 C CA . GLU A 1 367 ? 17.164 -2.200 -21.273 1.00 98.12 367 GLU A CA 1
ATOM 2812 C C . GLU A 1 367 ? 17.762 -0.937 -20.639 1.00 98.12 367 GLU A C 1
ATOM 2814 O O . GLU A 1 367 ? 18.962 -0.880 -20.369 1.00 98.12 367 GLU A O 1
ATOM 2819 N N . LEU A 1 368 ? 16.923 0.055 -20.312 1.00 96.75 368 LEU A N 1
ATOM 2820 C CA . LEU A 1 368 ? 17.371 1.242 -19.580 1.00 96.75 368 LEU A CA 1
ATOM 2821 C C . LEU A 1 368 ? 18.008 0.868 -18.234 1.00 96.75 368 LEU A C 1
ATOM 2823 O O . LEU A 1 368 ? 19.059 1.404 -17.895 1.00 96.75 368 LEU A O 1
ATOM 2827 N N . LEU A 1 369 ? 17.379 -0.033 -17.472 1.00 96.25 369 LEU A N 1
ATOM 2828 C CA . LEU A 1 369 ? 17.876 -0.472 -16.166 1.00 96.25 369 LEU A CA 1
ATOM 2829 C C . LEU A 1 369 ? 19.172 -1.285 -16.277 1.00 96.25 369 LEU A C 1
ATOM 2831 O O . LEU A 1 369 ? 20.053 -1.119 -15.437 1.00 96.25 369 LEU A O 1
ATOM 2835 N N . LEU A 1 370 ? 19.309 -2.125 -17.309 1.00 96.88 370 LEU A N 1
ATOM 2836 C CA . LEU A 1 370 ? 20.532 -2.891 -17.581 1.00 96.88 370 LEU A CA 1
ATOM 2837 C C . LEU A 1 370 ? 21.713 -1.995 -17.977 1.00 96.88 370 LEU A C 1
ATOM 2839 O O . LEU A 1 370 ? 22.861 -2.377 -17.765 1.00 96.88 370 LEU A O 1
ATOM 2843 N N . GLY A 1 371 ? 21.445 -0.800 -18.509 1.00 94.88 371 GLY A N 1
ATOM 2844 C CA . GLY A 1 371 ? 22.464 0.212 -18.794 1.00 94.88 371 GLY A CA 1
ATOM 2845 C C . GLY A 1 371 ? 22.966 0.985 -17.566 1.00 94.88 371 GLY A C 1
ATOM 2846 O O . GLY A 1 371 ? 23.911 1.765 -17.691 1.00 94.88 371 GLY A O 1
ATOM 2847 N N . LEU A 1 372 ? 22.354 0.813 -16.389 1.00 92.56 372 LEU A N 1
ATOM 2848 C CA . LEU A 1 372 ? 22.768 1.491 -15.158 1.00 92.56 372 LEU A CA 1
ATOM 2849 C C . LEU A 1 372 ? 23.892 0.730 -14.442 1.00 92.56 372 LEU A C 1
ATOM 2851 O O . LEU A 1 372 ? 23.924 -0.498 -14.429 1.00 92.56 372 LEU A O 1
ATOM 2855 N N . ASP A 1 373 ? 24.763 1.451 -13.723 1.00 91.25 373 ASP A N 1
ATOM 2856 C CA . ASP A 1 373 ? 25.640 0.802 -12.740 1.00 91.25 373 ASP A CA 1
ATOM 2857 C C . ASP A 1 373 ? 24.798 0.347 -11.538 1.00 91.25 373 ASP A C 1
ATOM 2859 O O . ASP A 1 373 ? 24.364 1.163 -10.715 1.00 91.25 373 ASP A O 1
ATOM 2863 N N . LEU A 1 374 ? 24.566 -0.963 -11.446 1.00 91.50 374 LEU A N 1
ATOM 2864 C CA . LEU A 1 374 ? 23.744 -1.600 -10.414 1.00 91.50 374 LEU A CA 1
ATOM 2865 C C . LEU A 1 374 ? 24.337 -1.491 -9.000 1.00 91.50 374 LEU A C 1
ATOM 2867 O O . LEU A 1 374 ? 23.616 -1.673 -8.021 1.00 91.50 374 LEU A O 1
ATOM 2871 N N . ARG A 1 375 ? 25.628 -1.160 -8.866 1.00 86.56 375 ARG A N 1
ATOM 2872 C CA . ARG A 1 375 ? 26.270 -0.924 -7.559 1.00 86.56 375 ARG A CA 1
ATOM 2873 C C . ARG A 1 375 ? 25.922 0.453 -7.005 1.00 86.56 375 ARG A C 1
ATOM 2875 O O . ARG A 1 375 ? 25.843 0.624 -5.794 1.00 86.56 375 ARG A O 1
ATOM 2882 N N . ILE A 1 376 ? 25.717 1.423 -7.896 1.00 87.38 376 ILE A N 1
ATOM 2883 C CA . ILE A 1 376 ? 25.279 2.780 -7.551 1.00 87.38 376 ILE A CA 1
ATOM 2884 C C . ILE A 1 376 ? 23.753 2.799 -7.404 1.00 87.38 376 ILE A C 1
ATOM 2886 O O . ILE A 1 376 ? 23.215 3.359 -6.452 1.00 87.38 376 ILE A O 1
ATOM 2890 N N . ASN A 1 377 ? 23.049 2.143 -8.326 1.00 88.69 377 ASN A N 1
ATOM 2891 C CA . ASN A 1 377 ? 21.592 2.104 -8.381 1.00 88.69 377 ASN A CA 1
ATOM 2892 C C . ASN A 1 377 ? 21.050 0.874 -7.649 1.00 88.69 377 ASN A C 1
ATOM 2894 O O . ASN A 1 377 ? 20.575 -0.072 -8.271 1.00 88.69 377 ASN A O 1
ATOM 2898 N N . THR A 1 378 ? 21.091 0.896 -6.320 1.00 89.50 378 THR A N 1
ATOM 2899 C CA . THR A 1 378 ? 20.767 -0.268 -5.471 1.00 89.50 378 THR A CA 1
ATOM 2900 C C . THR A 1 378 ? 19.324 -0.780 -5.598 1.00 89.50 378 THR A C 1
ATOM 2902 O O . THR A 1 378 ? 19.050 -1.931 -5.268 1.00 89.50 378 THR A O 1
ATOM 2905 N N . GLU A 1 379 ? 18.398 0.033 -6.113 1.00 91.25 379 GLU A N 1
ATOM 2906 C CA . GLU A 1 379 ? 17.009 -0.363 -6.388 1.00 91.25 379 GLU A CA 1
ATOM 2907 C C . GLU A 1 379 ? 16.804 -0.969 -7.791 1.00 91.25 379 GLU A C 1
ATOM 2909 O O . GLU A 1 379 ? 15.797 -1.641 -8.027 1.00 91.25 379 GLU A O 1
ATOM 2914 N N . ALA A 1 380 ? 17.739 -0.763 -8.727 1.00 94.00 380 ALA A N 1
ATOM 2915 C CA . ALA A 1 380 ? 17.625 -1.266 -10.096 1.00 94.00 380 ALA A CA 1
ATOM 2916 C C . ALA A 1 380 ? 17.620 -2.805 -10.183 1.00 94.00 380 ALA A C 1
ATOM 2918 O O . ALA A 1 380 ? 16.788 -3.329 -10.924 1.00 94.00 380 ALA A O 1
ATOM 2919 N N . PRO A 1 381 ? 18.423 -3.555 -9.397 1.00 95.38 381 PRO A N 1
ATOM 2920 C CA . PRO A 1 381 ? 18.324 -5.014 -9.352 1.00 95.38 381 PRO A CA 1
ATOM 2921 C C . PRO A 1 381 ? 16.915 -5.530 -9.024 1.00 95.38 381 PRO A C 1
ATOM 2923 O O . PRO A 1 381 ? 16.422 -6.454 -9.668 1.00 95.38 381 PRO A O 1
ATOM 2926 N N . PHE A 1 382 ? 16.219 -4.902 -8.072 1.00 93.88 382 PHE A N 1
ATOM 2927 C CA . PHE A 1 382 ? 14.837 -5.276 -7.766 1.00 93.88 382 PHE A CA 1
ATOM 2928 C C . PHE A 1 382 ? 13.908 -4.985 -8.951 1.00 93.88 382 PHE A C 1
ATOM 2930 O O . PHE A 1 382 ? 13.066 -5.808 -9.300 1.00 93.88 382 PHE A O 1
ATOM 2937 N N . ALA A 1 383 ? 14.079 -3.832 -9.599 1.00 95.69 383 ALA A N 1
ATOM 2938 C CA . ALA A 1 383 ? 13.259 -3.449 -10.739 1.00 95.69 383 ALA A CA 1
ATOM 2939 C C . ALA A 1 383 ? 13.422 -4.399 -11.934 1.00 95.69 383 ALA A C 1
ATOM 2941 O O . ALA A 1 383 ? 12.429 -4.821 -12.527 1.00 95.69 383 ALA A O 1
ATOM 2942 N N . ILE A 1 384 ? 14.667 -4.787 -12.224 1.00 97.75 384 ILE A N 1
ATOM 2943 C CA . ILE A 1 384 ? 15.019 -5.796 -13.229 1.00 97.75 384 ILE A CA 1
ATOM 2944 C C . ILE A 1 384 ? 14.311 -7.118 -12.917 1.00 97.75 384 ILE A C 1
ATOM 2946 O O . ILE A 1 384 ? 13.662 -7.683 -13.795 1.00 97.75 384 ILE A O 1
ATOM 2950 N N . ALA A 1 385 ? 14.364 -7.574 -11.661 1.00 95.62 385 ALA A N 1
ATOM 2951 C CA . ALA A 1 385 ? 13.712 -8.812 -11.240 1.00 95.62 385 ALA A CA 1
ATOM 2952 C C . ALA A 1 385 ? 12.191 -8.802 -11.473 1.00 95.62 385 ALA A C 1
ATOM 2954 O O . ALA A 1 385 ? 11.631 -9.822 -11.858 1.00 95.62 385 ALA A O 1
ATOM 2955 N N . GLN A 1 386 ? 11.516 -7.665 -11.270 1.00 94.94 386 GLN A N 1
ATOM 2956 C CA . GLN A 1 386 ? 10.063 -7.537 -11.465 1.00 94.94 386 GLN A CA 1
ATOM 2957 C C . GLN A 1 386 ? 9.660 -7.459 -12.950 1.00 94.94 386 GLN A C 1
ATOM 2959 O O . GLN A 1 386 ? 8.654 -8.051 -13.352 1.00 94.94 386 GLN A O 1
ATOM 2964 N N . LEU A 1 387 ? 10.442 -6.738 -13.761 1.00 96.69 387 LEU A N 1
ATOM 2965 C CA . LEU A 1 387 ? 10.200 -6.542 -15.196 1.00 96.69 387 LEU A CA 1
ATOM 2966 C C . LEU A 1 387 ? 10.512 -7.786 -16.031 1.00 96.69 387 LEU A C 1
ATOM 2968 O O . LEU A 1 387 ? 9.827 -8.036 -17.017 1.00 96.69 387 LEU A O 1
ATOM 2972 N N . ALA A 1 388 ? 11.533 -8.553 -15.646 1.00 97.12 388 ALA A N 1
ATOM 2973 C CA . ALA A 1 388 ? 11.987 -9.730 -16.383 1.00 97.12 388 ALA A CA 1
ATOM 2974 C C . ALA A 1 388 ? 11.394 -11.053 -15.869 1.00 97.12 388 ALA A C 1
ATOM 2976 O O . ALA A 1 388 ? 11.678 -12.099 -16.451 1.00 97.12 388 ALA A O 1
ATOM 2977 N N . ARG A 1 389 ? 10.612 -11.036 -14.778 1.00 95.00 389 ARG A N 1
ATOM 2978 C CA . ARG A 1 389 ? 10.061 -12.255 -14.164 1.00 95.00 389 ARG A CA 1
ATOM 2979 C C . ARG A 1 389 ? 9.256 -13.063 -15.179 1.00 95.00 389 ARG A C 1
ATOM 2981 O O . ARG A 1 389 ? 8.408 -12.504 -15.874 1.00 95.00 389 ARG A O 1
ATOM 2988 N N . LEU A 1 390 ? 9.478 -14.375 -15.203 1.00 95.06 390 LEU A N 1
ATOM 2989 C CA . LEU A 1 390 ? 8.705 -15.290 -16.030 1.00 95.06 390 LEU A CA 1
ATOM 2990 C C . LEU A 1 390 ? 7.325 -15.504 -15.396 1.00 95.06 390 LEU A C 1
ATOM 2992 O O . LEU A 1 390 ? 7.211 -16.039 -14.292 1.00 95.06 390 LEU A O 1
ATOM 2996 N N . SER A 1 391 ? 6.277 -15.058 -16.085 1.00 90.75 391 SER A N 1
ATOM 2997 C CA . SER A 1 391 ? 4.892 -15.141 -15.615 1.00 90.75 391 SER A CA 1
ATOM 2998 C C . SER A 1 391 ? 4.191 -16.439 -16.018 1.00 90.75 391 SER A C 1
ATOM 3000 O O . SER A 1 391 ? 3.187 -16.791 -15.404 1.00 90.75 391 SER A O 1
ATOM 3002 N N . GLY A 1 392 ? 4.706 -17.144 -17.034 1.00 90.25 392 GLY A N 1
ATOM 3003 C CA . GLY A 1 392 ? 4.067 -18.329 -17.615 1.00 90.25 392 GLY A CA 1
ATOM 3004 C C . GLY A 1 392 ? 3.000 -17.991 -18.661 1.00 90.25 392 GLY A C 1
ATOM 3005 O O . GLY A 1 392 ? 2.374 -18.892 -19.217 1.00 90.25 392 GLY A O 1
ATOM 3006 N N . ASP A 1 393 ? 2.809 -16.704 -18.949 1.00 90.19 393 ASP A N 1
ATOM 3007 C CA . ASP A 1 393 ? 1.900 -16.186 -19.960 1.00 90.19 393 ASP A CA 1
ATOM 3008 C C . ASP A 1 393 ? 2.695 -15.499 -21.075 1.00 90.19 393 ASP A C 1
ATOM 3010 O O . ASP A 1 393 ? 3.243 -14.403 -20.908 1.00 90.19 393 ASP A O 1
ATOM 3014 N N . ARG A 1 394 ? 2.699 -16.134 -22.253 1.00 88.69 394 ARG A N 1
ATOM 3015 C CA . ARG A 1 394 ? 3.432 -15.666 -23.438 1.00 88.69 394 ARG A CA 1
ATOM 3016 C C . ARG A 1 394 ? 3.039 -14.259 -23.886 1.00 88.69 394 ARG A C 1
ATOM 3018 O O . ARG A 1 394 ? 3.854 -13.605 -24.520 1.00 88.69 394 ARG A O 1
ATOM 3025 N N . ALA A 1 395 ? 1.826 -13.792 -23.584 1.00 88.38 395 ALA A N 1
ATOM 3026 C CA . ALA A 1 395 ? 1.389 -12.451 -23.970 1.00 88.38 395 ALA A CA 1
ATOM 3027 C C . ALA A 1 395 ? 2.035 -11.340 -23.119 1.00 88.38 395 ALA A C 1
ATOM 3029 O O . ALA A 1 395 ? 2.035 -10.176 -23.517 1.00 88.38 395 ALA A O 1
ATOM 3030 N N . ARG A 1 396 ? 2.567 -11.682 -21.939 1.00 90.69 396 ARG A N 1
ATOM 3031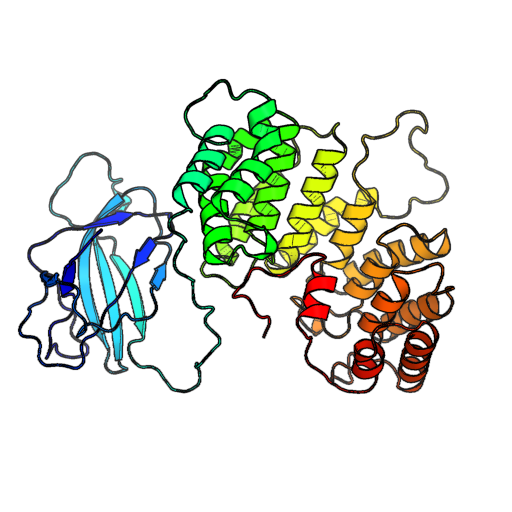 C CA . ARG A 1 396 ? 3.181 -10.730 -20.997 1.00 90.69 396 ARG A CA 1
ATOM 3032 C C . ARG A 1 396 ? 4.686 -10.897 -20.876 1.00 90.69 396 ARG A C 1
ATOM 3034 O O . ARG A 1 396 ? 5.370 -9.924 -20.544 1.00 90.69 396 ARG A O 1
ATOM 3041 N N . ASP A 1 397 ? 5.159 -12.120 -21.077 1.00 95.19 397 ASP A N 1
ATOM 3042 C CA . ASP A 1 397 ? 6.551 -12.507 -20.920 1.00 95.19 397 ASP A CA 1
ATOM 3043 C C . ASP A 1 397 ? 7.462 -11.808 -21.936 1.00 95.19 397 ASP A C 1
ATOM 3045 O O . ASP A 1 397 ? 7.124 -11.648 -23.106 1.00 95.19 397 ASP A O 1
ATOM 3049 N N . LEU A 1 398 ? 8.642 -11.397 -21.467 1.00 96.69 398 LEU A N 1
ATOM 3050 C CA . LEU A 1 398 ? 9.677 -10.822 -22.326 1.00 96.69 398 LEU A CA 1
ATOM 3051 C C . LEU A 1 398 ? 10.430 -11.914 -23.092 1.00 96.69 398 LEU A C 1
ATOM 3053 O O . LEU A 1 398 ? 10.438 -13.076 -22.670 1.00 96.69 398 LEU A O 1
ATOM 3057 N N . ASP A 1 399 ? 11.104 -11.499 -24.166 1.00 96.19 399 ASP A N 1
ATOM 3058 C CA . ASP A 1 399 ? 11.978 -12.352 -24.972 1.00 96.19 399 ASP A CA 1
ATOM 3059 C C . ASP A 1 399 ? 13.053 -13.059 -24.128 1.00 96.19 399 ASP A C 1
ATOM 3061 O O . ASP A 1 399 ? 13.567 -12.519 -23.140 1.00 96.19 399 ASP A O 1
ATOM 3065 N N . GLU A 1 400 ? 13.379 -14.290 -24.516 1.00 95.75 400 GLU A N 1
ATOM 3066 C CA . GLU A 1 400 ? 14.279 -15.158 -23.764 1.00 95.75 400 GLU A CA 1
ATOM 3067 C C . GLU A 1 400 ? 15.715 -14.621 -23.692 1.00 95.75 400 GLU A C 1
ATOM 3069 O O . GLU A 1 400 ? 16.343 -14.743 -22.634 1.00 95.75 400 GLU A O 1
ATOM 3074 N N . ASP A 1 401 ? 16.223 -13.973 -24.746 1.00 97.38 401 ASP A N 1
ATOM 3075 C CA . ASP A 1 401 ? 17.563 -13.373 -24.739 1.00 97.38 401 ASP A CA 1
ATOM 3076 C C . ASP A 1 401 ? 17.642 -12.248 -23.701 1.00 97.38 401 ASP A C 1
ATOM 3078 O O . ASP A 1 401 ? 18.515 -12.236 -22.824 1.00 97.38 401 ASP A O 1
ATOM 3082 N N . LEU A 1 402 ? 16.655 -11.348 -23.723 1.00 97.81 402 LEU A N 1
ATOM 3083 C CA . LEU A 1 402 ? 16.594 -10.225 -22.795 1.00 97.81 402 LEU A CA 1
ATOM 3084 C C . LEU A 1 402 ? 16.440 -10.694 -21.340 1.00 97.81 402 LEU A C 1
ATOM 3086 O O . LEU A 1 402 ? 17.104 -10.166 -20.442 1.00 97.81 402 LEU A O 1
ATOM 3090 N N . ARG A 1 403 ? 15.619 -11.722 -21.089 1.00 97.81 403 ARG A N 1
ATOM 3091 C CA . ARG A 1 403 ? 15.513 -12.343 -19.758 1.00 97.81 403 ARG A CA 1
ATOM 3092 C C . ARG A 1 403 ? 16.825 -12.988 -19.318 1.00 97.81 403 ARG A C 1
ATOM 3094 O O . ARG A 1 403 ? 17.226 -12.835 -18.165 1.00 97.81 403 ARG A O 1
ATOM 3101 N N . THR A 1 404 ? 17.525 -13.669 -20.219 1.00 97.75 404 THR A N 1
ATOM 3102 C CA . THR A 1 404 ? 18.810 -14.310 -19.911 1.00 97.75 404 THR A CA 1
ATOM 3103 C C . THR A 1 404 ? 19.864 -13.273 -19.522 1.00 97.75 404 THR A C 1
ATOM 3105 O O . THR A 1 404 ? 20.535 -13.429 -18.497 1.00 97.75 404 THR A O 1
ATOM 3108 N N . ARG A 1 405 ? 19.946 -12.164 -20.268 1.00 98.25 405 ARG A N 1
ATOM 3109 C CA . ARG A 1 405 ? 20.796 -11.009 -19.936 1.00 98.25 405 ARG A CA 1
ATOM 3110 C C . ARG A 1 405 ? 20.431 -10.397 -18.583 1.00 98.25 405 ARG A C 1
ATOM 3112 O O . ARG A 1 405 ? 21.323 -10.106 -17.786 1.00 98.25 405 ARG A O 1
ATOM 3119 N N . ALA A 1 406 ? 19.138 -10.249 -18.295 1.00 98.19 406 ALA A N 1
ATOM 3120 C CA . ALA A 1 406 ? 18.662 -9.735 -17.014 1.00 98.19 406 ALA A CA 1
ATOM 3121 C C . ALA A 1 406 ? 19.066 -10.630 -15.834 1.00 98.19 406 ALA A C 1
ATOM 3123 O O . ALA A 1 4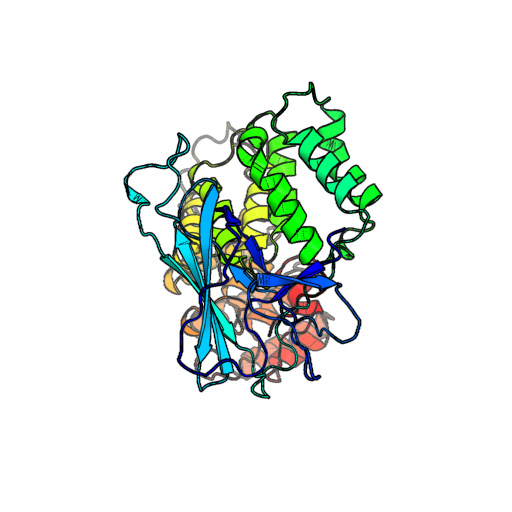06 ? 19.598 -10.133 -14.841 1.00 98.19 406 ALA A O 1
ATOM 3124 N N . ALA A 1 407 ? 18.886 -11.948 -15.951 1.00 97.88 407 ALA A N 1
ATOM 3125 C CA . ALA A 1 407 ? 19.297 -12.896 -14.920 1.00 97.88 407 ALA A CA 1
ATOM 3126 C C . ALA A 1 407 ? 20.816 -12.848 -14.667 1.00 97.88 407 ALA A C 1
ATOM 3128 O O . ALA A 1 407 ? 21.242 -12.796 -13.513 1.00 97.88 407 ALA A O 1
ATOM 3129 N N . ALA A 1 408 ? 21.624 -12.784 -15.731 1.00 97.88 408 ALA A N 1
ATOM 3130 C CA . ALA A 1 408 ? 23.077 -12.662 -15.618 1.00 97.88 408 ALA A CA 1
ATOM 3131 C C . ALA A 1 408 ? 23.506 -11.351 -14.932 1.00 97.88 408 ALA A C 1
ATOM 3133 O O . ALA A 1 408 ? 24.397 -11.358 -14.081 1.00 97.88 408 ALA A O 1
ATOM 3134 N N . ALA A 1 409 ? 22.850 -10.228 -15.246 1.00 97.56 409 ALA A N 1
ATOM 3135 C CA . ALA A 1 409 ? 23.127 -8.942 -14.606 1.00 97.56 409 ALA A CA 1
ATOM 3136 C C . ALA A 1 409 ? 22.836 -8.970 -13.093 1.00 97.56 409 ALA A C 1
ATOM 3138 O O . ALA A 1 409 ? 23.614 -8.431 -12.302 1.00 97.56 409 ALA A O 1
ATOM 3139 N N . LEU A 1 410 ? 21.758 -9.642 -12.670 1.00 96.56 410 LEU A N 1
ATOM 3140 C CA . LEU A 1 410 ? 21.436 -9.821 -11.250 1.00 96.56 410 LEU A CA 1
ATOM 3141 C C . LEU A 1 410 ? 22.481 -10.661 -10.509 1.00 96.56 410 LEU A C 1
ATOM 3143 O O . LEU A 1 410 ? 22.865 -10.314 -9.390 1.00 96.56 410 LEU A O 1
ATOM 3147 N N . GLU A 1 411 ? 22.971 -11.733 -11.129 1.00 96.62 411 GLU A N 1
ATOM 3148 C CA . GLU A 1 411 ? 24.018 -12.584 -10.553 1.00 96.62 411 GLU A CA 1
ATOM 3149 C C . GLU A 1 411 ? 25.341 -11.828 -10.403 1.00 96.62 411 GLU A C 1
ATOM 3151 O O . GLU A 1 411 ? 25.965 -11.868 -9.341 1.00 96.62 411 GLU A O 1
ATOM 3156 N N . GLN A 1 412 ? 25.737 -11.064 -11.425 1.00 95.50 412 GLN A N 1
ATOM 3157 C CA . GLN A 1 412 ? 26.933 -10.218 -11.376 1.00 95.50 412 GLN A CA 1
ATOM 3158 C C . GLN A 1 412 ? 26.834 -9.139 -10.290 1.00 95.50 412 GLN A C 1
ATOM 3160 O O . GLN A 1 412 ? 27.811 -8.874 -9.586 1.00 95.50 412 GLN A O 1
ATOM 3165 N N . ALA A 1 413 ? 25.644 -8.563 -10.102 1.00 93.88 413 ALA A N 1
ATOM 3166 C CA . ALA A 1 413 ? 25.361 -7.605 -9.036 1.00 93.88 413 ALA A CA 1
ATOM 3167 C C . ALA A 1 413 ? 25.235 -8.249 -7.641 1.00 93.88 413 ALA A C 1
ATOM 3169 O O . ALA A 1 413 ? 25.040 -7.528 -6.662 1.00 93.88 413 ALA A O 1
ATOM 3170 N N . ARG A 1 414 ? 25.356 -9.582 -7.528 1.00 94.12 414 ARG A N 1
ATOM 3171 C CA . ARG A 1 414 ? 25.163 -10.355 -6.287 1.00 94.12 414 ARG A CA 1
ATOM 3172 C C . ARG A 1 414 ? 23.793 -10.115 -5.644 1.00 94.12 414 ARG A C 1
ATOM 3174 O O . ARG A 1 414 ? 23.666 -10.077 -4.420 1.00 94.12 414 ARG A O 1
ATOM 3181 N N . ALA A 1 415 ? 22.769 -9.936 -6.475 1.00 92.00 415 ALA A N 1
ATOM 3182 C CA . ALA A 1 415 ? 21.389 -9.870 -6.023 1.00 92.00 415 ALA A CA 1
ATOM 3183 C C . ALA A 1 415 ? 20.928 -11.238 -5.464 1.00 92.00 415 ALA A C 1
ATOM 3185 O O . ALA A 1 415 ? 21.571 -12.259 -5.727 1.00 92.00 415 ALA A O 1
ATOM 3186 N N . PRO A 1 416 ? 19.824 -11.295 -4.694 1.00 90.94 416 PRO A N 1
ATOM 3187 C CA . PRO A 1 416 ? 19.266 -12.553 -4.200 1.00 90.94 416 PRO A CA 1
ATOM 3188 C C . PRO A 1 416 ? 19.075 -13.591 -5.317 1.00 90.94 416 PRO A C 1
ATOM 3190 O O . PRO A 1 416 ? 18.492 -13.284 -6.358 1.00 90.94 416 PRO A O 1
ATOM 3193 N N . ALA A 1 417 ? 19.537 -14.826 -5.095 1.00 91.25 417 ALA A N 1
ATOM 3194 C CA . ALA A 1 417 ? 19.533 -15.883 -6.113 1.00 91.25 417 ALA A CA 1
ATOM 3195 C C . ALA A 1 417 ? 18.118 -16.210 -6.625 1.00 91.25 417 ALA A C 1
ATOM 3197 O O . ALA A 1 417 ? 17.926 -16.480 -7.813 1.00 91.25 417 ALA A O 1
ATOM 3198 N N . GLU A 1 418 ? 17.114 -16.119 -5.746 1.00 89.50 418 GLU A N 1
ATOM 3199 C CA . GLU A 1 418 ? 15.695 -16.235 -6.098 1.00 89.50 418 GLU A CA 1
ATOM 3200 C C . GLU A 1 418 ? 15.253 -15.296 -7.234 1.00 89.50 418 GLU A C 1
ATOM 3202 O O . GLU A 1 418 ? 14.378 -15.675 -8.010 1.00 89.50 418 GLU A O 1
ATOM 3207 N N . TRP A 1 419 ? 15.864 -14.119 -7.402 1.00 92.50 419 TRP A N 1
ATOM 3208 C CA . TRP A 1 419 ? 15.470 -13.184 -8.461 1.00 92.50 419 TRP A CA 1
ATOM 3209 C C . TRP A 1 419 ? 15.900 -13.653 -9.847 1.00 92.50 419 TRP A C 1
ATOM 3211 O O . TRP A 1 419 ? 15.072 -13.718 -10.751 1.00 92.50 419 TRP A O 1
ATOM 3221 N N . ALA A 1 420 ? 17.168 -14.039 -10.011 1.00 94.81 420 ALA A N 1
ATOM 3222 C CA . ALA A 1 420 ? 17.646 -14.613 -11.269 1.00 94.81 420 ALA A CA 1
ATOM 3223 C C . ALA A 1 420 ? 16.897 -15.915 -11.596 1.00 94.81 420 ALA A C 1
ATOM 3225 O O . ALA A 1 420 ? 16.558 -16.174 -12.750 1.00 94.81 420 ALA A O 1
ATOM 3226 N N . ARG A 1 421 ? 16.561 -16.707 -10.570 1.00 93.38 421 ARG A N 1
ATOM 3227 C CA . ARG A 1 421 ? 15.755 -17.920 -10.732 1.00 93.38 421 ARG A CA 1
ATOM 3228 C C . ARG A 1 421 ? 14.329 -17.626 -11.202 1.00 93.38 421 ARG A C 1
ATOM 3230 O O . ARG A 1 421 ? 13.868 -18.288 -12.122 1.00 93.38 421 ARG A O 1
ATOM 3237 N N . GLY A 1 422 ? 13.655 -16.626 -10.631 1.00 91.75 422 GLY A N 1
ATOM 3238 C CA . GLY A 1 422 ? 12.299 -16.219 -11.031 1.00 91.75 422 GLY A CA 1
ATOM 3239 C C . GLY A 1 422 ? 12.201 -15.614 -12.439 1.00 91.75 422 GLY A C 1
ATOM 3240 O O . GLY A 1 422 ? 11.110 -15.509 -12.991 1.00 91.75 422 GLY A O 1
ATOM 3241 N N . ILE A 1 423 ? 13.327 -15.227 -13.043 1.00 96.19 423 ILE A N 1
ATOM 3242 C CA . ILE A 1 423 ? 13.403 -14.828 -14.459 1.00 96.19 423 ILE A CA 1
ATOM 3243 C C . ILE A 1 423 ? 13.477 -16.054 -15.386 1.00 96.19 423 ILE A C 1
ATOM 3245 O O . ILE A 1 423 ? 13.009 -16.003 -16.522 1.00 96.19 423 ILE A O 1
ATOM 3249 N N . ARG A 1 424 ? 14.064 -17.161 -14.913 1.00 94.50 424 ARG A N 1
ATOM 3250 C CA . ARG A 1 424 ? 14.280 -18.392 -15.695 1.00 94.50 424 ARG A CA 1
ATOM 3251 C C . ARG A 1 424 ? 13.137 -19.397 -15.563 1.00 94.50 424 ARG A C 1
ATOM 3253 O O . ARG A 1 424 ? 12.871 -20.146 -16.494 1.00 94.50 424 ARG A O 1
ATOM 3260 N N . GLU A 1 425 ? 12.481 -19.427 -14.408 1.00 93.31 425 GLU A N 1
ATOM 3261 C CA . GLU A 1 425 ? 11.467 -20.418 -14.046 1.00 93.31 425 GLU A CA 1
ATOM 3262 C C . GLU A 1 425 ? 10.194 -19.726 -13.539 1.00 93.31 425 GLU A C 1
ATOM 3264 O O . GLU A 1 425 ? 10.272 -18.759 -12.777 1.00 93.31 425 GLU A O 1
ATOM 3269 N N . VAL A 1 426 ? 9.019 -20.260 -13.901 1.00 89.06 426 VAL A N 1
ATOM 3270 C CA . VAL A 1 426 ? 7.738 -19.814 -13.332 1.00 89.06 426 VAL A CA 1
ATOM 3271 C C . VAL A 1 426 ? 7.716 -20.207 -11.860 1.00 89.06 426 VAL A C 1
ATOM 3273 O O . VAL A 1 426 ? 7.842 -21.386 -11.523 1.00 89.06 426 VAL A O 1
ATOM 3276 N N . ARG A 1 427 ? 7.573 -19.217 -10.978 1.00 79.94 427 ARG A N 1
ATOM 3277 C CA . ARG A 1 427 ? 7.521 -19.417 -9.526 1.00 79.94 427 ARG A CA 1
ATOM 3278 C C . ARG A 1 427 ? 6.528 -18.471 -8.878 1.00 79.94 427 ARG A C 1
ATOM 3280 O O . ARG A 1 427 ? 6.468 -17.293 -9.240 1.00 79.94 427 ARG A O 1
ATOM 3287 N N . GLU A 1 428 ? 5.846 -18.974 -7.859 1.00 69.94 428 GLU A N 1
ATOM 3288 C CA . GLU A 1 428 ? 5.076 -18.154 -6.925 1.00 69.94 428 GLU A CA 1
ATOM 3289 C C . GLU A 1 428 ? 5.997 -17.184 -6.168 1.00 69.94 428 GLU A C 1
ATOM 3291 O O . GLU A 1 428 ? 7.218 -17.370 -6.073 1.00 69.94 428 GLU A O 1
ATOM 3296 N N . LEU A 1 429 ? 5.424 -16.077 -5.705 1.00 67.06 429 LEU A N 1
ATOM 3297 C CA . LEU A 1 429 ? 6.135 -15.104 -4.884 1.00 67.06 429 LEU A CA 1
ATOM 3298 C C . LEU A 1 429 ? 6.302 -15.681 -3.477 1.00 67.06 429 LEU A C 1
ATOM 3300 O O . LEU A 1 429 ? 5.364 -16.220 -2.910 1.00 67.06 429 LEU A O 1
ATOM 3304 N N . GLY A 1 430 ? 7.516 -15.608 -2.932 1.00 61.28 430 GLY A N 1
ATOM 3305 C CA . GLY A 1 430 ? 7.766 -16.005 -1.547 1.00 61.28 430 GLY A CA 1
ATOM 3306 C C . GLY A 1 430 ? 7.608 -14.826 -0.587 1.00 61.28 430 GLY A C 1
ATOM 3307 O O . GLY A 1 430 ? 7.747 -13.671 -0.992 1.00 61.28 430 GLY A O 1
ATOM 3308 N N . GLU A 1 431 ? 7.456 -15.110 0.710 1.00 59.31 431 GLU A N 1
ATOM 3309 C CA . GLU A 1 431 ? 7.261 -14.096 1.763 1.00 59.31 431 GLU A CA 1
ATOM 3310 C C . GLU A 1 431 ? 8.289 -12.949 1.705 1.00 59.31 431 GLU A C 1
ATOM 3312 O O . GLU A 1 431 ? 7.943 -11.778 1.838 1.00 59.31 431 GLU A O 1
ATOM 3317 N N . LYS A 1 432 ? 9.573 -13.242 1.447 1.00 63.22 432 LYS A N 1
ATOM 3318 C CA . LYS A 1 432 ? 10.625 -12.209 1.352 1.00 63.22 432 LYS A CA 1
ATOM 3319 C C . LYS A 1 432 ? 10.429 -11.247 0.178 1.00 63.22 432 LYS A C 1
ATOM 3321 O O . LYS A 1 432 ? 10.834 -10.089 0.279 1.00 63.22 432 LYS A O 1
ATOM 3326 N N . ASP A 1 433 ? 9.851 -11.704 -0.929 1.00 64.06 433 ASP A N 1
ATOM 3327 C CA . ASP A 1 433 ? 9.549 -10.840 -2.071 1.00 64.06 433 ASP A CA 1
ATOM 3328 C C . ASP A 1 433 ? 8.335 -9.958 -1.771 1.00 64.06 433 ASP A C 1
ATOM 3330 O O . ASP A 1 433 ? 8.368 -8.763 -2.064 1.00 64.06 433 ASP A O 1
ATOM 3334 N N . GLU A 1 434 ? 7.324 -10.495 -1.087 1.00 65.88 434 GLU A N 1
ATOM 3335 C CA . GLU A 1 434 ? 6.164 -9.729 -0.621 1.00 65.88 434 GLU A CA 1
ATOM 3336 C C . GLU A 1 434 ? 6.580 -8.604 0.333 1.00 65.88 434 GLU A C 1
ATOM 3338 O O . GLU A 1 434 ? 6.214 -7.446 0.127 1.00 65.88 434 GLU A O 1
ATOM 3343 N N . GLN A 1 435 ? 7.430 -8.895 1.325 1.00 67.56 435 GLN A N 1
ATOM 3344 C CA . GLN A 1 435 ? 7.940 -7.879 2.258 1.00 67.56 435 GLN A CA 1
ATOM 3345 C C . GLN A 1 435 ? 8.672 -6.738 1.534 1.00 67.56 435 GLN A C 1
ATOM 3347 O O . GLN A 1 435 ? 8.522 -5.565 1.882 1.00 67.56 435 GLN A O 1
ATOM 3352 N N . ARG A 1 436 ? 9.449 -7.062 0.493 1.00 70.69 436 ARG A N 1
ATOM 3353 C CA . ARG A 1 436 ? 10.162 -6.070 -0.332 1.00 70.69 436 ARG A CA 1
ATOM 3354 C C . ARG A 1 436 ? 9.216 -5.244 -1.200 1.00 70.69 436 ARG A C 1
ATOM 3356 O O . ARG A 1 436 ? 9.509 -4.081 -1.479 1.00 70.69 436 ARG A O 1
ATOM 3363 N N . VAL A 1 437 ? 8.093 -5.826 -1.614 1.00 68.12 437 VAL A N 1
ATOM 3364 C CA . VAL A 1 437 ? 7.054 -5.147 -2.390 1.00 68.12 437 VAL A CA 1
ATOM 3365 C C . VAL A 1 437 ? 6.225 -4.188 -1.527 1.00 68.12 437 VAL A C 1
ATOM 3367 O O . VAL A 1 437 ? 5.950 -3.069 -1.956 1.00 68.12 437 VAL A O 1
ATOM 3370 N N . PHE A 1 438 ? 5.849 -4.569 -0.308 1.00 61.53 438 PHE A N 1
ATOM 3371 C CA . PHE A 1 438 ? 5.107 -3.665 0.582 1.00 61.53 438 PHE A CA 1
ATOM 3372 C C . PHE A 1 438 ? 6.021 -2.672 1.315 1.00 61.53 438 PHE A C 1
ATOM 3374 O O . PHE A 1 438 ? 5.552 -1.664 1.843 1.00 61.53 438 PHE A O 1
ATOM 3381 N N . GLY A 1 439 ? 7.337 -2.916 1.310 1.00 55.59 439 GLY A N 1
ATOM 3382 C CA . GLY A 1 439 ? 8.331 -2.120 2.034 1.00 55.59 439 GLY A CA 1
ATOM 3383 C C . GLY A 1 439 ? 8.302 -2.343 3.550 1.00 55.59 439 GLY A C 1
ATOM 3384 O O . GLY A 1 439 ? 9.006 -1.649 4.281 1.00 55.59 439 GLY A O 1
ATOM 3385 N N . GLU A 1 440 ? 7.487 -3.288 4.016 1.00 60.25 440 GLU A N 1
ATOM 3386 C CA . GLU A 1 440 ? 7.348 -3.715 5.404 1.00 60.25 440 GLU A CA 1
ATOM 3387 C C . GLU A 1 440 ? 6.771 -5.135 5.465 1.00 60.25 440 GLU A C 1
ATOM 3389 O O . GLU A 1 440 ? 6.178 -5.619 4.499 1.00 60.25 440 GLU A O 1
ATOM 3394 N N . ALA A 1 441 ? 6.937 -5.805 6.608 1.00 55.94 441 ALA A N 1
ATOM 3395 C CA . ALA A 1 441 ? 6.387 -7.139 6.800 1.00 55.94 441 ALA A CA 1
ATOM 3396 C C . ALA A 1 441 ? 4.850 -7.134 6.829 1.00 55.94 441 ALA A C 1
ATOM 3398 O O . ALA A 1 441 ? 4.226 -6.279 7.481 1.00 55.94 441 ALA A O 1
ATOM 3399 N N . LEU A 1 442 ? 4.248 -8.114 6.145 1.00 58.00 442 LEU A N 1
ATOM 3400 C CA . LEU A 1 442 ? 2.823 -8.400 6.271 1.00 58.00 442 LEU A CA 1
ATOM 3401 C C . LEU A 1 442 ? 2.490 -8.766 7.729 1.00 58.00 442 LEU A C 1
ATOM 3403 O O . LEU A 1 442 ? 3.348 -9.298 8.439 1.00 58.00 442 LEU A O 1
ATOM 3407 N N . PRO A 1 443 ? 1.277 -8.448 8.216 1.00 50.25 443 PRO A N 1
ATOM 3408 C CA . PRO A 1 443 ? 0.860 -8.847 9.554 1.00 50.25 443 PRO A CA 1
ATOM 3409 C C . PRO A 1 443 ? 0.916 -10.367 9.723 1.00 50.25 443 PRO A C 1
ATOM 3411 O O . PRO A 1 443 ? 0.538 -11.100 8.809 1.00 50.25 443 PRO A O 1
ATOM 3414 N N . LEU A 1 444 ? 1.315 -10.841 10.907 1.00 51.81 444 LEU A N 1
ATOM 3415 C CA . LEU A 1 444 ? 1.321 -12.278 11.189 1.00 51.81 444 LEU A CA 1
ATOM 3416 C C . LEU A 1 444 ? -0.082 -12.876 10.993 1.00 51.81 444 LEU A C 1
ATOM 3418 O O . LEU A 1 444 ? -1.079 -12.321 11.481 1.00 51.81 444 LEU A O 1
ATOM 3422 N N . GLY A 1 445 ? -0.133 -14.010 10.291 1.00 39.62 445 GLY A N 1
ATOM 3423 C CA . GLY A 1 445 ? -1.363 -14.698 9.891 1.00 39.62 445 GLY A CA 1
ATOM 3424 C C . GLY A 1 445 ? -1.911 -14.293 8.518 1.00 39.62 445 GLY A C 1
ATOM 3425 O O . GLY A 1 445 ? -2.990 -14.757 8.156 1.00 39.62 445 GLY A O 1
ATOM 3426 N N . LEU A 1 446 ? -1.206 -13.436 7.767 1.00 41.47 446 LEU A N 1
ATOM 3427 C CA . LEU A 1 446 ? -1.500 -13.143 6.366 1.00 41.47 446 LEU A CA 1
ATOM 3428 C C . LEU A 1 446 ? -0.470 -13.799 5.443 1.00 41.47 446 LEU A C 1
ATOM 3430 O O . LEU A 1 446 ? 0.718 -13.512 5.560 1.00 41.47 446 LEU A O 1
ATOM 3434 N N . HIS A 1 447 ? -0.951 -14.580 4.479 1.00 50.28 447 HIS A N 1
ATOM 3435 C CA . HIS A 1 447 ? -0.166 -15.091 3.356 1.00 50.28 447 HIS A CA 1
ATOM 3436 C C . HIS A 1 447 ? -0.877 -14.698 2.057 1.00 50.28 447 HIS A C 1
ATOM 3438 O O . HIS A 1 447 ? -2.113 -14.739 2.007 1.00 50.28 447 HIS A O 1
ATOM 3444 N N . LEU A 1 448 ? -0.134 -14.266 1.034 1.00 51.62 448 LEU A N 1
ATOM 3445 C CA . LEU A 1 448 ? -0.713 -14.082 -0.299 1.00 51.62 448 LEU A CA 1
ATOM 3446 C C . LEU A 1 448 ? -0.835 -15.449 -0.976 1.00 51.62 448 LEU A C 1
ATOM 3448 O O . LEU A 1 448 ? -0.041 -16.349 -0.711 1.00 51.62 448 LEU A O 1
ATOM 3452 N N . ALA A 1 449 ? -1.890 -15.609 -1.772 1.00 38.19 449 ALA A N 1
ATOM 3453 C CA . ALA A 1 449 ? -2.254 -16.876 -2.400 1.00 38.19 449 ALA A CA 1
ATOM 3454 C C . ALA A 1 449 ? -1.597 -17.084 -3.763 1.00 38.19 449 ALA A C 1
ATOM 3456 O O . ALA A 1 449 ? -1.315 -16.068 -4.443 1.00 38.19 449 ALA A O 1
#